Protein AF-A0A356AXM1-F1 (afdb_monomer)

Foldseek 3Di:
DQVCCCVPQVDGDDDDDDPDPDLVVLLVQLVDPNHDQKDKFDALLSQLVCVVVQFFDFCVVVVVLQVLLVVVPPDPVLVVLVQLQADDPPDNTGFWFFAWEDKAFQWEKKFWPVCVVVVHDDDQALVVVLVVLLVLCVVPVDQQEEWEDPDDAPLPTLQLQHLLLQLQAGSHQWWAWPVGAIDGSLLDVSSVVSLVSVLSCVVSVNYDYQDPDLCCVLVPPPRHGMYIDGLLSDDCQSDPIHMDDDLAGHHHPVDQAGATEIEGGQRTIIMGGTSPDDPVSVSSVSNLLSCCSDPVNQCQAQQFDDPQAWHQDPVRATGGPDPQSTDPSLRDPPDDPPPSPPSSVVGHHYSSSRNYHDPCVRHPPSVSSVSRVVSCVVCVVRGIYIYDDDHDCSPPLLVQLVVVLVVLVSVLSVCCSPPVDDPVSSVVSSVVNVVSPSVVNSCVVRVPD

Structure (mmCIF, N/CA/C/O backbone):
data_AF-A0A356AXM1-F1
#
_entry.id   AF-A0A356AXM1-F1
#
loop_
_atom_site.group_PDB
_atom_site.id
_atom_site.type_symbol
_atom_site.label_atom_id
_atom_site.label_alt_id
_atom_site.label_comp_id
_atom_site.label_asym_id
_atom_site.label_entity_id
_atom_site.label_seq_id
_atom_site.pdbx_PDB_ins_code
_atom_site.Cartn_x
_atom_site.Cartn_y
_atom_site.Cartn_z
_atom_site.occupancy
_atom_site.B_iso_or_equiv
_atom_site.auth_seq_id
_atom_site.auth_comp_id
_atom_site.auth_asym_id
_atom_site.auth_atom_id
_atom_site.pdbx_PDB_model_num
ATOM 1 N N . MET A 1 1 ? 5.240 -20.802 -19.541 1.00 74.38 1 MET A N 1
ATOM 2 C CA . MET A 1 1 ? 6.133 -19.625 -19.666 1.00 74.38 1 MET A CA 1
ATOM 3 C C . MET A 1 1 ? 7.084 -19.652 -20.877 1.00 74.38 1 MET A C 1
ATOM 5 O O . MET A 1 1 ? 6.752 -18.995 -21.846 1.00 74.38 1 MET A O 1
ATOM 9 N N . LYS A 1 2 ? 8.207 -20.401 -20.911 1.00 80.88 2 LYS A N 1
ATOM 10 C CA . LYS A 1 2 ? 9.192 -20.334 -22.033 1.00 80.88 2 LYS A CA 1
ATOM 11 C C . LYS A 1 2 ? 8.593 -20.490 -23.442 1.00 80.88 2 LYS A C 1
ATOM 13 O O . LYS A 1 2 ? 8.937 -19.739 -24.342 1.00 80.88 2 LYS A O 1
ATOM 18 N N . GLN A 1 3 ? 7.655 -21.425 -23.606 1.00 82.88 3 GLN A N 1
ATOM 19 C CA . GLN A 1 3 ? 6.958 -21.644 -24.879 1.00 82.88 3 GLN A CA 1
ATOM 20 C C . GLN A 1 3 ? 6.181 -20.405 -25.355 1.00 82.88 3 GLN A C 1
ATOM 22 O O . GLN A 1 3 ? 6.191 -20.110 -26.538 1.00 82.88 3 GLN A O 1
ATOM 27 N N . PHE A 1 4 ? 5.568 -19.650 -24.438 1.00 85.88 4 PHE A N 1
ATOM 28 C CA . PHE A 1 4 ? 4.863 -18.413 -24.783 1.00 85.88 4 PHE A CA 1
ATOM 29 C C . PHE A 1 4 ? 5.823 -17.371 -25.359 1.00 85.88 4 PHE A C 1
ATOM 31 O O . PHE A 1 4 ? 5.546 -16.813 -26.410 1.00 85.88 4 PHE A O 1
ATOM 38 N N . PHE A 1 5 ? 6.977 -17.165 -24.721 1.00 88.25 5 PHE A N 1
ATOM 39 C CA . PHE A 1 5 ? 7.978 -16.226 -25.223 1.00 88.25 5 PHE A CA 1
ATOM 40 C C . PHE A 1 5 ? 8.531 -16.635 -26.593 1.00 88.25 5 PHE A C 1
ATOM 42 O O . PHE A 1 5 ? 8.745 -15.787 -27.458 1.00 88.25 5 PHE A O 1
ATOM 49 N N . LYS A 1 6 ? 8.687 -17.941 -26.821 1.00 91.00 6 LYS A N 1
ATOM 50 C CA . LYS A 1 6 ? 9.092 -18.472 -28.121 1.00 91.00 6 LYS A CA 1
ATOM 51 C C . LYS A 1 6 ? 8.036 -18.223 -29.193 1.00 91.00 6 LYS A C 1
ATOM 53 O O . LYS A 1 6 ? 8.376 -17.759 -30.273 1.00 91.00 6 LYS A O 1
ATOM 58 N N . ASP A 1 7 ? 6.775 -18.514 -28.900 1.00 90.44 7 ASP A N 1
ATOM 59 C CA . ASP A 1 7 ? 5.696 -18.396 -29.881 1.00 90.44 7 ASP A CA 1
ATOM 60 C C . ASP A 1 7 ? 5.345 -16.931 -30.180 1.00 90.44 7 ASP A C 1
ATOM 62 O O . ASP A 1 7 ? 5.139 -16.583 -31.340 1.00 90.44 7 ASP A O 1
ATOM 66 N N . GLN A 1 8 ? 5.323 -16.075 -29.154 1.00 91.75 8 GLN A N 1
ATOM 67 C CA . GLN A 1 8 ? 4.912 -14.672 -29.269 1.00 91.75 8 GLN A CA 1
ATOM 68 C C . GLN A 1 8 ? 6.042 -13.758 -29.753 1.00 91.75 8 GLN A C 1
ATOM 70 O O . GLN A 1 8 ? 5.814 -12.861 -30.558 1.00 91.75 8 GLN A O 1
ATOM 75 N N . PHE A 1 9 ? 7.269 -13.981 -29.273 1.00 93.62 9 PHE A N 1
ATOM 76 C CA . PHE A 1 9 ? 8.383 -13.047 -29.470 1.00 93.62 9 PHE A CA 1
ATOM 77 C C . PHE A 1 9 ? 9.598 -13.674 -30.157 1.00 93.62 9 PHE A C 1
ATOM 79 O O . PHE A 1 9 ? 10.570 -12.966 -30.429 1.00 93.62 9 PHE A O 1
ATOM 86 N N . ASN A 1 10 ? 9.555 -14.980 -30.451 1.00 94.88 10 ASN A N 1
ATOM 87 C CA . ASN A 1 10 ? 10.681 -15.754 -30.974 1.00 94.88 10 ASN A CA 1
ATOM 88 C C . ASN A 1 10 ? 11.933 -15.670 -30.079 1.00 94.88 10 ASN A C 1
ATOM 90 O O . ASN A 1 10 ? 13.054 -15.569 -30.576 1.00 94.88 10 ASN A O 1
ATOM 94 N N . VAL A 1 11 ? 11.737 -15.720 -28.755 1.00 92.62 11 VAL A N 1
ATOM 95 C CA . VAL A 1 11 ? 12.826 -15.751 -27.763 1.00 92.62 11 VAL A CA 1
ATOM 96 C C . VAL A 1 11 ? 12.700 -16.916 -26.790 1.00 92.62 11 VAL A C 1
ATOM 98 O O . VAL A 1 11 ? 11.602 -17.348 -26.442 1.00 92.62 11 VAL A O 1
ATOM 101 N N . GLU A 1 12 ? 13.835 -17.411 -26.305 1.00 91.25 12 GLU A N 1
ATOM 102 C CA . GLU A 1 12 ? 13.898 -18.481 -25.308 1.00 91.25 12 GLU A CA 1
ATOM 103 C C . GLU A 1 12 ? 14.572 -17.961 -24.030 1.00 91.25 12 GLU A C 1
ATOM 105 O O . GLU A 1 12 ? 15.791 -18.057 -23.907 1.00 91.25 12 GLU A O 1
ATOM 110 N N . PRO A 1 13 ? 13.813 -17.401 -23.068 1.00 85.38 13 PRO A N 1
ATOM 111 C CA . PRO A 1 13 ? 14.408 -16.820 -21.872 1.00 85.38 13 PRO A CA 1
ATOM 112 C C . PRO A 1 13 ? 15.008 -17.891 -20.954 1.00 85.38 13 PRO A C 1
ATOM 114 O O . PRO A 1 13 ? 14.460 -18.993 -20.772 1.00 85.38 13 PRO A O 1
ATOM 117 N N . GLU A 1 14 ? 16.117 -17.530 -20.317 1.00 86.69 14 GLU A N 1
ATOM 118 C CA . GLU A 1 14 ? 16.693 -18.249 -19.190 1.00 86.69 14 GLU A CA 1
ATOM 119 C C . GLU A 1 14 ? 16.282 -17.566 -17.883 1.00 86.69 14 GLU A C 1
ATOM 121 O O . GLU A 1 14 ? 16.422 -16.359 -17.729 1.00 86.69 14 GLU A O 1
ATOM 126 N N . PHE A 1 15 ? 15.730 -18.344 -16.951 1.00 82.19 15 PHE A N 1
ATOM 127 C CA . PHE A 1 15 ? 15.300 -17.836 -15.651 1.00 82.19 15 PHE A CA 1
ATOM 128 C C . PHE A 1 15 ? 16.304 -18.262 -14.596 1.00 82.19 15 PHE A C 1
ATOM 130 O O . PHE A 1 15 ? 16.495 -19.461 -14.374 1.00 82.19 15 PHE A O 1
ATOM 137 N N . VAL A 1 16 ? 16.900 -17.277 -13.933 1.00 75.88 16 VAL A N 1
ATOM 138 C CA . VAL A 1 16 ? 17.807 -17.478 -12.807 1.00 75.88 16 VAL A CA 1
ATOM 139 C C . VAL A 1 16 ? 17.108 -16.992 -11.545 1.00 75.88 16 VAL A C 1
ATOM 141 O O . VAL A 1 16 ? 16.610 -15.872 -11.491 1.00 75.88 16 VAL A O 1
ATOM 144 N N . TYR A 1 17 ? 17.043 -17.857 -10.535 1.00 74.38 17 TYR A N 1
ATOM 145 C CA . TYR A 1 17 ? 16.428 -17.540 -9.249 1.00 74.38 17 TYR A CA 1
ATOM 146 C C . TYR A 1 17 ? 17.513 -17.333 -8.201 1.00 74.38 17 TYR A C 1
ATOM 148 O O . TYR A 1 17 ? 18.243 -18.270 -7.862 1.00 74.38 17 TYR A O 1
ATOM 156 N N . TYR A 1 18 ? 17.578 -16.127 -7.648 1.00 66.94 18 TYR A N 1
ATOM 157 C CA . TYR A 1 18 ? 18.468 -15.803 -6.543 1.00 66.94 18 TYR A CA 1
ATOM 158 C C . TYR A 1 18 ? 17.713 -15.982 -5.225 1.00 66.94 18 TYR A C 1
ATOM 160 O O . TYR A 1 18 ? 16.597 -15.508 -5.055 1.00 66.94 18 TYR A O 1
ATOM 168 N N . LYS A 1 19 ? 18.296 -16.756 -4.305 1.00 55.72 19 LYS A N 1
ATOM 169 C CA . LYS A 1 19 ? 17.638 -17.181 -3.057 1.00 55.72 19 LYS A CA 1
ATOM 170 C C . LYS A 1 19 ? 17.714 -16.161 -1.919 1.00 55.72 19 LYS A C 1
ATOM 172 O O . LYS A 1 19 ? 17.152 -16.430 -0.862 1.00 55.72 19 LYS A O 1
ATOM 177 N N . GLU A 1 20 ? 18.436 -15.059 -2.096 1.00 54.59 20 GLU A N 1
ATOM 178 C CA . GLU A 1 20 ? 18.718 -14.104 -1.026 1.00 54.59 20 GLU A CA 1
ATOM 179 C C . GLU A 1 20 ? 18.181 -12.718 -1.379 1.00 54.59 20 GLU A C 1
ATOM 181 O O . GLU A 1 20 ? 18.694 -12.057 -2.276 1.00 54.59 20 GLU A O 1
ATOM 186 N N . GLU A 1 21 ? 17.181 -12.275 -0.616 1.00 56.72 21 GLU A N 1
ATOM 187 C CA . GLU A 1 21 ? 16.571 -10.935 -0.639 1.00 56.72 21 GLU A CA 1
ATOM 188 C C . GLU A 1 21 ? 17.482 -9.883 0.033 1.00 56.72 21 GLU A C 1
ATOM 190 O O . GLU A 1 21 ? 17.023 -9.008 0.760 1.00 56.72 21 GLU A O 1
ATOM 195 N N . ASN A 1 22 ? 18.804 -10.000 -0.130 1.00 68.19 22 ASN A N 1
ATOM 196 C CA . ASN A 1 22 ? 19.745 -9.007 0.379 1.00 68.19 22 ASN A CA 1
ATOM 197 C C . ASN A 1 22 ? 20.106 -8.036 -0.750 1.00 68.19 22 ASN A C 1
ATOM 199 O O . ASN A 1 22 ? 20.710 -8.448 -1.743 1.00 68.19 22 ASN A O 1
ATOM 203 N N . GLU A 1 23 ? 19.776 -6.754 -0.570 1.00 71.69 23 GLU A N 1
ATOM 204 C CA . GLU A 1 23 ? 20.072 -5.675 -1.520 1.00 71.69 23 GLU A CA 1
ATOM 205 C C . GLU A 1 23 ? 21.541 -5.670 -1.970 1.00 71.69 23 GLU A C 1
ATOM 207 O O . GLU A 1 23 ? 21.819 -5.530 -3.160 1.00 71.69 23 GLU A O 1
ATOM 212 N N . ASP A 1 24 ? 22.490 -5.923 -1.062 1.00 79.50 24 ASP A N 1
ATOM 213 C CA . ASP A 1 24 ? 23.922 -5.956 -1.390 1.00 79.50 24 ASP A CA 1
ATOM 214 C C . ASP A 1 24 ? 24.279 -7.075 -2.374 1.00 79.50 24 ASP A C 1
ATOM 216 O O . ASP A 1 24 ? 25.213 -6.949 -3.168 1.00 79.50 24 ASP A O 1
ATOM 220 N N . ASN A 1 25 ? 23.567 -8.201 -2.314 1.00 78.94 25 ASN A N 1
ATOM 221 C CA . ASN A 1 25 ? 23.799 -9.316 -3.225 1.00 78.94 25 ASN A CA 1
ATOM 222 C C . ASN A 1 25 ? 23.131 -9.072 -4.578 1.00 78.94 25 ASN A C 1
ATOM 224 O O . ASN A 1 25 ? 23.750 -9.378 -5.596 1.00 78.94 25 ASN A O 1
ATOM 228 N N . ILE A 1 26 ? 21.940 -8.459 -4.601 1.00 80.25 26 ILE A N 1
ATOM 229 C CA . ILE A 1 26 ? 21.290 -8.011 -5.844 1.00 80.25 26 ILE A CA 1
ATOM 230 C C . ILE A 1 26 ? 22.223 -7.058 -6.597 1.00 80.25 26 ILE A C 1
ATOM 232 O O . ILE A 1 26 ? 22.486 -7.273 -7.779 1.00 80.25 26 ILE A O 1
ATOM 236 N N . LYS A 1 27 ? 22.798 -6.068 -5.903 1.00 84.62 27 LYS A N 1
ATOM 237 C CA . LYS A 1 27 ? 23.741 -5.116 -6.505 1.00 84.62 27 LYS A CA 1
ATOM 238 C C . LYS A 1 27 ? 24.954 -5.814 -7.116 1.00 84.62 27 LYS A C 1
ATOM 240 O O . LYS A 1 27 ? 25.228 -5.642 -8.299 1.00 84.62 27 LYS A O 1
ATOM 245 N N . LYS A 1 28 ? 25.611 -6.696 -6.351 1.00 84.88 28 LYS A N 1
ATOM 246 C CA . LYS A 1 28 ? 26.763 -7.478 -6.838 1.00 84.88 28 LYS A CA 1
ATOM 247 C C . LYS A 1 28 ? 26.440 -8.305 -8.077 1.00 84.88 28 LYS A C 1
ATOM 249 O O . LYS A 1 28 ? 27.284 -8.408 -8.958 1.00 84.88 28 LYS A O 1
ATOM 254 N N . ILE A 1 29 ? 25.256 -8.921 -8.136 1.00 86.06 29 ILE A N 1
ATOM 255 C CA . ILE A 1 29 ? 24.824 -9.705 -9.300 1.00 86.06 29 ILE A CA 1
ATOM 256 C C . ILE A 1 29 ? 24.675 -8.793 -10.516 1.00 86.06 29 ILE A C 1
ATOM 258 O O . ILE A 1 29 ? 25.247 -9.096 -11.560 1.00 86.06 29 ILE A O 1
ATOM 262 N N . MET A 1 30 ? 23.961 -7.674 -10.377 1.00 86.69 30 MET A N 1
ATOM 263 C CA . MET A 1 30 ? 23.713 -6.735 -11.478 1.00 86.69 30 MET A CA 1
ATOM 264 C C . MET A 1 30 ? 24.992 -6.064 -12.000 1.00 86.69 30 MET A C 1
ATOM 266 O O . MET A 1 30 ? 25.062 -5.711 -13.175 1.00 86.69 30 MET A O 1
ATOM 270 N N . GLU A 1 31 ? 26.016 -5.940 -11.155 1.00 86.25 31 GLU A N 1
ATOM 271 C CA . GLU A 1 31 ? 27.341 -5.410 -11.507 1.00 86.25 31 GLU A CA 1
ATOM 272 C C . GLU A 1 31 ? 28.325 -6.491 -12.009 1.00 86.25 31 GLU A C 1
ATOM 274 O O . GLU A 1 31 ? 29.424 -6.168 -12.465 1.00 86.25 31 GLU A O 1
ATOM 279 N N . SER A 1 32 ? 27.966 -7.779 -11.936 1.00 86.31 32 SER A N 1
ATOM 280 C CA . SER A 1 32 ? 28.844 -8.898 -12.318 1.00 86.31 32 SER A CA 1
ATOM 281 C C . SER A 1 32 ? 28.846 -9.190 -13.823 1.00 86.31 32 SER A C 1
ATOM 283 O O . SER A 1 32 ? 28.003 -8.694 -14.570 1.00 86.31 32 SER A O 1
ATOM 285 N N . GLU A 1 33 ? 29.779 -10.030 -14.288 1.00 85.06 33 GLU A N 1
ATOM 286 C CA . GLU A 1 33 ? 29.766 -10.560 -15.665 1.00 85.06 33 GLU A CA 1
ATOM 287 C C . GLU A 1 33 ? 28.563 -11.482 -15.936 1.00 85.06 33 GLU A C 1
ATOM 289 O O . GLU A 1 33 ? 28.091 -11.522 -17.067 1.00 85.06 33 GLU A O 1
ATOM 294 N N . ASP A 1 34 ? 28.025 -12.136 -14.899 1.00 81.81 34 ASP A N 1
ATOM 295 C CA . ASP A 1 34 ? 26.879 -13.061 -14.964 1.00 81.81 34 ASP A CA 1
ATOM 296 C C . ASP A 1 34 ? 25.528 -12.363 -14.691 1.00 81.81 34 ASP A C 1
ATOM 298 O O . ASP A 1 34 ? 24.541 -12.998 -14.306 1.00 81.81 34 ASP A O 1
ATOM 302 N N . ARG A 1 35 ? 25.485 -11.033 -14.818 1.00 88.19 35 ARG A N 1
ATOM 30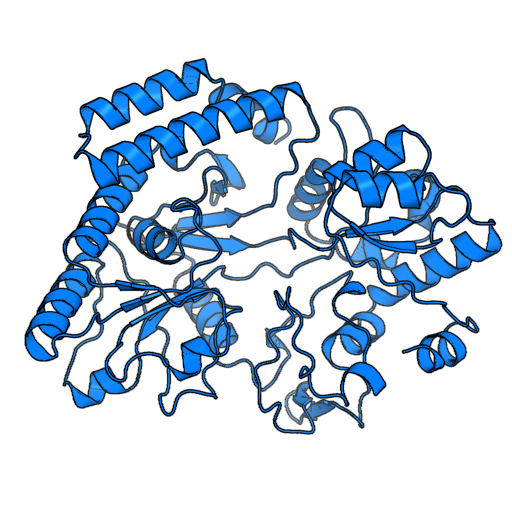3 C CA . ARG A 1 35 ? 24.274 -10.230 -14.595 1.00 88.19 35 ARG A CA 1
ATOM 304 C C . ARG A 1 35 ? 23.133 -10.638 -15.545 1.00 88.19 35 ARG A C 1
ATOM 306 O O . ARG A 1 35 ? 23.393 -10.929 -16.713 1.00 88.19 35 ARG A O 1
ATOM 313 N N . PRO A 1 36 ? 21.869 -10.615 -15.089 1.00 90.12 36 PRO A N 1
ATOM 314 C CA . PRO A 1 36 ? 20.721 -10.849 -15.958 1.00 90.12 36 PRO A CA 1
ATOM 315 C C . PRO A 1 36 ? 20.440 -9.640 -16.863 1.00 90.12 36 PRO A C 1
ATOM 317 O O . PRO A 1 36 ? 20.631 -8.492 -16.460 1.00 90.12 36 PRO A O 1
ATOM 320 N N . ASP A 1 37 ? 19.895 -9.896 -18.054 1.00 94.44 37 ASP A N 1
ATOM 321 C CA . ASP A 1 37 ? 19.454 -8.842 -18.981 1.00 94.44 37 ASP A CA 1
ATOM 322 C C . ASP A 1 37 ? 18.228 -8.071 -18.449 1.00 94.44 37 ASP A C 1
ATOM 324 O O . ASP A 1 37 ? 18.076 -6.865 -18.658 1.00 94.44 37 ASP A O 1
ATOM 328 N N . LEU A 1 38 ? 17.351 -8.781 -17.734 1.00 91.62 38 LEU A N 1
ATOM 329 C CA . LEU A 1 38 ? 16.113 -8.280 -17.144 1.00 91.62 38 LEU A CA 1
ATOM 330 C C . LEU A 1 38 ? 16.033 -8.732 -15.686 1.00 91.62 38 LEU A C 1
ATOM 332 O O . LEU A 1 38 ? 16.027 -9.932 -15.403 1.00 91.62 38 LEU A O 1
ATOM 336 N N . ALA A 1 39 ? 15.922 -7.777 -14.771 1.00 88.56 39 ALA A N 1
ATOM 337 C CA . ALA A 1 39 ? 15.673 -8.039 -13.366 1.00 88.56 39 ALA A CA 1
ATOM 338 C C . ALA A 1 39 ? 14.198 -7.786 -13.049 1.00 88.56 39 ALA A C 1
ATOM 340 O O . ALA A 1 39 ? 13.652 -6.720 -13.339 1.00 88.56 39 ALA A O 1
ATOM 341 N N . LEU A 1 40 ? 13.563 -8.791 -12.457 1.00 84.44 40 LEU A N 1
ATOM 342 C CA . LEU A 1 40 ? 12.204 -8.713 -11.937 1.00 84.44 40 LEU A CA 1
ATOM 343 C C . LEU A 1 40 ? 12.281 -8.558 -10.419 1.00 84.44 40 LEU A C 1
ATOM 345 O O . LEU A 1 40 ? 13.216 -9.071 -9.807 1.00 84.44 40 LEU A O 1
ATOM 349 N N . ASP A 1 41 ? 11.278 -7.913 -9.830 1.00 77.94 41 ASP A N 1
ATOM 350 C CA . ASP A 1 41 ? 11.142 -7.783 -8.375 1.00 77.94 41 ASP A CA 1
ATOM 351 C C . ASP A 1 41 ? 12.251 -6.950 -7.697 1.00 77.94 41 ASP A C 1
ATOM 353 O O . ASP A 1 41 ? 12.778 -7.290 -6.640 1.00 77.94 41 ASP A O 1
ATOM 357 N N . MET A 1 42 ? 12.647 -5.845 -8.333 1.00 79.62 42 MET A N 1
ATOM 358 C CA . MET A 1 42 ? 13.668 -4.933 -7.814 1.00 79.62 42 MET A CA 1
ATOM 359 C C . MET A 1 42 ? 13.051 -3.832 -6.941 1.00 79.62 42 MET A C 1
ATOM 361 O O . MET A 1 42 ? 12.044 -3.229 -7.305 1.00 79.62 42 MET A O 1
ATOM 365 N N . LEU A 1 43 ? 13.682 -3.493 -5.814 1.00 77.06 43 LEU A N 1
ATOM 366 C CA . LEU A 1 43 ? 13.315 -2.310 -5.022 1.00 77.06 43 LEU A CA 1
ATOM 367 C C . LEU A 1 43 ? 13.704 -1.019 -5.762 1.00 77.06 43 LEU A C 1
ATOM 369 O O . LEU A 1 43 ? 14.775 -0.967 -6.365 1.00 77.06 43 LEU A O 1
ATOM 373 N N . VAL A 1 44 ? 12.881 0.043 -5.694 1.00 78.88 44 VAL A N 1
ATOM 374 C CA . VAL A 1 44 ? 13.187 1.313 -6.400 1.00 78.88 44 VAL A CA 1
ATOM 375 C C . VAL A 1 44 ? 14.523 1.889 -5.950 1.00 78.88 44 VAL A C 1
ATOM 377 O O . VAL A 1 44 ? 15.300 2.315 -6.794 1.00 78.88 44 VAL A O 1
ATOM 380 N N . SER A 1 45 ? 14.809 1.893 -4.644 1.00 79.06 45 SER A N 1
ATOM 381 C CA . SER A 1 45 ? 16.065 2.423 -4.094 1.00 79.06 45 SER A CA 1
ATOM 382 C C . SER A 1 45 ? 17.283 1.713 -4.687 1.00 79.06 45 SER A C 1
ATOM 384 O O . SER A 1 45 ? 18.203 2.363 -5.179 1.00 79.06 45 SER A O 1
ATOM 386 N N . THR A 1 46 ? 17.256 0.378 -4.705 1.00 83.19 46 THR A N 1
ATOM 387 C CA . THR A 1 46 ? 18.304 -0.447 -5.314 1.00 83.19 46 THR A CA 1
ATOM 388 C C . THR A 1 46 ? 18.422 -0.182 -6.814 1.00 83.19 46 THR A C 1
ATOM 3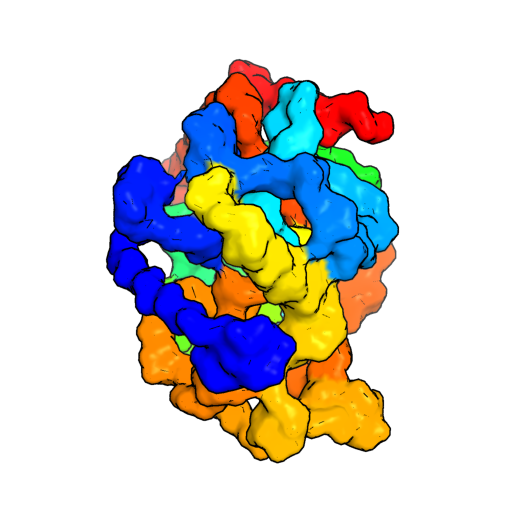90 O O . THR A 1 46 ? 19.533 -0.039 -7.321 1.00 83.19 46 THR A O 1
ATOM 393 N N . GLY A 1 47 ? 17.294 -0.081 -7.523 1.00 87.25 47 GLY A N 1
ATOM 394 C CA . GLY A 1 47 ? 17.280 0.236 -8.948 1.00 87.25 47 GLY A CA 1
ATOM 395 C C . GLY A 1 47 ? 17.842 1.623 -9.249 1.00 87.25 47 GLY A C 1
ATOM 396 O O . GLY A 1 47 ? 18.635 1.783 -10.168 1.00 87.25 47 GLY A O 1
ATOM 397 N N . TYR A 1 48 ? 17.512 2.629 -8.447 1.00 86.81 48 TYR A N 1
ATOM 398 C CA . TYR A 1 48 ? 18.054 3.969 -8.627 1.00 86.81 48 TYR A CA 1
ATOM 399 C C . TYR A 1 48 ? 19.578 3.991 -8.441 1.00 86.81 48 TYR A C 1
ATOM 401 O O . TYR A 1 48 ? 20.293 4.488 -9.306 1.00 86.81 48 TYR A O 1
ATOM 409 N N . GLU A 1 49 ? 20.094 3.392 -7.364 1.00 87.69 49 GLU A N 1
ATOM 410 C CA . GLU A 1 49 ? 21.539 3.335 -7.097 1.00 87.69 49 GLU A CA 1
ATOM 411 C C . GLU A 1 49 ? 22.316 2.610 -8.207 1.00 87.69 49 GLU A C 1
ATOM 413 O O . GLU A 1 49 ? 23.351 3.094 -8.667 1.00 87.69 49 GLU A O 1
ATOM 418 N N . LEU A 1 50 ? 21.796 1.475 -8.685 1.00 90.75 50 LEU A N 1
ATOM 419 C CA . LEU A 1 50 ? 22.397 0.737 -9.799 1.00 90.75 50 LEU A CA 1
ATOM 420 C C . LEU A 1 50 ? 22.332 1.518 -11.116 1.00 90.75 50 LEU A C 1
ATOM 422 O O . LEU A 1 50 ? 23.267 1.461 -11.916 1.00 90.75 50 LEU A O 1
ATOM 426 N N . GLY A 1 51 ? 21.245 2.252 -11.341 1.00 92.00 51 GLY A N 1
ATOM 427 C CA . GLY A 1 51 ? 21.077 3.136 -12.487 1.00 92.00 51 GLY A CA 1
ATOM 428 C C . GLY A 1 51 ? 22.099 4.265 -12.531 1.00 92.00 51 GLY A C 1
ATOM 429 O O . GLY A 1 51 ? 22.782 4.429 -13.539 1.00 92.00 51 GLY A O 1
ATOM 430 N N . GLU A 1 52 ? 22.288 4.974 -11.417 1.00 90.19 52 GLU A N 1
ATOM 431 C CA . GLU A 1 52 ? 23.280 6.055 -11.306 1.00 90.19 52 GLU A CA 1
ATOM 432 C C . GLU A 1 52 ? 24.720 5.558 -11.510 1.00 90.19 52 GLU A C 1
ATOM 434 O O . GLU A 1 52 ? 25.562 6.277 -12.051 1.00 90.19 52 GLU A O 1
ATOM 439 N N . ASN A 1 53 ? 25.002 4.308 -11.129 1.00 91.12 53 ASN A N 1
ATOM 440 C CA . ASN A 1 53 ? 26.291 3.656 -11.379 1.00 91.12 53 ASN A CA 1
ATOM 441 C C . ASN A 1 53 ? 26.437 3.124 -12.821 1.00 91.12 53 ASN A C 1
ATOM 443 O O . ASN A 1 53 ? 27.487 2.588 -13.181 1.00 91.12 53 ASN A O 1
ATOM 447 N N . GLY A 1 54 ? 25.407 3.276 -13.659 1.00 92.75 54 GLY A N 1
ATOM 448 C CA . GLY A 1 54 ? 25.398 2.882 -15.066 1.00 92.75 54 GLY A CA 1
ATOM 449 C C . GLY A 1 54 ? 25.112 1.401 -15.321 1.00 92.75 54 GLY A C 1
ATOM 450 O O . GLY A 1 54 ? 25.281 0.952 -16.458 1.00 92.75 54 GLY A O 1
ATOM 451 N N . ALA A 1 55 ? 24.688 0.644 -14.302 1.00 94.12 55 ALA A N 1
ATOM 452 C CA . ALA A 1 55 ? 24.390 -0.782 -14.430 1.00 94.12 55 ALA A CA 1
ATOM 453 C C . ALA A 1 55 ? 23.011 -1.057 -15.054 1.00 94.12 55 ALA A C 1
ATOM 455 O O . ALA A 1 55 ? 22.803 -2.107 -15.674 1.00 94.12 55 ALA A O 1
ATOM 456 N N . LEU A 1 56 ? 22.077 -0.111 -14.924 1.00 95.38 56 LEU A N 1
ATOM 457 C CA . LEU A 1 56 ? 20.723 -0.199 -15.474 1.00 95.38 56 LEU A CA 1
ATOM 458 C C . LEU A 1 56 ? 20.495 0.822 -16.583 1.00 95.38 56 LEU A C 1
ATOM 460 O O . LEU A 1 56 ? 21.067 1.910 -16.579 1.00 95.38 56 LEU A O 1
ATOM 464 N N . LEU A 1 57 ? 19.667 0.434 -17.548 1.00 95.94 57 LEU A N 1
ATOM 465 C CA . LEU A 1 57 ? 19.263 1.277 -18.660 1.00 95.94 57 LEU A CA 1
ATOM 466 C C . LEU A 1 57 ? 18.426 2.449 -18.134 1.00 95.94 57 LEU A C 1
ATOM 468 O O . LEU A 1 57 ? 17.425 2.234 -17.451 1.00 95.94 57 LEU A O 1
ATOM 472 N N . ASP A 1 58 ? 18.797 3.679 -18.497 1.00 95.62 58 ASP A N 1
ATOM 473 C CA . ASP A 1 58 ? 17.927 4.837 -18.282 1.00 95.62 58 ASP A CA 1
ATOM 474 C C . ASP A 1 58 ? 16.730 4.750 -19.236 1.00 95.62 58 ASP A C 1
ATOM 476 O O . ASP A 1 58 ? 16.839 4.991 -20.446 1.00 95.62 58 ASP A O 1
ATOM 480 N N . LEU A 1 59 ? 15.572 4.403 -18.680 1.00 94.38 59 LEU A N 1
ATOM 481 C CA . LEU A 1 59 ? 14.342 4.178 -19.427 1.00 94.38 59 LEU A CA 1
ATOM 482 C C . LEU A 1 59 ? 13.825 5.463 -20.074 1.00 94.38 59 LEU A C 1
ATOM 484 O O . LEU A 1 59 ? 13.132 5.393 -21.091 1.00 94.38 59 LEU A O 1
ATOM 488 N N . LYS A 1 60 ? 14.228 6.639 -19.573 1.00 93.25 60 LYS A N 1
ATOM 489 C CA . LYS A 1 60 ? 13.907 7.921 -20.204 1.00 93.25 60 LYS A CA 1
ATOM 490 C C . LYS A 1 60 ? 14.438 7.999 -21.635 1.00 93.25 60 LYS A C 1
ATOM 492 O O . LYS A 1 60 ? 13.769 8.539 -22.513 1.00 93.25 60 LYS A O 1
ATOM 497 N N . THR A 1 61 ? 15.610 7.419 -21.895 1.00 94.94 61 THR A N 1
ATOM 498 C CA . THR A 1 61 ? 16.264 7.453 -23.216 1.00 94.94 61 THR A CA 1
ATOM 499 C C . THR A 1 61 ? 15.585 6.564 -24.261 1.00 94.94 61 THR A C 1
ATOM 501 O O . THR A 1 61 ? 15.792 6.750 -25.461 1.00 94.94 61 THR A O 1
ATOM 504 N N . VAL A 1 62 ? 14.747 5.625 -23.814 1.00 95.00 62 VAL A N 1
ATOM 505 C CA . VAL A 1 62 ? 14.047 4.639 -24.649 1.00 95.00 62 VAL A CA 1
ATOM 506 C C . VAL A 1 62 ? 12.527 4.677 -24.466 1.00 95.00 62 VAL A C 1
ATOM 508 O O . VAL A 1 62 ? 11.829 3.772 -24.918 1.00 95.00 62 VAL A O 1
ATOM 511 N N . GLU A 1 63 ? 11.986 5.720 -23.833 1.00 91.56 63 GLU A N 1
ATOM 512 C CA . GLU A 1 63 ? 10.566 5.805 -23.461 1.00 91.56 63 GLU A CA 1
ATOM 513 C C . GLU A 1 63 ? 9.624 5.723 -24.676 1.00 91.56 63 GLU A C 1
ATOM 515 O O . GLU A 1 63 ? 8.523 5.184 -24.599 1.00 91.56 63 GLU A O 1
ATOM 520 N N . ASN A 1 64 ? 10.090 6.177 -25.844 1.00 94.38 64 ASN A N 1
ATOM 521 C CA . ASN A 1 64 ? 9.369 6.082 -27.115 1.00 94.38 64 ASN A CA 1
ATOM 522 C C . ASN A 1 64 ? 9.118 4.635 -27.575 1.00 94.38 64 ASN A C 1
ATOM 524 O O . ASN A 1 64 ? 8.343 4.414 -28.505 1.00 94.38 64 ASN A O 1
ATOM 528 N N . ARG A 1 65 ? 9.787 3.661 -26.953 1.00 95.81 65 ARG A N 1
ATOM 529 C CA . ARG A 1 65 ? 9.630 2.223 -27.194 1.00 95.81 65 ARG A CA 1
ATOM 530 C C . ARG A 1 65 ? 8.655 1.553 -26.231 1.00 95.81 65 ARG A C 1
ATOM 532 O O . ARG A 1 65 ? 8.413 0.362 -26.382 1.00 95.81 65 ARG A O 1
ATOM 539 N N . LEU A 1 66 ? 8.119 2.312 -25.277 1.00 94.31 66 LEU A N 1
ATOM 540 C CA . LEU A 1 66 ? 7.164 1.865 -24.267 1.00 94.31 66 LEU A CA 1
ATOM 541 C C . LEU A 1 66 ? 5.816 2.623 -24.375 1.00 94.31 66 LEU A C 1
ATOM 543 O O . LEU A 1 66 ? 5.322 3.149 -23.372 1.00 94.31 66 LEU A O 1
ATOM 547 N N . PRO A 1 67 ? 5.220 2.777 -25.578 1.00 93.69 67 PRO A N 1
ATOM 548 C CA . PRO A 1 67 ? 4.024 3.597 -25.758 1.00 93.69 67 PRO A CA 1
ATOM 549 C C . PRO A 1 67 ? 2.798 3.078 -24.997 1.00 93.69 67 PRO A C 1
ATOM 551 O O . PRO A 1 67 ? 2.011 3.895 -24.517 1.00 93.69 67 PRO A O 1
ATOM 554 N N . ASN A 1 68 ? 2.624 1.761 -24.867 1.00 93.62 68 ASN A N 1
ATOM 555 C CA . ASN A 1 68 ? 1.500 1.189 -24.130 1.00 93.62 68 ASN A CA 1
ATOM 556 C C . ASN A 1 68 ? 1.696 1.387 -22.623 1.00 93.62 68 ASN A C 1
ATOM 558 O O . ASN A 1 68 ? 0.766 1.832 -21.950 1.00 93.62 68 ASN A O 1
ATOM 562 N N . TYR A 1 69 ? 2.919 1.198 -22.110 1.00 90.31 69 TYR A N 1
ATOM 563 C CA . TYR A 1 69 ? 3.224 1.476 -20.701 1.00 90.31 69 TYR A CA 1
ATOM 564 C C . TYR A 1 69 ? 2.973 2.942 -20.346 1.00 90.31 69 TYR A C 1
ATOM 566 O O . TYR A 1 69 ? 2.325 3.241 -19.347 1.00 90.31 69 TYR A O 1
ATOM 574 N N . LEU A 1 70 ? 3.447 3.876 -21.173 1.00 87.88 70 LEU A N 1
ATOM 575 C CA . LEU A 1 70 ? 3.196 5.302 -20.958 1.00 87.88 70 LEU A CA 1
ATOM 576 C C . LEU A 1 70 ? 1.705 5.652 -21.071 1.00 87.88 70 LEU A C 1
ATOM 578 O O . LEU A 1 70 ? 1.251 6.581 -20.401 1.00 87.88 70 LEU A O 1
ATOM 582 N N . GLY A 1 71 ? 0.961 4.908 -21.894 1.00 87.50 71 GLY A N 1
ATOM 583 C CA . GLY A 1 71 ? -0.486 5.023 -22.057 1.00 87.50 71 GLY A CA 1
ATOM 584 C C . GLY A 1 71 ? -1.305 4.508 -20.870 1.00 87.50 71 GLY A C 1
ATOM 585 O O . GLY A 1 71 ? -2.466 4.887 -20.752 1.00 87.50 71 GLY A O 1
ATOM 586 N N . LEU A 1 72 ? -0.721 3.711 -19.966 1.00 82.06 72 LEU A N 1
ATOM 587 C CA . LEU A 1 72 ? -1.400 3.254 -18.746 1.00 82.06 72 LEU A CA 1
ATOM 588 C C . LEU A 1 72 ? -1.755 4.410 -17.797 1.00 82.06 72 LEU A C 1
ATOM 590 O O . LEU A 1 72 ? -2.700 4.301 -17.020 1.00 82.06 72 LEU A O 1
ATOM 594 N N . TRP A 1 73 ? -0.987 5.497 -17.832 1.00 79.38 73 TRP A N 1
ATOM 595 C CA . TRP A 1 73 ? -1.057 6.594 -16.866 1.00 79.38 73 TRP A CA 1
ATOM 596 C C . TRP A 1 73 ? -1.872 7.766 -17.421 1.00 79.38 73 TRP A C 1
ATOM 598 O O . TRP A 1 73 ? -1.340 8.837 -17.719 1.00 79.38 73 TRP A O 1
ATOM 608 N N . ASP A 1 74 ? -3.170 7.537 -17.595 1.00 70.94 74 ASP A N 1
ATOM 609 C CA . ASP A 1 74 ? -4.145 8.511 -18.095 1.00 70.94 74 ASP A CA 1
ATOM 610 C C . ASP A 1 74 ? -4.491 9.606 -17.071 1.00 70.94 74 ASP A C 1
ATOM 612 O O . ASP A 1 74 ? -4.795 10.743 -17.442 1.00 70.94 74 ASP A O 1
ATOM 616 N N . ASN A 1 75 ? -4.388 9.298 -15.777 1.00 73.69 75 ASN A N 1
ATOM 617 C CA . ASN A 1 75 ? -4.495 10.274 -14.702 1.00 73.69 75 ASN A CA 1
ATOM 618 C C . ASN A 1 75 ? -3.158 11.003 -14.483 1.00 73.69 75 ASN A C 1
ATOM 620 O O . ASN A 1 75 ? -2.197 10.438 -13.958 1.00 73.69 75 ASN A O 1
ATOM 624 N N . GLN A 1 76 ? -3.123 12.291 -14.834 1.00 73.75 76 GLN A N 1
ATOM 625 C CA . GLN A 1 76 ? -1.930 13.133 -14.720 1.00 73.75 76 GLN A CA 1
ATOM 626 C C . GLN A 1 76 ? -1.361 13.185 -13.294 1.00 73.75 76 GLN A C 1
ATOM 628 O O . GLN A 1 76 ? -0.146 13.134 -13.127 1.00 73.75 76 GLN A O 1
ATOM 633 N N . LEU A 1 77 ? -2.215 13.223 -12.266 1.00 70.75 77 LEU A N 1
ATOM 634 C CA . LEU A 1 77 ? -1.763 13.272 -10.877 1.00 70.75 77 LEU A CA 1
ATOM 635 C C . LEU A 1 77 ? -1.111 11.949 -10.450 1.00 70.75 77 LEU A C 1
ATOM 637 O O . LEU A 1 77 ? -0.067 11.952 -9.805 1.00 70.75 77 LEU A O 1
ATOM 641 N N . GLU A 1 78 ? -1.706 10.813 -10.822 1.00 71.38 78 GLU A N 1
ATOM 642 C CA . GLU A 1 78 ? -1.121 9.495 -10.539 1.00 71.38 78 GLU A CA 1
ATOM 643 C C . GLU A 1 78 ? 0.213 9.326 -11.265 1.00 71.38 78 GLU A C 1
ATOM 645 O O . GLU A 1 78 ? 1.177 8.852 -10.669 1.00 71.38 78 GLU A O 1
ATOM 650 N N . LYS A 1 79 ? 0.293 9.788 -12.517 1.00 76.06 79 LYS A N 1
ATOM 651 C CA . LYS A 1 79 ? 1.531 9.798 -13.294 1.00 76.06 79 LYS A CA 1
ATOM 652 C C . LYS A 1 79 ? 2.616 10.639 -12.627 1.00 76.06 79 LYS A C 1
ATOM 654 O O . LYS A 1 79 ? 3.738 10.174 -12.477 1.00 76.06 79 LYS A O 1
ATOM 659 N N . GLU A 1 80 ? 2.304 11.866 -12.223 1.00 73.69 80 GLU A N 1
ATOM 660 C CA . GLU A 1 80 ? 3.268 12.761 -11.573 1.00 73.69 80 GLU A CA 1
ATOM 661 C C . GLU A 1 80 ? 3.776 12.186 -10.250 1.00 73.69 80 GLU A C 1
ATOM 663 O O . GLU A 1 80 ? 4.979 12.195 -9.990 1.00 73.69 80 GLU A O 1
ATOM 668 N N . LEU A 1 81 ? 2.876 11.638 -9.433 1.00 69.06 81 LEU A N 1
ATOM 669 C CA . LEU A 1 81 ? 3.228 11.043 -8.146 1.00 69.06 81 LEU A CA 1
ATOM 670 C C . LEU A 1 81 ? 4.044 9.756 -8.320 1.00 69.06 81 LEU A C 1
ATOM 672 O O . LEU A 1 81 ? 5.004 9.542 -7.581 1.00 69.06 81 LEU A O 1
ATOM 676 N N . LEU A 1 82 ? 3.726 8.947 -9.334 1.00 73.12 82 LEU A N 1
ATOM 677 C CA . LEU A 1 82 ? 4.536 7.799 -9.728 1.00 73.12 82 LEU A CA 1
ATOM 678 C C . LEU A 1 82 ? 5.942 8.228 -10.140 1.00 73.12 82 LEU A C 1
ATOM 680 O O . LEU A 1 82 ? 6.911 7.703 -9.601 1.00 73.12 82 LEU A O 1
ATOM 684 N N . MET A 1 83 ? 6.063 9.180 -11.068 1.00 76.19 83 MET A N 1
ATOM 685 C CA . MET A 1 83 ? 7.366 9.612 -11.570 1.00 76.19 83 MET A CA 1
ATOM 686 C C . MET A 1 83 ? 8.230 10.145 -10.426 1.00 76.19 83 MET A C 1
ATOM 688 O O . MET A 1 83 ? 9.346 9.671 -10.256 1.00 76.19 83 MET A O 1
ATOM 692 N N . ARG A 1 84 ? 7.677 10.989 -9.542 1.00 71.69 84 ARG A N 1
ATOM 693 C CA . ARG A 1 84 ? 8.376 11.463 -8.331 1.00 71.69 84 ARG A CA 1
ATOM 694 C C . ARG A 1 84 ? 8.840 10.340 -7.403 1.00 71.69 84 ARG A C 1
ATOM 696 O O . ARG A 1 84 ? 9.793 10.535 -6.659 1.00 71.69 84 ARG A O 1
ATOM 703 N N . SER A 1 85 ? 8.173 9.185 -7.415 1.00 71.44 85 SER A N 1
ATOM 704 C CA . SER A 1 85 ? 8.584 8.030 -6.612 1.00 71.44 85 SER A CA 1
ATOM 705 C C . SER A 1 85 ? 9.756 7.248 -7.217 1.00 71.44 85 SER A C 1
ATOM 707 O O . SER A 1 85 ? 10.347 6.450 -6.502 1.00 71.44 85 SER A O 1
ATOM 709 N N . ILE A 1 86 ? 10.116 7.471 -8.489 1.00 77.81 86 ILE A N 1
ATOM 710 C CA . ILE A 1 86 ? 11.210 6.760 -9.190 1.00 77.81 86 ILE A CA 1
ATOM 711 C C . ILE A 1 86 ? 12.292 7.662 -9.780 1.00 77.81 86 ILE A C 1
ATOM 713 O O . ILE A 1 86 ? 13.309 7.156 -10.253 1.00 77.81 86 ILE A O 1
ATOM 717 N N . THR A 1 87 ? 12.090 8.976 -9.748 1.00 79.50 87 THR A N 1
ATOM 718 C CA . THR A 1 87 ? 13.052 9.988 -10.189 1.00 79.50 87 THR A CA 1
ATOM 719 C C . THR A 1 87 ? 13.549 10.795 -8.997 1.00 79.50 87 THR A C 1
ATOM 721 O O . THR A 1 87 ? 12.770 11.155 -8.114 1.00 79.50 87 THR A O 1
ATOM 724 N N . LYS A 1 88 ? 14.830 11.164 -8.997 1.00 78.38 88 LYS A N 1
ATOM 725 C CA . LYS A 1 88 ? 15.382 12.123 -8.032 1.00 78.38 88 LYS A CA 1
ATOM 726 C C . LYS A 1 88 ? 14.986 13.558 -8.388 1.00 78.38 88 LYS A C 1
ATOM 728 O O . LYS A 1 88 ? 14.791 13.878 -9.558 1.00 78.38 88 LYS A O 1
ATOM 733 N N . GLU A 1 89 ? 14.920 14.440 -7.388 1.00 74.75 89 GLU A N 1
ATOM 734 C CA . GLU A 1 89 ? 14.675 15.872 -7.607 1.00 74.75 89 GLU A CA 1
ATOM 735 C C . GLU A 1 89 ? 15.652 16.454 -8.641 1.00 74.75 89 GLU A C 1
ATOM 737 O O . GLU A 1 89 ? 16.871 16.308 -8.525 1.00 74.75 89 GLU A O 1
ATOM 742 N N . GLY A 1 90 ? 15.103 17.121 -9.659 1.00 76.00 90 GLY A N 1
ATOM 743 C CA . GLY A 1 90 ? 15.882 17.744 -10.729 1.00 76.00 90 GLY A CA 1
ATOM 744 C C . GLY A 1 90 ? 16.413 16.784 -11.800 1.00 76.00 90 GLY A C 1
ATOM 745 O O . GLY A 1 90 ? 17.186 17.229 -12.648 1.00 76.00 90 GLY A O 1
ATOM 746 N N . SER A 1 91 ? 16.013 15.508 -11.783 1.00 82.75 91 SER A N 1
ATOM 747 C CA . SER A 1 91 ? 16.329 14.520 -12.819 1.00 82.75 91 SER A CA 1
ATOM 748 C C . SER A 1 91 ? 15.058 13.982 -13.479 1.00 82.75 91 SER A C 1
ATOM 750 O O . SER A 1 91 ? 14.061 13.743 -12.804 1.00 82.75 91 SER A O 1
ATOM 752 N N . ASP A 1 92 ? 15.128 13.736 -14.788 1.00 86.38 92 ASP A N 1
ATOM 753 C CA . ASP A 1 92 ? 14.086 13.024 -15.543 1.00 86.38 92 ASP A CA 1
ATOM 754 C C . ASP A 1 92 ? 14.418 11.531 -15.732 1.00 86.38 92 ASP A C 1
ATOM 756 O O . ASP A 1 92 ? 13.620 10.792 -16.314 1.00 86.38 92 ASP A O 1
ATOM 760 N N . SER A 1 93 ? 15.599 11.085 -15.287 1.00 89.44 93 SER A N 1
ATOM 761 C CA . SER A 1 93 ? 16.053 9.700 -15.434 1.00 89.44 93 SER A CA 1
ATOM 762 C C . SER A 1 93 ? 15.351 8.780 -14.442 1.00 89.44 93 SER A C 1
ATOM 764 O O . SER A 1 93 ? 15.208 9.101 -13.259 1.00 89.44 93 SER A O 1
ATOM 766 N N . TYR A 1 94 ? 14.950 7.609 -14.929 1.00 90.06 94 TYR A N 1
ATOM 767 C CA . TYR A 1 94 ? 14.360 6.544 -14.124 1.00 90.06 94 TYR A CA 1
ATOM 768 C C . TYR A 1 94 ? 14.818 5.183 -14.649 1.00 90.06 94 TYR A C 1
ATOM 770 O O . TYR A 1 94 ? 14.938 4.960 -15.853 1.00 90.06 94 TYR A O 1
ATOM 778 N N . TYR A 1 95 ? 15.070 4.260 -13.723 1.00 92.31 95 TYR A N 1
ATOM 779 C CA . TYR A 1 95 ? 15.770 3.001 -14.013 1.00 92.31 95 TYR A CA 1
ATOM 780 C C . TYR A 1 95 ? 14.919 1.756 -13.745 1.00 92.31 95 TYR A C 1
ATOM 782 O O . TYR A 1 95 ? 15.370 0.627 -13.932 1.00 92.31 95 TYR A O 1
ATOM 790 N N . THR A 1 96 ? 13.678 1.956 -13.295 1.00 90.00 96 THR A N 1
ATOM 791 C CA . THR A 1 96 ? 12.729 0.876 -13.024 1.00 90.00 96 THR A CA 1
ATOM 792 C C . THR A 1 96 ? 11.340 1.227 -13.550 1.00 90.00 96 THR A C 1
ATOM 794 O O . THR A 1 96 ? 10.938 2.392 -13.538 1.00 90.00 96 THR A O 1
ATOM 797 N N . LEU A 1 97 ? 10.607 0.220 -14.024 1.00 88.44 97 LEU A N 1
ATOM 798 C CA . LEU A 1 97 ? 9.181 0.313 -14.329 1.00 88.44 97 LEU A CA 1
ATOM 799 C C . LEU A 1 97 ? 8.374 -0.121 -13.108 1.00 88.44 97 LEU A C 1
ATOM 801 O O . LEU A 1 97 ? 8.664 -1.163 -12.514 1.00 88.44 97 LEU A O 1
ATOM 805 N N . ILE A 1 98 ? 7.337 0.649 -12.778 1.00 82.44 98 ILE A N 1
ATOM 806 C CA . ILE A 1 98 ? 6.418 0.343 -11.683 1.00 82.44 98 ILE A CA 1
ATOM 807 C C . ILE A 1 98 ? 5.101 -0.187 -12.258 1.00 82.44 98 ILE A C 1
ATOM 809 O O . ILE A 1 98 ? 4.564 0.402 -13.197 1.00 82.44 98 ILE A O 1
ATOM 813 N N . PRO A 1 99 ? 4.521 -1.247 -11.679 1.00 80.44 99 PRO A N 1
ATOM 814 C CA . PRO A 1 99 ? 3.209 -1.719 -12.074 1.00 80.44 99 PRO A CA 1
ATOM 815 C C . PRO A 1 99 ? 2.125 -0.681 -11.769 1.00 80.44 99 PRO A C 1
ATOM 817 O O . PRO A 1 99 ? 1.976 -0.239 -10.625 1.00 80.44 99 PRO A O 1
ATOM 820 N N . ARG A 1 100 ? 1.284 -0.358 -12.758 1.00 79.31 100 ARG A N 1
ATOM 821 C CA . ARG A 1 100 ? 0.048 0.392 -12.501 1.00 79.31 100 ARG A CA 1
ATOM 822 C C . ARG A 1 100 ? -0.916 -0.457 -11.689 1.00 79.31 100 ARG A C 1
ATOM 824 O O . ARG A 1 100 ? -1.334 -1.521 -12.141 1.00 79.31 100 ARG A O 1
ATOM 831 N N . VAL A 1 101 ? -1.338 0.046 -10.535 1.00 72.69 101 VAL A N 1
ATOM 832 C CA . VAL A 1 101 ? -2.428 -0.541 -9.752 1.00 72.69 101 VAL A CA 1
ATOM 833 C C . VAL A 1 101 ? -3.658 0.327 -9.941 1.00 72.69 101 VAL A C 1
ATOM 835 O O . VAL A 1 101 ? -3.589 1.535 -9.742 1.00 72.69 101 VAL A O 1
ATOM 838 N N . TYR A 1 102 ? -4.790 -0.275 -10.303 1.00 69.56 102 TYR A N 1
ATOM 839 C CA . TYR A 1 102 ? -6.062 0.437 -10.234 1.00 69.56 102 TYR A CA 1
ATOM 840 C C . TYR A 1 102 ? -6.312 0.877 -8.795 1.00 69.56 102 TYR A C 1
ATOM 842 O O . TYR A 1 102 ? -6.239 0.049 -7.881 1.00 69.56 102 TYR A O 1
ATOM 850 N N . THR A 1 103 ? -6.610 2.167 -8.612 1.00 72.00 103 THR A N 1
ATOM 851 C CA . THR A 1 103 ? -6.972 2.718 -7.305 1.00 72.00 103 THR A CA 1
ATOM 852 C C . THR A 1 103 ? -8.026 1.827 -6.665 1.00 72.00 103 THR A C 1
ATOM 854 O O . THR A 1 103 ? -9.093 1.594 -7.234 1.00 72.00 103 THR A O 1
ATOM 857 N N . ARG A 1 104 ? -7.705 1.296 -5.487 1.00 72.00 104 ARG A N 1
ATOM 858 C CA . ARG A 1 104 ? -8.562 0.335 -4.796 1.00 72.00 104 ARG A CA 1
ATOM 859 C C . ARG A 1 104 ? -8.619 0.603 -3.302 1.00 72.00 104 ARG A C 1
ATOM 861 O O . ARG A 1 104 ? -7.619 1.063 -2.746 1.00 72.00 104 ARG A O 1
ATOM 868 N N . PRO A 1 105 ? -9.723 0.233 -2.634 1.00 75.31 105 PRO A N 1
ATOM 869 C CA . PRO A 1 105 ? -9.790 0.261 -1.180 1.00 75.31 105 PRO A CA 1
ATOM 870 C C . PRO A 1 105 ? -8.670 -0.588 -0.566 1.00 75.31 105 PRO A C 1
ATOM 872 O O . PRO A 1 105 ? -8.443 -1.732 -0.985 1.00 75.31 105 PRO A O 1
ATOM 875 N N . TYR A 1 106 ? -7.970 -0.038 0.426 1.00 76.81 106 TYR A N 1
ATOM 876 C CA . TYR A 1 106 ? -6.940 -0.747 1.180 1.00 76.81 106 TYR A CA 1
ATOM 877 C C . TYR A 1 106 ? -7.573 -1.913 1.933 1.00 76.81 106 TYR A C 1
ATOM 879 O O . TYR A 1 106 ? -7.216 -3.065 1.698 1.00 76.81 106 TYR A O 1
ATOM 887 N N . GLY A 1 107 ? -8.581 -1.638 2.756 1.00 77.75 107 GLY A N 1
ATOM 888 C CA . GLY A 1 107 ? -9.278 -2.648 3.534 1.00 77.75 107 GLY A CA 1
ATOM 889 C C . GLY A 1 107 ? -10.494 -2.091 4.253 1.00 77.75 107 GLY A C 1
ATOM 890 O O . GLY A 1 107 ? -10.892 -0.949 4.029 1.00 77.75 107 GLY A O 1
ATOM 891 N N . GLY A 1 108 ? -11.063 -2.915 5.123 1.00 80.94 108 GLY A N 1
ATOM 892 C CA . GLY A 1 108 ? -12.105 -2.475 6.030 1.00 80.94 108 GLY A CA 1
ATOM 893 C C . GLY A 1 108 ? -12.635 -3.574 6.957 1.00 80.94 108 GLY A C 1
ATOM 894 O O . GLY A 1 108 ? -12.228 -4.740 6.885 1.00 80.94 108 GLY A O 1
ATOM 895 N N . TRP A 1 109 ? -13.551 -3.188 7.847 1.00 85.94 109 TRP A N 1
ATOM 896 C CA . TRP A 1 109 ? -14.165 -4.069 8.845 1.00 85.94 109 TRP A CA 1
ATOM 897 C C . TRP A 1 109 ? -15.113 -5.103 8.249 1.00 85.94 109 TRP A C 1
ATOM 899 O O . TRP A 1 109 ? -15.835 -4.829 7.296 1.00 85.94 109 TRP A O 1
ATOM 909 N N . GLN A 1 110 ? -15.128 -6.300 8.834 1.00 83.19 110 GLN A N 1
ATOM 910 C CA . GLN A 1 110 ? -15.943 -7.425 8.378 1.00 83.19 110 GLN A CA 1
ATOM 911 C C . GLN A 1 110 ? -16.387 -8.291 9.534 1.00 83.19 110 GLN A C 1
ATOM 913 O O . GLN A 1 110 ? -15.624 -8.526 10.472 1.00 83.19 110 GLN A O 1
ATOM 918 N N . TYR A 1 111 ? -17.581 -8.846 9.399 1.00 85.25 111 TYR A N 1
ATOM 919 C CA . TYR A 1 111 ? -18.137 -9.812 10.333 1.00 85.25 111 TYR A CA 1
ATOM 920 C C . TYR A 1 111 ? -18.467 -11.118 9.615 1.00 85.25 111 TYR A C 1
ATOM 922 O O . TYR A 1 111 ? -18.474 -11.169 8.388 1.00 85.25 111 TYR A O 1
ATOM 930 N N . ASN A 1 112 ? -18.720 -12.194 10.356 1.00 82.62 112 ASN A N 1
ATOM 931 C CA . ASN A 1 112 ? -19.092 -13.475 9.756 1.00 82.62 112 ASN A CA 1
ATOM 932 C C . ASN A 1 112 ? -20.424 -14.020 10.275 1.00 82.62 112 ASN A C 1
ATOM 934 O O . ASN A 1 112 ? -21.033 -13.459 11.183 1.00 82.62 112 ASN A O 1
ATOM 938 N N . SER A 1 113 ? -20.853 -15.145 9.702 1.00 80.00 113 SER A N 1
ATOM 939 C CA . SER A 1 113 ? -22.120 -15.821 10.010 1.00 80.00 113 SER A CA 1
ATOM 940 C C . SER A 1 113 ? -22.359 -16.150 11.496 1.00 80.00 113 SER A C 1
ATOM 942 O O . SER A 1 113 ? -23.488 -16.451 11.867 1.00 80.00 113 SER A O 1
ATOM 944 N N . LEU A 1 114 ? -21.348 -16.074 12.374 1.00 83.75 114 LEU A N 1
ATOM 945 C CA . LEU A 1 114 ? -21.556 -16.174 13.824 1.00 83.75 114 LEU A CA 1
ATOM 946 C C . LEU A 1 114 ? -22.379 -15.019 14.409 1.00 83.75 114 LEU A C 1
ATOM 948 O O . LEU A 1 114 ? -22.924 -15.171 15.498 1.00 83.75 114 LEU A O 1
ATOM 952 N N . PHE A 1 115 ? -22.479 -13.881 13.721 1.00 88.00 115 PHE A N 1
ATOM 953 C CA . PHE A 1 115 ? -23.358 -12.785 14.138 1.00 88.00 115 PHE A CA 1
ATOM 954 C C . PHE A 1 115 ? -24.808 -13.242 14.254 1.00 88.00 115 PHE A C 1
ATOM 956 O O . PHE A 1 115 ? -25.462 -12.964 15.255 1.00 88.00 115 PHE A O 1
ATOM 963 N N . GLU A 1 116 ? -25.270 -14.016 13.273 1.00 86.31 116 GLU A N 1
ATOM 964 C CA . GLU A 1 116 ? -26.609 -14.600 13.279 1.00 86.31 116 GLU A CA 1
ATOM 965 C C . GLU A 1 116 ? -26.746 -15.660 14.381 1.00 86.31 116 GLU A C 1
ATOM 967 O O . GLU A 1 116 ? -27.744 -15.676 15.094 1.00 86.31 116 GLU A O 1
ATOM 972 N N . GLU A 1 117 ? -25.729 -16.511 14.572 1.00 86.19 117 GLU A N 1
ATOM 973 C CA . GLU A 1 117 ? -25.735 -17.556 15.610 1.00 86.19 117 GLU A CA 1
ATOM 974 C C . GLU A 1 117 ? -25.803 -16.978 17.033 1.00 86.19 117 GLU A C 1
ATOM 976 O O . GLU A 1 117 ? -26.455 -17.547 17.910 1.00 86.19 117 GLU A O 1
ATOM 981 N N . TYR A 1 118 ? -25.128 -15.853 17.274 1.00 89.00 118 TYR A N 1
ATOM 982 C CA . TYR A 1 118 ? -25.101 -15.195 18.578 1.00 89.00 118 TYR A CA 1
ATOM 983 C C . TYR A 1 118 ? -26.145 -14.091 18.753 1.00 89.00 118 TYR A C 1
ATOM 985 O O . TYR A 1 118 ? -26.174 -13.499 19.834 1.00 89.00 118 TYR A O 1
ATOM 993 N N . GLU A 1 119 ? -26.988 -13.852 17.744 1.00 91.94 119 GLU A N 1
ATOM 994 C CA . GLU A 1 119 ? -28.002 -12.789 17.727 1.00 91.94 119 GLU A CA 1
ATOM 995 C C . GLU A 1 119 ? -27.394 -11.397 17.984 1.00 91.94 119 GLU A C 1
ATOM 997 O O . GLU A 1 119 ? -27.931 -10.586 18.738 1.00 91.94 119 GLU A O 1
ATOM 1002 N N . TYR A 1 120 ? -26.233 -11.128 17.383 1.00 93.44 120 TYR A N 1
ATOM 1003 C CA . TYR A 1 120 ? -25.569 -9.833 17.478 1.00 93.44 120 TYR A CA 1
ATOM 1004 C C . TYR A 1 120 ? -26.058 -8.868 16.403 1.00 93.44 120 TYR A C 1
ATOM 1006 O O . TYR A 1 120 ? -26.234 -9.237 15.241 1.00 93.44 120 TYR A O 1
ATOM 1014 N N . GLU A 1 121 ? -26.197 -7.602 16.784 1.00 92.88 121 GLU A N 1
ATOM 1015 C CA . GLU A 1 121 ? -26.336 -6.502 15.835 1.00 92.88 121 GLU A CA 1
ATOM 1016 C C . GLU A 1 121 ? -24.954 -6.078 15.327 1.00 92.88 121 GLU A C 1
ATOM 1018 O O . GLU A 1 121 ? -23.953 -6.164 16.046 1.00 92.88 121 GLU A O 1
ATOM 1023 N N . VAL A 1 122 ? -24.888 -5.649 14.065 1.00 90.94 122 VAL A N 1
ATOM 1024 C CA . VAL A 1 122 ? -23.643 -5.136 13.489 1.00 90.94 122 VAL A CA 1
ATOM 1025 C C . VAL A 1 122 ? -23.366 -3.759 14.109 1.00 90.94 122 VAL A C 1
ATOM 1027 O O . VAL A 1 122 ? -24.207 -2.875 13.947 1.00 90.94 122 VAL A O 1
ATOM 1030 N N . PRO A 1 123 ? -22.224 -3.556 14.791 1.00 92.94 123 PRO A N 1
ATOM 1031 C CA . PRO A 1 123 ? -21.868 -2.270 15.378 1.00 92.94 123 PRO A CA 1
ATOM 1032 C C . PRO A 1 123 ? -21.760 -1.188 14.302 1.00 92.94 123 PRO A C 1
ATOM 1034 O O . PRO A 1 123 ? -21.132 -1.392 13.258 1.00 92.94 123 PRO A O 1
ATOM 1037 N N . GLY A 1 124 ? -22.361 -0.032 14.573 1.00 91.19 124 GLY A N 1
ATOM 1038 C CA . GLY A 1 124 ? -22.203 1.185 13.783 1.00 91.19 124 GLY A CA 1
ATOM 1039 C C . GLY A 1 124 ? -20.982 1.999 14.209 1.00 91.19 124 GLY A C 1
ATOM 1040 O O . GLY A 1 124 ? -20.469 2.789 13.409 1.00 91.19 124 GLY A O 1
ATOM 1041 N N . THR A 1 125 ? -20.493 1.788 15.438 1.00 95.38 125 THR A N 1
ATOM 1042 C CA . THR A 1 125 ? -19.353 2.530 15.988 1.00 95.38 125 THR A CA 1
ATOM 1043 C C . THR A 1 125 ? -18.205 1.652 16.467 1.00 95.38 125 THR A C 1
ATOM 1045 O O . THR A 1 125 ? -18.362 0.453 16.715 1.00 95.38 125 THR A O 1
ATOM 1048 N N . ILE A 1 126 ? -17.003 2.233 16.554 1.00 96.69 126 ILE A N 1
ATOM 1049 C CA . ILE A 1 126 ? -15.831 1.494 17.048 1.00 96.69 126 ILE A CA 1
ATOM 1050 C C . ILE A 1 126 ? -15.942 1.227 18.555 1.00 96.69 126 ILE A C 1
ATOM 1052 O O . ILE A 1 126 ? -15.456 0.205 19.037 1.00 96.69 126 ILE A O 1
ATOM 1056 N N . GLU A 1 127 ? -16.640 2.100 19.282 1.00 97.69 127 GLU A N 1
ATOM 1057 C CA . GLU A 1 127 ? -17.014 1.918 20.682 1.00 97.69 127 GLU A CA 1
ATOM 1058 C C . GLU A 1 127 ? -17.986 0.737 20.853 1.00 97.69 127 GLU A C 1
ATOM 1060 O O . GLU A 1 127 ? -17.744 -0.142 21.677 1.00 97.69 127 GLU A O 1
ATOM 1065 N N . GLU A 1 128 ? -19.027 0.641 20.019 1.00 97.00 128 GLU A N 1
ATOM 1066 C CA . GLU A 1 128 ? -19.951 -0.504 20.017 1.00 97.00 128 GLU A CA 1
ATOM 1067 C C . GLU A 1 128 ? -19.236 -1.813 19.654 1.00 97.00 128 GLU A C 1
ATOM 1069 O O . GLU A 1 128 ? -19.497 -2.858 20.257 1.00 97.00 128 GLU A O 1
ATOM 1074 N N . LEU A 1 129 ? -18.298 -1.771 18.698 1.00 95.75 129 LEU A N 1
ATOM 1075 C CA . LEU A 1 129 ? -17.466 -2.928 18.362 1.00 95.75 129 LEU A CA 1
ATOM 1076 C C . LEU A 1 129 ? -16.607 -3.365 19.556 1.00 95.75 129 LEU A C 1
ATOM 1078 O O . LEU A 1 129 ? -16.484 -4.565 19.809 1.00 95.75 129 LEU A O 1
ATOM 1082 N N . TYR A 1 130 ? -16.014 -2.416 20.281 1.00 97.44 130 TYR A N 1
ATOM 1083 C CA . TYR A 1 130 ? -15.236 -2.699 21.484 1.00 97.44 130 TYR A CA 1
ATOM 1084 C C . TYR A 1 130 ? -16.093 -3.374 22.562 1.00 97.44 130 TYR A C 1
ATOM 1086 O O . TYR A 1 130 ? -15.716 -4.436 23.064 1.00 97.44 130 TYR A O 1
ATOM 1094 N N . ASP A 1 131 ? -17.267 -2.820 22.867 1.00 97.75 131 ASP A N 1
ATOM 1095 C CA . ASP A 1 131 ? -18.175 -3.369 23.878 1.00 97.75 131 ASP A CA 1
ATOM 1096 C C . ASP A 1 131 ? -18.658 -4.776 23.500 1.00 97.75 131 ASP A C 1
ATOM 1098 O O . ASP A 1 131 ? -18.631 -5.703 24.318 1.00 97.75 131 ASP A O 1
ATOM 1102 N N . LEU A 1 132 ? -19.024 -4.976 22.230 1.00 96.50 132 LEU A N 1
ATOM 1103 C CA . LEU A 1 132 ? -19.391 -6.285 21.697 1.00 96.50 132 LEU A CA 1
ATOM 1104 C C . LEU A 1 132 ? -18.233 -7.284 21.803 1.00 96.50 132 LEU A C 1
ATOM 1106 O O . LEU A 1 132 ? -18.438 -8.446 22.162 1.00 96.50 132 LEU A O 1
ATOM 1110 N N . ALA A 1 133 ? -17.011 -6.844 21.507 1.00 95.38 133 ALA A N 1
ATOM 1111 C CA . ALA A 1 133 ? -15.821 -7.671 21.602 1.00 95.38 133 ALA A CA 1
ATOM 1112 C C . ALA A 1 133 ? -15.538 -8.101 23.054 1.00 95.38 133 ALA A C 1
ATOM 1114 O O . ALA A 1 133 ? -15.284 -9.284 23.311 1.00 95.38 133 ALA A O 1
ATOM 1115 N N . VAL A 1 134 ? -15.643 -7.182 24.016 1.00 97.25 134 VAL A N 1
ATOM 1116 C CA . VAL A 1 134 ? -15.536 -7.499 25.448 1.00 97.25 134 VAL A CA 1
ATOM 1117 C C . VAL A 1 134 ? -16.596 -8.530 25.841 1.00 97.25 134 VAL A C 1
ATOM 1119 O O . VAL A 1 134 ? -16.247 -9.604 26.338 1.00 97.25 134 VAL A O 1
ATOM 1122 N N . ALA A 1 135 ? -17.868 -8.274 25.527 1.00 95.88 135 ALA A N 1
ATOM 1123 C CA . ALA A 1 135 ? -18.975 -9.167 25.868 1.00 95.88 135 ALA A CA 1
ATOM 1124 C C . ALA A 1 135 ? -18.825 -10.562 25.233 1.00 95.88 135 ALA A C 1
ATOM 1126 O O . ALA A 1 135 ? -19.061 -11.590 25.877 1.00 95.88 135 ALA A O 1
ATOM 1127 N N . HIS A 1 136 ? -18.394 -10.630 23.971 1.00 93.50 136 HIS A N 1
ATOM 1128 C CA . HIS A 1 136 ? -18.139 -11.897 23.292 1.00 93.50 136 HIS A CA 1
ATOM 1129 C C . HIS A 1 136 ? -17.005 -12.679 23.959 1.00 93.50 136 HIS A C 1
ATOM 1131 O O . HIS A 1 136 ? -17.110 -13.895 24.149 1.00 93.50 136 HIS A O 1
ATOM 1137 N N . LYS A 1 137 ? -15.923 -11.996 24.340 1.00 93.44 137 LYS A N 1
ATOM 1138 C CA . LYS A 1 137 ? -14.798 -12.624 25.026 1.00 93.44 137 LYS A CA 1
ATOM 1139 C C . LYS A 1 137 ? -15.185 -13.140 26.407 1.00 93.44 137 LYS A C 1
ATOM 1141 O O . LYS A 1 137 ? -14.792 -14.249 26.758 1.00 93.44 137 LYS A O 1
ATOM 1146 N N . GLU A 1 138 ? -15.965 -12.384 27.170 1.00 94.50 138 GLU A N 1
ATOM 1147 C CA . GLU A 1 138 ? -16.497 -12.831 28.462 1.00 94.50 138 GLU A CA 1
ATOM 1148 C C . GLU A 1 138 ? -17.390 -14.069 28.306 1.00 94.50 138 GLU A C 1
ATOM 1150 O O . GLU A 1 138 ? -17.290 -15.014 29.090 1.00 94.50 138 GLU A O 1
ATOM 1155 N N . LYS A 1 139 ? -18.213 -14.106 27.249 1.00 91.81 139 LYS A N 1
ATOM 1156 C CA . LYS A 1 139 ? -19.113 -15.226 26.940 1.00 91.81 139 LYS A CA 1
ATOM 1157 C C . LYS A 1 139 ? -18.376 -16.484 26.470 1.00 91.81 139 LYS A C 1
ATOM 1159 O O . LYS A 1 139 ? -18.783 -17.589 26.823 1.00 91.81 139 LYS A O 1
ATOM 1164 N N . THR A 1 140 ? -17.332 -16.349 25.649 1.00 89.69 140 THR A N 1
ATOM 1165 C CA . THR A 1 140 ? -16.698 -17.491 24.957 1.00 89.69 140 THR A CA 1
ATOM 1166 C C . THR A 1 140 ? -15.296 -17.841 25.450 1.00 89.69 140 THR A C 1
ATOM 1168 O O . THR A 1 140 ? -14.764 -18.888 25.075 1.00 89.69 140 THR A O 1
ATOM 1171 N N . GLY A 1 141 ? -14.659 -16.970 26.232 1.00 89.12 141 GLY A N 1
ATOM 1172 C CA . GLY A 1 141 ? -13.255 -17.077 26.631 1.00 89.12 141 GLY A CA 1
ATOM 1173 C C . GLY A 1 141 ? -12.249 -16.871 25.491 1.00 89.12 141 GLY A C 1
ATOM 1174 O O . GLY A 1 141 ? -11.054 -17.088 25.693 1.00 89.12 141 GLY A O 1
ATOM 1175 N N . ASN A 1 142 ? -12.696 -16.488 24.291 1.00 84.75 142 ASN A N 1
ATOM 1176 C CA . ASN A 1 142 ? -11.848 -16.340 23.108 1.00 84.75 142 ASN A CA 1
ATOM 1177 C C . ASN A 1 142 ? -11.787 -14.887 22.637 1.00 84.75 142 ASN A C 1
ATOM 1179 O O . ASN A 1 142 ? -12.730 -14.124 22.822 1.00 84.75 142 ASN A O 1
ATOM 1183 N N . ALA A 1 143 ? -10.674 -14.516 22.005 1.00 87.75 143 ALA A N 1
ATOM 1184 C CA . ALA A 1 143 ? -10.555 -13.219 21.355 1.00 87.75 143 ALA A CA 1
ATOM 1185 C C . ALA A 1 143 ? -11.531 -13.139 20.155 1.00 87.75 143 ALA A C 1
ATOM 1187 O O . ALA A 1 143 ? -11.479 -14.007 19.278 1.00 87.75 143 ALA A O 1
ATOM 1188 N N . PRO A 1 144 ? -12.424 -12.139 20.112 1.00 89.44 144 PRO A N 1
ATOM 1189 C CA . PRO A 1 144 ? -13.455 -11.997 19.079 1.00 89.44 144 PRO A CA 1
ATOM 1190 C C . PRO A 1 144 ? -12.920 -11.519 17.731 1.00 89.44 144 PRO A C 1
ATOM 1192 O O . PRO A 1 144 ? -13.568 -11.757 16.712 1.00 89.44 144 PRO A O 1
ATOM 1195 N N . ILE A 1 145 ? -11.776 -10.835 17.708 1.00 88.25 145 ILE A N 1
ATOM 1196 C CA . ILE A 1 145 ? -11.259 -10.185 16.505 1.00 88.25 145 ILE A CA 1
ATOM 1197 C C . ILE A 1 145 ? -10.025 -10.933 16.030 1.00 88.25 145 ILE A C 1
ATOM 1199 O O . ILE A 1 145 ? -9.125 -11.214 16.818 1.00 88.25 145 ILE A O 1
ATOM 1203 N N . ALA A 1 146 ? -9.971 -11.235 14.741 1.00 81.19 146 ALA A N 1
ATOM 1204 C CA . ALA A 1 146 ? -8.789 -11.787 14.105 1.00 81.19 146 ALA A CA 1
ATOM 1205 C C . ALA A 1 146 ? -8.107 -10.741 13.237 1.00 81.19 146 ALA A C 1
ATOM 1207 O O . ALA A 1 146 ? -8.774 -10.068 12.453 1.00 81.19 146 ALA A O 1
ATOM 1208 N N . ILE A 1 147 ? -6.787 -10.632 13.355 1.00 79.88 147 ILE A N 1
ATOM 1209 C CA . ILE A 1 147 ? -5.987 -9.673 12.594 1.00 79.88 147 ILE A CA 1
ATOM 1210 C C . ILE A 1 147 ? -4.775 -10.381 12.003 1.00 79.88 147 ILE A C 1
ATOM 1212 O O . ILE A 1 147 ? -4.122 -11.189 12.674 1.00 79.88 147 ILE A O 1
ATOM 1216 N N . ASN A 1 148 ? -4.495 -10.076 10.737 1.00 67.25 148 ASN A N 1
ATOM 1217 C CA . ASN A 1 148 ? -3.287 -10.534 10.076 1.00 67.25 148 ASN A CA 1
ATOM 1218 C C . ASN A 1 148 ? -2.111 -9.649 10.489 1.00 67.25 148 ASN A C 1
ATOM 1220 O O . ASN A 1 148 ? -2.224 -8.428 10.507 1.00 67.25 148 ASN A O 1
ATOM 1224 N N . VAL A 1 149 ? -0.975 -10.262 10.805 1.00 59.09 149 VAL A N 1
ATOM 1225 C CA . VAL A 1 149 ? 0.230 -9.526 11.189 1.00 59.09 149 VAL A CA 1
ATOM 1226 C C . VAL A 1 149 ? 1.240 -9.599 10.058 1.00 59.09 149 VAL A C 1
ATOM 1228 O O . VAL A 1 149 ? 1.802 -10.663 9.798 1.00 59.09 149 VAL A O 1
ATOM 1231 N N . TYR A 1 150 ? 1.525 -8.460 9.426 1.00 52.50 150 TYR A N 1
ATOM 1232 C CA . TYR A 1 150 ? 2.678 -8.307 8.542 1.00 52.50 150 TYR A CA 1
ATOM 1233 C C . TYR A 1 150 ? 3.907 -7.882 9.361 1.00 52.50 150 TYR A C 1
ATOM 1235 O O . TYR A 1 150 ? 4.223 -6.702 9.482 1.00 52.50 150 TYR A O 1
ATOM 1243 N N . GLY A 1 151 ? 4.609 -8.857 9.947 1.00 43.94 151 GLY A N 1
ATOM 1244 C CA . GLY A 1 151 ? 5.819 -8.603 10.742 1.00 43.94 151 GLY A CA 1
ATOM 1245 C C . GLY A 1 151 ? 5.566 -7.911 12.094 1.00 43.94 151 GLY A C 1
ATOM 1246 O O . GLY A 1 151 ? 4.441 -7.633 12.481 1.00 43.94 151 GLY A O 1
ATOM 1247 N N . ASN A 1 152 ? 6.625 -7.644 12.860 1.00 36.56 152 ASN A N 1
ATOM 1248 C CA . ASN A 1 152 ? 6.518 -7.180 14.255 1.00 36.56 152 ASN A CA 1
ATOM 1249 C C . ASN A 1 152 ? 6.348 -5.650 14.423 1.00 36.56 152 ASN A C 1
ATOM 1251 O O . ASN A 1 152 ? 6.704 -5.126 15.479 1.00 36.56 152 ASN A O 1
ATOM 1255 N N . ASN A 1 153 ? 5.859 -4.911 13.418 1.00 43.78 153 ASN A N 1
ATOM 1256 C CA . ASN A 1 153 ? 5.745 -3.447 13.492 1.00 43.78 153 ASN A CA 1
ATOM 1257 C C . ASN A 1 153 ? 4.298 -2.993 13.810 1.00 43.78 153 ASN A C 1
ATOM 1259 O O . ASN A 1 153 ? 3.416 -3.173 12.974 1.00 43.78 153 ASN A O 1
ATOM 1263 N N . PRO A 1 154 ? 4.036 -2.356 14.972 1.00 41.06 154 PRO A N 1
ATOM 1264 C CA . PRO A 1 154 ? 2.715 -1.818 15.318 1.00 41.06 154 PRO A CA 1
ATOM 1265 C C . PRO A 1 154 ? 2.205 -0.734 14.355 1.00 41.06 154 PRO A C 1
ATOM 1267 O O . PRO A 1 154 ? 1.000 -0.540 14.250 1.00 41.06 154 PRO A O 1
ATOM 1270 N N . ALA A 1 155 ? 3.102 -0.036 13.644 1.00 39.50 155 ALA A N 1
ATOM 1271 C CA . ALA A 1 155 ? 2.743 0.988 12.655 1.00 39.50 155 ALA A CA 1
ATOM 1272 C C . ALA A 1 155 ? 2.196 0.405 11.335 1.00 39.50 155 ALA A C 1
ATOM 1274 O O . ALA A 1 155 ? 1.758 1.155 10.470 1.00 39.50 155 ALA A O 1
ATOM 1275 N N . THR A 1 156 ? 2.222 -0.922 11.176 1.00 53.06 156 THR A N 1
ATOM 1276 C CA . THR A 1 156 ? 1.652 -1.657 10.034 1.00 53.06 156 THR A CA 1
ATOM 1277 C C . THR A 1 156 ? 0.671 -2.743 10.495 1.00 53.06 156 THR A C 1
ATOM 1279 O O . THR A 1 156 ? 0.440 -3.716 9.779 1.00 53.06 156 THR A O 1
ATOM 1282 N N . ASP A 1 157 ? 0.135 -2.620 11.716 1.00 74.38 157 ASP A N 1
ATOM 1283 C CA . ASP A 1 157 ? -0.893 -3.517 12.248 1.00 74.38 157 ASP A CA 1
ATOM 1284 C C . ASP A 1 157 ? -2.248 -3.171 11.608 1.00 74.38 157 ASP A C 1
ATOM 1286 O O . ASP A 1 157 ? -2.769 -2.070 11.807 1.00 74.38 157 ASP A O 1
ATOM 1290 N N . ASP A 1 158 ? -2.835 -4.116 10.865 1.00 80.12 158 ASP A N 1
ATOM 1291 C CA . ASP A 1 158 ? -4.153 -3.967 10.228 1.00 80.12 158 ASP A CA 1
ATOM 1292 C C . ASP A 1 158 ? -5.246 -3.600 11.257 1.00 80.12 158 ASP A C 1
ATOM 1294 O O . ASP A 1 158 ? -6.223 -2.932 10.919 1.00 80.12 158 ASP A O 1
ATOM 1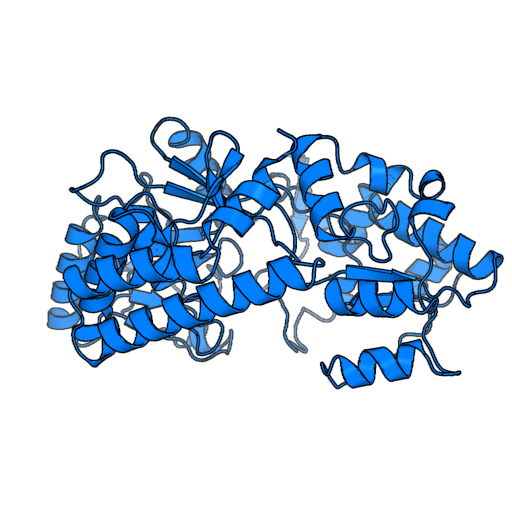298 N N . LEU A 1 159 ? -5.071 -3.964 12.536 1.00 86.81 159 LEU A N 1
ATOM 1299 C CA . LEU A 1 159 ? -5.967 -3.517 13.603 1.00 86.81 159 LEU A CA 1
ATOM 1300 C C . LEU A 1 159 ? -5.917 -2.004 13.800 1.00 86.81 159 LEU A C 1
ATOM 1302 O O . LEU A 1 159 ? -6.961 -1.375 13.978 1.00 86.81 159 LEU A O 1
ATOM 1306 N N . PHE A 1 160 ? -4.712 -1.428 13.835 1.00 90.00 160 PHE A N 1
ATOM 1307 C CA . PHE A 1 160 ? -4.574 0.000 14.077 1.00 90.00 160 PHE A CA 1
ATOM 1308 C C . PHE A 1 160 ? -5.105 0.795 12.887 1.00 90.00 160 PHE A C 1
ATOM 1310 O O . PHE A 1 160 ? -5.801 1.778 13.109 1.00 90.00 160 PHE A O 1
ATOM 1317 N N . GLU A 1 161 ? -4.897 0.325 11.653 1.00 88.88 161 GLU A N 1
ATOM 1318 C CA . GLU A 1 161 ? -5.527 0.930 10.472 1.00 88.88 161 GLU A CA 1
ATOM 1319 C C . GLU A 1 161 ? -7.060 0.891 10.563 1.00 88.88 161 GLU A C 1
ATOM 1321 O O . GLU A 1 161 ? -7.723 1.902 10.328 1.00 88.88 161 GLU A O 1
ATOM 1326 N N . GLY A 1 162 ? -7.650 -0.233 10.980 1.00 90.25 162 GLY A N 1
ATOM 1327 C CA . GLY A 1 162 ? -9.101 -0.323 11.151 1.00 90.25 162 GLY A CA 1
ATOM 1328 C C . GLY A 1 162 ? -9.675 0.599 12.219 1.00 90.25 162 GLY A C 1
ATOM 1329 O O . GLY A 1 162 ? -10.774 1.134 12.067 1.00 90.25 162 GLY A O 1
ATOM 1330 N N . ILE A 1 163 ? -8.930 0.827 13.294 1.00 94.62 163 ILE A N 1
ATOM 1331 C CA . ILE A 1 163 ? -9.330 1.779 14.329 1.00 94.62 163 ILE A CA 1
ATOM 1332 C C . ILE A 1 163 ? -9.117 3.215 13.832 1.00 94.62 163 ILE A C 1
ATOM 1334 O O . ILE A 1 163 ? -10.023 4.035 13.942 1.00 94.62 163 ILE A O 1
ATOM 1338 N N . ALA A 1 164 ? -7.970 3.521 13.225 1.00 93.88 164 ALA A N 1
ATOM 1339 C CA . ALA A 1 164 ? -7.659 4.838 12.672 1.00 93.88 164 ALA A CA 1
ATOM 1340 C C . ALA A 1 164 ? -8.692 5.283 11.627 1.00 93.88 164 ALA A C 1
ATOM 1342 O O . ALA A 1 164 ? -9.152 6.428 11.661 1.00 93.88 164 ALA A O 1
ATOM 1343 N N . THR A 1 165 ? -9.134 4.364 10.764 1.00 92.62 165 THR A N 1
ATOM 1344 C CA . THR A 1 165 ? -10.179 4.653 9.776 1.00 92.62 165 THR A CA 1
ATOM 1345 C C . THR A 1 165 ? -11.522 4.992 10.416 1.00 92.62 165 THR A C 1
ATOM 1347 O O . THR A 1 165 ? -12.195 5.930 9.981 1.00 92.62 165 THR A O 1
ATOM 1350 N N . ALA A 1 166 ? -11.883 4.335 11.522 1.00 95.00 166 ALA A N 1
ATOM 1351 C CA . ALA A 1 166 ? -13.084 4.685 12.277 1.00 95.00 166 ALA A CA 1
ATOM 1352 C C . ALA A 1 166 ? -13.005 6.092 12.899 1.00 95.00 166 ALA A C 1
ATOM 1354 O O . ALA A 1 166 ? -14.009 6.801 12.945 1.00 95.00 166 ALA A O 1
ATOM 1355 N N . PHE A 1 167 ? -11.815 6.546 13.302 1.00 96.25 167 PHE A N 1
ATOM 1356 C CA . PHE A 1 167 ? -11.564 7.926 13.749 1.00 96.25 167 PHE A CA 1
ATOM 1357 C C . PHE A 1 167 ? -11.363 8.919 12.589 1.00 96.25 167 PHE A C 1
ATOM 1359 O O . PHE A 1 167 ? -11.011 10.082 12.796 1.00 96.25 167 PHE A O 1
ATOM 1366 N N . GLY A 1 168 ? -11.597 8.503 11.343 1.00 94.00 168 GLY A N 1
ATOM 1367 C CA . GLY A 1 168 ? -11.499 9.386 10.188 1.00 94.00 168 GLY A CA 1
ATOM 1368 C C . GLY A 1 168 ? -10.076 9.828 9.860 1.00 94.00 168 GLY A C 1
ATOM 1369 O O . GLY A 1 168 ? -9.911 10.894 9.270 1.00 94.00 168 GLY A O 1
ATOM 1370 N N . THR A 1 169 ? -9.072 9.047 10.252 1.00 93.75 169 THR A N 1
ATOM 1371 C CA . THR A 1 169 ? -7.650 9.259 9.955 1.00 93.75 169 THR A CA 1
ATOM 1372 C C . THR A 1 169 ? -7.065 7.991 9.310 1.00 93.75 169 THR A C 1
ATOM 1374 O O . THR A 1 169 ? -7.812 7.193 8.752 1.00 93.75 169 THR A O 1
ATOM 1377 N N . THR A 1 170 ? -5.755 7.778 9.330 1.00 90.81 170 THR A N 1
ATOM 1378 C CA . THR A 1 170 ? -5.122 6.528 8.879 1.00 90.81 170 THR A CA 1
ATOM 1379 C C . THR A 1 170 ? -3.896 6.236 9.746 1.00 90.81 170 THR A C 1
ATOM 1381 O O . THR A 1 170 ? -3.322 7.155 10.335 1.00 90.81 170 THR A O 1
ATOM 1384 N N . ALA A 1 171 ? -3.520 4.965 9.890 1.00 88.56 171 ALA A N 1
ATOM 1385 C CA . ALA A 1 171 ? -2.360 4.545 10.675 1.00 88.56 171 ALA A CA 1
ATOM 1386 C C . ALA A 1 171 ? -1.034 4.860 9.965 1.00 88.56 171 ALA A C 1
ATOM 1388 O O . ALA A 1 171 ? 0.013 4.912 10.615 1.00 88.56 171 ALA A O 1
ATOM 1389 N N . PHE A 1 172 ? -1.075 5.100 8.651 1.00 87.00 172 PHE A N 1
ATOM 1390 C CA . PHE A 1 172 ? 0.098 5.460 7.864 1.00 87.00 172 PHE A CA 1
ATOM 1391 C C . PHE A 1 172 ? 0.692 6.802 8.306 1.00 87.00 172 PHE A C 1
ATOM 1393 O O . PHE A 1 172 ? -0.014 7.776 8.561 1.00 87.00 172 PHE A O 1
ATOM 1400 N N . LEU A 1 173 ? 2.026 6.862 8.351 1.00 88.88 173 LEU A N 1
ATOM 1401 C CA . LEU A 1 173 ? 2.763 8.058 8.769 1.00 88.88 173 LEU A CA 1
ATOM 1402 C C . LEU A 1 173 ? 2.562 9.239 7.810 1.00 88.88 173 LEU A C 1
ATOM 1404 O O . LEU A 1 173 ? 2.561 10.390 8.241 1.00 88.88 173 LEU A O 1
ATOM 1408 N N . PHE A 1 174 ? 2.387 8.953 6.523 1.00 88.56 174 PHE A N 1
ATOM 1409 C CA . PHE A 1 174 ? 2.145 9.939 5.479 1.00 88.56 174 PHE A CA 1
ATOM 1410 C C . PHE A 1 174 ? 1.062 9.436 4.532 1.00 88.56 174 PHE A C 1
ATOM 1412 O O . PHE A 1 174 ? 0.992 8.242 4.236 1.00 88.56 174 PHE A O 1
ATOM 1419 N N . ALA A 1 175 ? 0.240 10.353 4.036 1.00 88.06 175 ALA A N 1
ATOM 1420 C CA . ALA A 1 175 ? -0.819 10.073 3.074 1.00 88.06 175 ALA A CA 1
ATOM 1421 C C . ALA A 1 175 ? -1.120 11.332 2.254 1.00 88.06 175 ALA A C 1
ATOM 1423 O O . ALA A 1 175 ? -0.697 12.428 2.620 1.00 88.06 175 ALA A O 1
ATOM 1424 N N . HIS A 1 176 ? -1.877 11.183 1.170 1.00 87.38 176 HIS A N 1
ATOM 1425 C CA . HIS A 1 176 ? -2.567 12.317 0.562 1.00 87.38 176 HIS A CA 1
ATOM 1426 C C . HIS A 1 176 ? -4.004 12.399 1.077 1.00 87.38 176 HIS A C 1
ATOM 1428 O O . HIS A 1 176 ? -4.667 11.365 1.167 1.00 87.38 176 HIS A O 1
ATOM 1434 N N . ASP A 1 177 ? -4.485 13.600 1.389 1.00 89.25 177 ASP A N 1
ATOM 1435 C CA . ASP A 1 177 ? -5.894 13.840 1.720 1.00 89.25 177 ASP A CA 1
ATOM 1436 C C . ASP A 1 177 ? -6.806 13.852 0.470 1.00 89.25 177 ASP A C 1
ATOM 1438 O O . ASP A 1 177 ? -6.384 13.539 -0.648 1.00 89.25 177 ASP A O 1
ATOM 1442 N N . SER A 1 178 ? -8.081 14.212 0.656 1.00 82.06 178 SER A N 1
ATOM 1443 C CA . SER A 1 178 ? -9.089 14.277 -0.410 1.00 82.06 178 SER A CA 1
ATOM 1444 C C . SER A 1 178 ? -8.831 15.369 -1.449 1.00 82.06 178 SER A C 1
ATOM 1446 O O . SER A 1 178 ? -9.201 15.195 -2.609 1.00 82.06 178 SER A O 1
ATOM 1448 N N . ASP A 1 179 ? -8.171 16.457 -1.054 1.00 83.94 179 ASP A N 1
ATOM 1449 C CA . ASP A 1 179 ? -7.716 17.525 -1.957 1.00 83.94 179 ASP A CA 1
ATOM 1450 C C . ASP A 1 179 ? -6.369 17.151 -2.607 1.00 83.94 179 ASP A C 1
ATOM 1452 O O . ASP A 1 179 ? -5.800 17.848 -3.451 1.00 83.94 179 ASP A O 1
ATOM 1456 N N . GLY A 1 180 ? -5.862 15.984 -2.219 1.00 80.75 180 GLY A N 1
ATOM 1457 C CA . GLY A 1 180 ? -4.619 15.392 -2.618 1.00 80.75 180 GLY A CA 1
ATOM 1458 C C . GLY A 1 180 ? -3.429 15.925 -1.838 1.00 80.75 180 GLY A C 1
ATOM 1459 O O . GLY A 1 180 ? -2.344 15.498 -2.182 1.00 80.75 180 GLY A O 1
ATOM 1460 N N . ASN A 1 181 ? -3.538 16.832 -0.869 1.00 87.69 181 ASN A N 1
ATOM 1461 C CA . ASN A 1 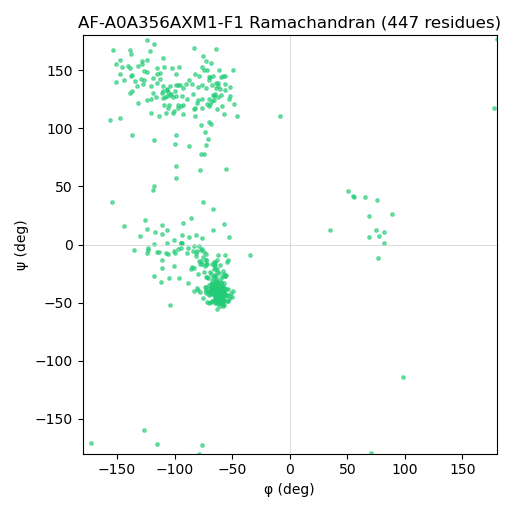181 ? -2.354 17.382 -0.202 1.00 87.69 181 ASN A CA 1
ATOM 1462 C C . ASN A 1 181 ? -1.590 16.281 0.525 1.00 87.69 181 ASN A C 1
ATOM 1464 O O . ASN A 1 181 ? -2.194 15.450 1.203 1.00 87.69 181 ASN A O 1
ATOM 1468 N N . PHE A 1 182 ? -0.264 16.290 0.410 1.00 88.06 182 PHE A N 1
ATOM 1469 C CA . PHE A 1 182 ? 0.583 15.414 1.202 1.00 88.06 182 PHE A CA 1
ATOM 1470 C C . PHE A 1 182 ? 0.545 15.891 2.651 1.00 88.06 182 PHE A C 1
ATOM 1472 O O . PHE A 1 182 ? 0.823 17.056 2.936 1.00 88.06 182 PHE A O 1
ATOM 1479 N N . ILE A 1 183 ? 0.195 14.994 3.562 1.00 92.50 183 ILE A N 1
ATOM 1480 C CA . ILE A 1 183 ? 0.005 15.283 4.982 1.00 92.50 183 ILE A CA 1
ATOM 1481 C C . ILE A 1 183 ? 0.607 14.169 5.831 1.00 92.50 183 ILE A C 1
ATOM 1483 O O . ILE A 1 183 ? 0.847 13.054 5.361 1.00 92.50 183 ILE A O 1
ATOM 1487 N N . SER A 1 184 ? 0.798 14.458 7.117 1.00 93.44 184 SER A N 1
ATOM 1488 C CA . SER A 1 184 ? 1.107 13.439 8.113 1.00 93.44 184 SER A CA 1
ATOM 1489 C C . SER A 1 184 ? -0.050 13.296 9.108 1.00 93.44 184 SER A C 1
ATOM 1491 O O . SER A 1 184 ? -0.275 14.208 9.907 1.00 93.44 184 SER A O 1
ATOM 1493 N N . PRO A 1 185 ? -0.788 12.169 9.086 1.00 92.62 185 PRO A N 1
ATOM 1494 C CA . PRO A 1 185 ? -1.902 11.905 10.001 1.00 92.62 185 PRO A CA 1
ATOM 1495 C C . PRO A 1 185 ? -1.541 11.989 11.488 1.00 92.62 185 PRO A C 1
ATOM 1497 O O . PRO A 1 185 ? -2.396 12.322 12.300 1.00 92.62 185 PRO A O 1
ATOM 1500 N N . VAL A 1 186 ? -0.274 11.743 11.843 1.00 93.44 186 VAL A N 1
ATOM 1501 C CA . VAL A 1 186 ? 0.228 11.795 13.229 1.00 93.44 186 VAL A CA 1
ATOM 1502 C C . VAL A 1 186 ? 0.197 13.199 13.844 1.00 93.44 186 VAL A C 1
ATOM 1504 O O . VAL A 1 186 ? 0.351 13.336 15.052 1.00 93.44 186 VAL A O 1
ATOM 1507 N N . LEU A 1 187 ? 0.036 14.243 13.024 1.00 95.12 187 LEU A N 1
ATOM 1508 C CA . LEU A 1 187 ? -0.103 15.627 13.484 1.00 95.12 187 LEU A CA 1
ATOM 1509 C C . LEU A 1 187 ? -1.538 15.954 13.931 1.00 95.12 187 LEU A C 1
ATOM 1511 O O . LEU A 1 187 ? -1.775 17.021 14.495 1.00 95.12 187 LEU A O 1
ATOM 1515 N N . ASP A 1 188 ? -2.495 15.060 13.678 1.00 92.81 188 ASP A N 1
ATOM 1516 C CA . ASP A 1 188 ? -3.906 15.241 14.000 1.00 92.81 188 ASP A CA 1
ATOM 1517 C C . ASP A 1 188 ? -4.289 14.504 15.292 1.00 92.81 188 ASP A C 1
ATOM 1519 O O . ASP A 1 188 ? -4.013 13.315 15.451 1.00 92.81 188 ASP A O 1
ATOM 1523 N N . GLU A 1 189 ? -4.987 15.182 16.206 1.00 94.25 189 GLU A N 1
ATOM 1524 C CA . GLU A 1 189 ? -5.442 14.601 17.480 1.00 94.25 189 GLU A CA 1
ATOM 1525 C C . GLU A 1 189 ? -6.307 13.337 17.297 1.00 94.25 189 GLU A C 1
ATOM 1527 O O . GLU A 1 189 ? -6.271 12.440 18.143 1.00 94.25 189 GLU A O 1
ATOM 1532 N N . ARG A 1 190 ? -7.008 13.188 16.161 1.00 95.19 190 ARG A N 1
ATOM 1533 C CA . ARG A 1 190 ? -7.765 11.970 15.814 1.00 95.19 190 ARG A CA 1
ATOM 1534 C C . ARG A 1 190 ? -6.881 10.727 15.746 1.00 95.19 190 ARG A C 1
ATOM 1536 O O . ARG A 1 190 ? -7.339 9.630 16.061 1.00 95.19 190 ARG A O 1
ATOM 1543 N N . TRP A 1 191 ? -5.616 10.877 15.352 1.00 94.56 191 TRP A N 1
ATOM 1544 C CA . TRP A 1 191 ? -4.655 9.774 15.343 1.00 94.56 191 TRP A CA 1
ATOM 1545 C C . TRP A 1 191 ? -4.314 9.320 16.764 1.00 94.56 191 TRP A C 1
ATOM 1547 O O . TRP A 1 191 ? -4.266 8.121 17.041 1.00 94.56 191 TRP A O 1
ATOM 1557 N N . PHE A 1 192 ? -4.158 10.263 17.696 1.00 94.56 192 PHE A N 1
ATOM 1558 C CA . PHE A 1 192 ? -3.957 9.931 19.104 1.00 94.56 192 PHE A CA 1
ATOM 1559 C C . PHE A 1 192 ? -5.201 9.271 19.716 1.00 94.56 192 PHE A C 1
ATOM 1561 O O . PHE A 1 192 ? -5.081 8.288 20.448 1.00 94.56 192 PHE A O 1
ATOM 1568 N N . ASP A 1 193 ? -6.401 9.744 19.378 1.00 95.31 193 ASP A N 1
ATOM 1569 C CA . ASP A 1 193 ? -7.655 9.118 19.808 1.00 95.31 193 ASP A CA 1
ATOM 1570 C C . ASP A 1 193 ? -7.785 7.671 19.320 1.00 95.31 193 ASP A C 1
ATOM 1572 O O . ASP A 1 193 ? -8.105 6.778 20.113 1.00 95.31 193 ASP A O 1
ATOM 1576 N N . ALA A 1 194 ? -7.427 7.418 18.061 1.00 95.31 194 ALA A N 1
ATOM 1577 C CA . ALA A 1 194 ? -7.331 6.070 17.521 1.00 95.31 194 ALA A CA 1
ATOM 1578 C C . ALA A 1 194 ? -6.308 5.217 18.287 1.00 95.31 194 ALA A C 1
ATOM 1580 O O . ALA A 1 194 ? -6.595 4.066 18.622 1.00 95.31 194 ALA A O 1
ATOM 1581 N N . LEU A 1 195 ? -5.133 5.767 18.616 1.00 93.75 195 LEU A N 1
ATOM 1582 C CA . LEU A 1 195 ? -4.100 5.050 19.369 1.00 93.75 195 LEU A CA 1
ATOM 1583 C C . LEU A 1 195 ? -4.579 4.680 20.784 1.00 93.75 195 LEU A C 1
ATOM 1585 O O . LEU A 1 195 ? -4.297 3.577 21.264 1.00 93.75 195 LEU A O 1
ATOM 1589 N N . ARG A 1 196 ? -5.358 5.553 21.439 1.00 94.12 196 ARG A N 1
ATOM 1590 C CA . ARG A 1 196 ? -6.002 5.249 22.728 1.00 94.12 196 ARG A CA 1
ATOM 1591 C C . ARG A 1 196 ? -6.968 4.077 22.603 1.00 94.12 196 ARG A C 1
ATOM 1593 O O . ARG A 1 196 ? -6.899 3.155 23.415 1.00 94.12 196 ARG A O 1
ATOM 1600 N N . MET A 1 197 ? -7.828 4.081 21.585 1.00 95.62 197 MET A N 1
ATOM 1601 C CA . MET A 1 197 ? -8.759 2.976 21.343 1.00 95.62 197 MET A CA 1
ATOM 1602 C C . MET A 1 197 ? -8.008 1.673 21.027 1.00 95.62 197 MET A C 1
ATOM 1604 O O . MET A 1 197 ? -8.283 0.636 21.624 1.00 95.62 197 MET A O 1
ATOM 1608 N N . TYR A 1 198 ? -6.975 1.726 20.187 1.00 93.69 198 TYR A N 1
ATOM 1609 C CA . TYR A 1 198 ? -6.104 0.584 19.897 1.00 93.69 198 TYR A CA 1
ATOM 1610 C C . TYR A 1 198 ? -5.452 0.001 21.158 1.00 93.69 198 TYR A C 1
ATOM 1612 O O . TYR A 1 198 ? -5.430 -1.221 21.344 1.00 93.69 198 TYR A O 1
ATOM 1620 N N . HIS A 1 199 ? -4.994 0.853 22.078 1.00 92.19 199 HIS A N 1
ATOM 1621 C CA . HIS A 1 199 ? -4.486 0.400 23.369 1.00 92.19 199 HIS A CA 1
ATOM 1622 C C . HIS A 1 199 ? -5.544 -0.355 24.184 1.00 92.19 199 HIS A C 1
ATOM 1624 O O . HIS A 1 199 ? -5.202 -1.373 24.783 1.00 92.19 199 HIS A O 1
ATOM 1630 N N . LEU A 1 200 ? -6.816 0.066 24.175 1.00 94.06 200 LEU A N 1
ATOM 1631 C CA . LEU A 1 200 ? -7.894 -0.662 24.860 1.00 94.06 200 LEU A CA 1
ATOM 1632 C C . LEU A 1 200 ? -8.078 -2.074 24.287 1.00 94.06 200 LEU A C 1
ATOM 1634 O O . LEU A 1 200 ? -8.065 -3.047 25.044 1.00 94.06 200 LEU A O 1
ATOM 1638 N N . PHE A 1 201 ? -8.158 -2.206 22.957 1.00 93.75 201 PHE A N 1
ATOM 1639 C CA . PHE A 1 201 ? -8.294 -3.510 22.292 1.00 93.75 201 PHE A CA 1
ATOM 1640 C C . PHE A 1 201 ? -7.135 -4.455 22.645 1.00 93.75 201 PHE A C 1
ATOM 1642 O O . PHE A 1 201 ? -7.352 -5.648 22.895 1.00 93.75 201 PHE A O 1
ATOM 1649 N N . ARG A 1 202 ? -5.903 -3.929 22.704 1.00 89.12 202 ARG A N 1
ATOM 1650 C CA . ARG A 1 202 ? -4.710 -4.707 23.075 1.00 89.12 202 ARG A CA 1
ATOM 1651 C C . ARG A 1 202 ? -4.667 -5.060 24.554 1.00 89.12 202 ARG A C 1
ATOM 1653 O O . ARG A 1 202 ? -4.461 -6.227 24.882 1.00 89.12 202 ARG A O 1
ATOM 1660 N N . ARG A 1 203 ? -4.876 -4.082 25.440 1.00 91.50 203 ARG A N 1
ATOM 1661 C CA . ARG A 1 203 ? -4.875 -4.260 26.900 1.00 91.50 203 ARG A CA 1
ATOM 1662 C C . ARG A 1 203 ? -5.859 -5.351 27.311 1.00 91.50 203 ARG A C 1
ATOM 1664 O O . ARG A 1 203 ? -5.508 -6.247 28.080 1.00 91.50 203 ARG A O 1
ATOM 1671 N N . ASP A 1 204 ? -7.049 -5.334 26.718 1.00 94.31 204 ASP A N 1
ATOM 1672 C CA . ASP A 1 204 ? -8.115 -6.275 27.059 1.00 94.31 204 ASP A CA 1
ATOM 1673 C C . ASP A 1 204 ? -8.029 -7.576 26.251 1.00 94.31 204 ASP A C 1
ATOM 1675 O O . ASP A 1 204 ? -8.860 -8.474 26.402 1.00 94.31 204 ASP A O 1
ATOM 1679 N N . ASN A 1 205 ? -6.953 -7.746 25.470 1.00 91.12 205 ASN A N 1
ATOM 1680 C CA . ASN A 1 205 ? -6.627 -8.933 24.683 1.00 91.12 205 ASN A CA 1
ATOM 1681 C C . ASN A 1 205 ? -7.814 -9.378 23.805 1.00 91.12 205 ASN A C 1
ATOM 1683 O O . ASN A 1 205 ? -8.197 -10.554 23.816 1.00 91.12 205 ASN A O 1
ATOM 1687 N N . LEU A 1 206 ? -8.448 -8.428 23.113 1.00 92.50 206 LEU A N 1
ATOM 1688 C CA . LEU A 1 206 ? -9.621 -8.668 22.259 1.00 92.50 206 LEU A CA 1
ATOM 1689 C C . LEU A 1 206 ? -9.247 -9.215 20.875 1.00 92.50 206 LEU A C 1
ATOM 1691 O O . LEU A 1 206 ? -10.116 -9.575 20.083 1.00 92.50 206 LEU A O 1
ATOM 1695 N N . VAL A 1 207 ? -7.949 -9.292 20.591 1.00 87.19 207 VAL A N 1
ATOM 1696 C CA . VAL A 1 207 ? -7.417 -9.579 19.263 1.00 87.19 207 VAL A CA 1
ATOM 1697 C C . VAL A 1 207 ? -6.598 -10.858 19.303 1.00 87.19 207 VAL A C 1
ATOM 1699 O O . VAL A 1 207 ? -5.726 -11.044 20.154 1.00 87.19 207 VAL A O 1
ATOM 1702 N N . TRP A 1 208 ? -6.889 -11.749 18.365 1.00 81.00 208 TRP A N 1
ATOM 1703 C CA . TRP A 1 208 ? -6.044 -12.869 18.010 1.00 81.00 208 TRP A CA 1
ATOM 1704 C C . TRP A 1 208 ? -5.213 -12.493 16.785 1.00 81.00 208 TRP A C 1
ATOM 1706 O O . TRP A 1 208 ? -5.749 -12.203 15.716 1.00 81.00 208 TRP A O 1
ATOM 1716 N N . TYR A 1 209 ? -3.899 -12.522 16.961 1.00 76.38 209 TYR A N 1
ATOM 1717 C CA . TYR A 1 209 ? -2.934 -12.277 15.903 1.00 76.38 209 TYR A CA 1
ATOM 1718 C C . TYR A 1 209 ? -2.541 -13.605 15.256 1.00 76.38 209 TYR A C 1
ATOM 1720 O O . TYR A 1 209 ? -2.033 -14.501 15.938 1.00 76.38 209 TYR A O 1
ATOM 1728 N N . SER A 1 210 ? -2.785 -13.755 13.953 1.00 63.56 210 SER A N 1
ATOM 1729 C CA . SER A 1 210 ? -2.314 -14.934 13.225 1.00 63.56 210 SER A CA 1
ATOM 1730 C C . SER A 1 210 ? -0.815 -14.816 12.957 1.00 63.56 210 SER A C 1
ATOM 1732 O O . SER A 1 210 ? -0.382 -13.847 12.335 1.00 63.56 210 SER A O 1
ATOM 1734 N N . GLU A 1 211 ? -0.020 -15.807 13.371 1.00 54.56 211 GLU A N 1
ATOM 1735 C CA . GLU A 1 211 ? 1.368 -15.928 12.902 1.00 54.56 211 GLU A CA 1
ATOM 1736 C C . GLU A 1 211 ? 1.389 -16.035 11.369 1.00 54.56 211 GLU A C 1
ATOM 1738 O O . GLU A 1 211 ? 0.477 -16.636 10.799 1.00 54.56 211 GLU A O 1
ATOM 1743 N N . TYR A 1 212 ? 2.425 -15.455 10.740 1.00 48.34 212 TYR A N 1
ATOM 1744 C CA . TYR A 1 212 ? 2.665 -15.260 9.296 1.00 48.34 212 TYR A CA 1
ATOM 1745 C C . TYR A 1 212 ? 2.614 -16.558 8.475 1.00 48.34 212 TYR A C 1
ATOM 1747 O O . TYR A 1 212 ? 3.595 -17.060 7.928 1.00 48.34 212 TYR A O 1
ATOM 1755 N N . ASN A 1 213 ? 1.450 -17.177 8.427 1.00 46.12 213 ASN A N 1
ATOM 1756 C CA . ASN A 1 213 ? 1.217 -18.386 7.692 1.00 46.12 213 ASN A CA 1
ATOM 1757 C C . ASN A 1 213 ? -0.223 -18.305 7.218 1.00 46.12 213 ASN A C 1
ATOM 1759 O O . ASN A 1 213 ? -1.158 -18.445 7.994 1.00 46.12 213 ASN A O 1
ATOM 1763 N N . TRP A 1 214 ? -0.424 -18.108 5.918 1.00 46.78 214 TRP A N 1
ATOM 1764 C CA . TRP A 1 214 ? -1.746 -18.121 5.282 1.00 46.78 214 TRP A CA 1
ATOM 1765 C C . TRP A 1 214 ? -2.542 -19.424 5.526 1.00 46.78 214 TRP A C 1
ATOM 1767 O O . TRP A 1 214 ? -3.717 -19.509 5.170 1.00 46.78 214 TRP A O 1
ATOM 1777 N N . SER A 1 215 ? -1.912 -20.452 6.109 1.00 41.69 215 SER A N 1
ATOM 1778 C CA . SER A 1 215 ? -2.551 -21.662 6.640 1.00 41.69 215 SER A CA 1
ATOM 1779 C C . SER A 1 215 ? -3.088 -21.519 8.076 1.00 41.69 215 SER A C 1
ATOM 1781 O O . SER A 1 215 ? -3.972 -22.279 8.456 1.00 41.69 215 SER A O 1
ATOM 1783 N N . ALA A 1 216 ? -2.630 -20.536 8.855 1.00 40.84 216 ALA A N 1
ATOM 1784 C CA . ALA A 1 216 ? -3.131 -20.194 10.185 1.00 40.84 216 ALA A CA 1
ATOM 1785 C C . ALA A 1 216 ? -4.539 -19.586 10.145 1.00 40.84 216 ALA A C 1
ATOM 1787 O O . ALA A 1 216 ? -5.276 -19.751 11.110 1.00 40.84 216 ALA A O 1
ATOM 1788 N N . TYR A 1 217 ? -4.968 -18.999 9.018 1.00 47.94 217 TYR A N 1
ATOM 1789 C CA . TYR A 1 217 ? -6.382 -18.664 8.808 1.00 47.94 217 TYR A CA 1
ATOM 1790 C C . TYR A 1 217 ? -7.272 -19.912 8.910 1.00 47.94 217 TYR A C 1
ATOM 1792 O O . TYR A 1 217 ? -8.322 -19.843 9.534 1.00 47.94 217 TYR A O 1
ATOM 1800 N N . ASN A 1 218 ? -6.816 -21.087 8.448 1.00 46.97 218 ASN A N 1
ATOM 1801 C CA . ASN A 1 218 ? -7.551 -22.351 8.639 1.00 46.97 218 ASN A CA 1
ATOM 1802 C C . ASN A 1 218 ? -7.667 -22.758 10.123 1.00 46.97 218 ASN A C 1
ATOM 1804 O O . ASN A 1 218 ? -8.459 -23.634 10.456 1.00 46.97 218 ASN A O 1
ATOM 1808 N N . ASN A 1 219 ? -6.868 -22.133 10.995 1.00 45.19 219 ASN A N 1
ATOM 1809 C CA . ASN A 1 219 ? -6.867 -22.294 12.444 1.00 45.19 219 ASN A CA 1
ATOM 1810 C C . ASN A 1 219 ? -7.383 -21.046 13.171 1.00 45.19 219 ASN A C 1
ATOM 1812 O O . ASN A 1 219 ? -7.145 -20.942 14.378 1.00 45.19 219 ASN A O 1
ATOM 1816 N N . LEU A 1 220 ? -8.077 -20.117 12.487 1.00 53.91 220 LEU A N 1
ATOM 1817 C CA . LEU A 1 220 ? -8.895 -19.116 13.171 1.00 53.91 220 LEU A CA 1
ATOM 1818 C C . LEU A 1 220 ? -9.682 -19.866 14.234 1.00 53.91 220 LEU A C 1
ATOM 1820 O O . LEU A 1 220 ? -10.508 -20.723 13.908 1.00 53.91 220 LEU A O 1
ATOM 1824 N N . LYS A 1 221 ? -9.350 -19.623 15.509 1.00 53.16 221 LYS A N 1
ATOM 1825 C CA . LYS A 1 221 ? -10.045 -20.288 16.606 1.00 53.16 221 LYS A CA 1
ATOM 1826 C C . LYS A 1 221 ? -11.527 -20.069 16.360 1.00 53.16 221 LYS A C 1
ATOM 1828 O O . LYS A 1 221 ? -11.925 -18.957 16.018 1.00 53.16 221 LYS A O 1
ATOM 1833 N N . ASN A 1 222 ? -12.307 -21.133 16.525 1.00 58.53 222 ASN A N 1
ATOM 1834 C CA . ASN A 1 222 ? -13.705 -21.251 16.111 1.00 58.53 222 ASN A CA 1
ATOM 1835 C C . ASN A 1 222 ? -14.656 -20.135 16.599 1.00 58.53 222 ASN A C 1
ATOM 1837 O O . ASN A 1 222 ? -15.839 -20.239 16.339 1.00 58.53 222 ASN A O 1
ATOM 1841 N N . ASN A 1 223 ? -14.224 -19.054 17.243 1.00 71.50 223 ASN A N 1
ATOM 1842 C CA . ASN A 1 223 ? -15.090 -18.011 17.784 1.00 71.50 223 ASN A CA 1
ATOM 1843 C C . ASN A 1 223 ? -14.678 -16.579 17.395 1.00 71.50 223 ASN A C 1
ATOM 1845 O O . ASN A 1 223 ? -15.289 -15.649 17.894 1.00 71.50 223 ASN A O 1
ATOM 1849 N N . CYS A 1 224 ? -13.696 -16.346 16.512 1.00 82.44 224 CYS A N 1
ATOM 1850 C CA . CYS A 1 224 ? -13.523 -14.984 15.987 1.00 82.44 224 CYS A CA 1
ATOM 1851 C C . CYS A 1 224 ? -14.738 -14.612 15.120 1.00 82.44 224 CYS A C 1
ATOM 1853 O O . CYS A 1 224 ? -15.128 -15.367 14.221 1.00 82.44 224 CYS A O 1
ATOM 1855 N N . ILE A 1 225 ? -15.331 -13.460 15.408 1.00 84.69 225 ILE A N 1
ATOM 1856 C CA . ILE A 1 225 ? -16.559 -12.948 14.793 1.00 84.69 225 ILE A CA 1
ATOM 1857 C C . ILE A 1 225 ? -16.294 -11.723 13.909 1.00 84.69 225 ILE A C 1
ATOM 1859 O O . ILE A 1 225 ? -17.099 -11.440 13.029 1.00 84.69 225 ILE A O 1
ATOM 1863 N N . PHE A 1 226 ? -15.159 -11.045 14.112 1.00 87.00 226 PHE A N 1
ATOM 1864 C CA . PHE A 1 226 ? -14.772 -9.819 13.417 1.00 87.00 226 PHE A CA 1
ATOM 1865 C C . PHE A 1 226 ? -13.338 -9.883 12.878 1.00 87.00 226 PHE A C 1
ATOM 1867 O O . PHE A 1 226 ? -12.481 -10.585 13.420 1.00 87.00 226 PHE A O 1
ATOM 1874 N N . THR A 1 227 ? -13.064 -9.126 11.821 1.00 82.62 227 THR A N 1
ATOM 1875 C CA . THR A 1 227 ? -11.712 -8.866 11.312 1.00 82.62 227 THR A CA 1
ATOM 1876 C C . THR A 1 227 ? -11.664 -7.503 10.630 1.00 82.62 227 THR A C 1
ATOM 1878 O O . THR A 1 227 ? -12.690 -7.007 10.160 1.00 82.62 227 THR A O 1
ATOM 1881 N N . TYR A 1 228 ? -10.478 -6.906 10.575 1.00 81.31 228 TYR A N 1
ATOM 1882 C CA . TYR A 1 228 ? -10.172 -5.865 9.603 1.00 81.31 228 TYR A CA 1
ATOM 1883 C C . TYR A 1 228 ? -9.351 -6.518 8.495 1.00 81.31 228 TYR A C 1
ATOM 1885 O O . TYR A 1 228 ? -8.252 -7.016 8.740 1.00 81.31 228 TYR A O 1
ATOM 1893 N N . GLY A 1 229 ? -9.929 -6.603 7.300 1.00 70.00 229 GLY A N 1
ATOM 1894 C CA . GLY A 1 229 ? -9.311 -7.279 6.167 1.00 70.00 229 GLY A CA 1
ATOM 1895 C C . GLY A 1 229 ? -8.808 -6.275 5.145 1.00 70.00 229 GLY A C 1
ATOM 1896 O O . GLY A 1 229 ? -9.584 -5.452 4.661 1.00 70.00 229 GLY A O 1
ATOM 1897 N N . VAL A 1 230 ? -7.538 -6.385 4.752 1.00 64.75 230 VAL A N 1
ATOM 1898 C CA . VAL A 1 230 ? -7.057 -5.793 3.496 1.00 64.75 230 VAL A CA 1
ATOM 1899 C C . VAL A 1 230 ? -7.823 -6.466 2.354 1.00 64.75 230 VAL A C 1
ATOM 1901 O O . VAL A 1 230 ? -8.019 -7.684 2.372 1.00 64.75 230 VAL A O 1
ATOM 1904 N N . SER A 1 231 ? -8.244 -5.707 1.340 1.00 54.59 231 SER A N 1
ATOM 1905 C CA . SER A 1 231 ? -9.049 -6.205 0.206 1.00 54.59 231 SER A CA 1
ATOM 1906 C C . SER A 1 231 ? -8.422 -7.408 -0.522 1.00 54.59 231 SER A C 1
ATOM 1908 O O . SER A 1 231 ? -9.093 -8.127 -1.258 1.00 54.59 231 SER A O 1
ATOM 1910 N N . THR A 1 232 ? -7.137 -7.663 -0.271 1.00 46.91 232 THR A N 1
ATOM 1911 C CA . THR A 1 232 ? -6.307 -8.709 -0.864 1.00 46.91 232 THR A CA 1
ATOM 1912 C C . THR A 1 232 ? -6.095 -9.951 -0.001 1.00 46.91 232 THR A C 1
ATOM 1914 O O . THR A 1 232 ? -5.694 -10.994 -0.510 1.00 46.91 232 THR A O 1
ATOM 1917 N N . SER A 1 233 ? -6.321 -9.886 1.310 1.00 49.38 233 SER A N 1
ATOM 1918 C CA . SER A 1 233 ? -6.065 -11.013 2.224 1.00 49.38 233 SER A CA 1
ATOM 1919 C C . SER A 1 233 ? -7.299 -11.891 2.460 1.00 49.38 233 SER A C 1
ATOM 1921 O O . SER A 1 233 ? -7.239 -12.888 3.183 1.00 49.38 233 SER A O 1
ATOM 1923 N N . MET A 1 234 ? -8.415 -11.566 1.811 1.00 50.84 234 MET A N 1
ATOM 1924 C CA . MET A 1 234 ? -9.704 -12.194 2.057 1.00 50.84 234 MET A CA 1
ATOM 1925 C C . MET A 1 234 ? -9.822 -13.585 1.431 1.00 50.84 234 MET A C 1
ATOM 1927 O O . MET A 1 234 ? -10.061 -13.750 0.237 1.00 50.84 234 MET A O 1
ATOM 1931 N N . ARG A 1 235 ? -9.700 -14.617 2.268 1.00 50.16 235 ARG A N 1
ATOM 1932 C CA . ARG A 1 235 ? -10.062 -15.998 1.930 1.00 50.16 235 ARG A CA 1
ATOM 1933 C C . ARG A 1 235 ? -11.433 -16.321 2.509 1.00 50.16 235 ARG A C 1
ATOM 1935 O O . ARG A 1 235 ? -11.526 -16.884 3.595 1.00 50.16 235 ARG A O 1
ATOM 1942 N N . THR A 1 236 ? -12.486 -15.998 1.769 1.00 43.28 236 THR A N 1
ATOM 1943 C CA . THR A 1 236 ? -13.867 -16.384 2.107 1.00 43.28 236 THR A CA 1
ATOM 1944 C C . THR A 1 236 ? -14.108 -17.892 1.996 1.00 43.28 236 THR A C 1
ATOM 1946 O O . THR A 1 236 ? -15.052 -18.401 2.585 1.00 43.28 236 THR A O 1
ATOM 1949 N N . ASP A 1 237 ? -13.228 -18.625 1.305 1.00 41.47 237 ASP A N 1
ATOM 1950 C CA . ASP A 1 237 ? -13.583 -19.956 0.791 1.00 41.47 237 ASP A CA 1
ATOM 1951 C C . ASP A 1 237 ? -12.954 -21.126 1.571 1.00 41.47 237 ASP A C 1
ATOM 1953 O O . ASP A 1 237 ? -13.291 -22.281 1.326 1.00 41.47 237 ASP A O 1
ATOM 1957 N N . ASN A 1 238 ? -12.035 -20.857 2.511 1.00 40.78 238 ASN A N 1
ATOM 1958 C CA . ASN A 1 238 ? -11.384 -21.901 3.330 1.00 40.78 238 ASN A CA 1
ATOM 1959 C C . ASN A 1 238 ? -11.873 -21.954 4.783 1.00 40.78 238 ASN A C 1
ATOM 1961 O O . ASN A 1 238 ? -11.408 -22.777 5.571 1.00 40.78 238 ASN A O 1
ATOM 1965 N N . LEU A 1 239 ? -12.819 -21.093 5.140 1.00 50.56 239 LEU A N 1
ATOM 1966 C CA . LEU A 1 239 ? -13.485 -21.091 6.432 1.00 50.56 239 LEU A CA 1
ATOM 1967 C C . LEU A 1 239 ? -14.910 -21.554 6.153 1.00 50.56 239 LEU A C 1
ATOM 1969 O O . LEU A 1 239 ? -15.518 -21.079 5.204 1.00 50.56 239 LEU A O 1
ATOM 1973 N N . ASN A 1 240 ? -15.485 -22.444 6.958 1.00 55.16 240 ASN A N 1
ATOM 1974 C CA . ASN A 1 240 ? -16.905 -22.822 6.840 1.00 55.16 240 ASN A CA 1
ATOM 1975 C C . ASN A 1 240 ? -17.861 -21.651 7.198 1.00 55.16 240 ASN A C 1
ATOM 1977 O O . ASN A 1 240 ? -18.916 -21.872 7.787 1.00 55.16 240 ASN A O 1
ATOM 1981 N N . ARG A 1 241 ? -17.461 -20.398 6.951 1.00 64.50 241 ARG A N 1
ATOM 1982 C CA . ARG A 1 241 ? -18.106 -19.164 7.388 1.00 64.50 241 ARG A CA 1
ATOM 1983 C C . ARG A 1 241 ? -18.098 -18.149 6.267 1.00 64.50 241 ARG A C 1
ATOM 1985 O O . ARG A 1 241 ? -17.050 -17.848 5.703 1.00 64.50 241 ARG A O 1
ATOM 1992 N N . VAL A 1 242 ? -19.270 -17.585 6.020 1.00 69.88 242 VAL A N 1
ATOM 1993 C CA . VAL A 1 242 ? -19.442 -16.456 5.112 1.00 69.88 242 VAL A CA 1
ATOM 1994 C C . VAL A 1 242 ? -19.030 -15.192 5.860 1.00 69.88 242 VAL A C 1
ATOM 1996 O O . VAL A 1 242 ? -19.542 -14.941 6.952 1.00 69.88 242 VAL A O 1
ATOM 1999 N N . TRP A 1 243 ? -18.086 -14.439 5.294 1.00 75.50 243 TRP A N 1
ATOM 2000 C CA . TRP A 1 243 ? -17.700 -13.111 5.771 1.00 75.50 243 TRP A CA 1
ATOM 2001 C C . TRP A 1 243 ? -18.427 -12.040 4.963 1.00 75.50 243 TRP A C 1
ATOM 2003 O O . TRP A 1 243 ? -18.505 -12.128 3.736 1.00 75.50 243 TRP A O 1
ATOM 2013 N N . THR A 1 244 ? -18.913 -11.023 5.660 1.00 78.06 244 THR A N 1
ATOM 2014 C CA . THR A 1 244 ? -19.753 -9.957 5.127 1.00 78.06 244 THR A CA 1
ATOM 2015 C C . THR A 1 244 ? -19.151 -8.603 5.481 1.00 78.06 244 THR A C 1
ATOM 2017 O O . THR A 1 244 ? -18.673 -8.378 6.596 1.00 78.06 244 THR A O 1
ATOM 2020 N N . VAL A 1 245 ? -19.183 -7.693 4.510 1.00 78.06 245 VAL A N 1
ATOM 2021 C CA . VAL A 1 245 ? -18.811 -6.287 4.685 1.00 78.06 245 VAL A CA 1
ATOM 2022 C C . VAL A 1 245 ? -20.036 -5.526 5.225 1.00 78.06 245 VAL A C 1
ATOM 2024 O O . VAL A 1 245 ? -21.125 -5.685 4.667 1.00 78.06 245 VAL A O 1
ATOM 2027 N N . PRO A 1 246 ? -19.919 -4.736 6.311 1.00 79.75 246 PRO A N 1
ATOM 2028 C CA . PRO A 1 246 ? -20.987 -3.853 6.773 1.00 79.75 246 PRO A CA 1
ATOM 2029 C C . PRO A 1 246 ? -21.422 -2.879 5.675 1.00 79.75 246 PRO A C 1
ATOM 2031 O O . PRO A 1 246 ? -20.594 -2.398 4.915 1.00 79.75 246 PRO A O 1
ATOM 2034 N N . VAL A 1 247 ? -22.712 -2.545 5.619 1.00 76.31 247 VAL A N 1
ATOM 2035 C CA . VAL A 1 247 ? -23.271 -1.610 4.616 1.00 76.31 247 VAL A CA 1
ATOM 2036 C C . VAL A 1 247 ? -22.948 -0.135 4.898 1.00 76.31 247 VAL A C 1
ATOM 2038 O O . VAL A 1 247 ? -23.177 0.726 4.053 1.00 76.31 247 VAL A O 1
ATOM 2041 N N . VAL A 1 248 ? -22.411 0.161 6.082 1.00 79.81 248 VAL A N 1
ATOM 2042 C CA . VAL A 1 248 ? -21.940 1.484 6.507 1.00 79.81 248 VAL A CA 1
ATOM 2043 C C . VAL A 1 248 ? -20.575 1.302 7.165 1.00 79.81 248 VAL A C 1
ATOM 2045 O O . VAL A 1 248 ? -20.374 0.331 7.896 1.00 79.81 248 VAL A O 1
ATOM 2048 N N . ASN A 1 249 ? -19.640 2.227 6.928 1.00 82.56 249 ASN A N 1
ATOM 2049 C CA . ASN A 1 249 ? -18.357 2.199 7.629 1.00 82.56 249 ASN A CA 1
ATOM 2050 C C . ASN A 1 249 ? -18.552 2.411 9.132 1.00 82.56 249 ASN A C 1
ATOM 2052 O O . ASN A 1 249 ? -19.234 3.346 9.552 1.00 82.56 249 ASN A O 1
ATOM 2056 N N . ILE A 1 250 ? -17.868 1.587 9.923 1.00 90.56 250 ILE A N 1
ATOM 2057 C CA . ILE A 1 250 ? -17.731 1.797 11.362 1.00 90.56 250 ILE A CA 1
ATOM 2058 C C . ILE A 1 250 ? -16.991 3.121 11.584 1.00 90.56 250 ILE A C 1
ATOM 2060 O O . ILE A 1 250 ? -15.912 3.324 11.024 1.00 90.56 250 ILE A O 1
ATOM 2064 N N . LYS A 1 251 ? -17.563 4.016 12.394 1.00 94.12 251 LYS A N 1
ATOM 2065 C CA . LYS A 1 251 ? -16.963 5.312 12.753 1.00 94.12 251 LYS A CA 1
ATOM 2066 C C . LYS A 1 251 ? -16.946 5.512 14.265 1.00 94.12 251 LYS A C 1
ATOM 2068 O O . LYS A 1 251 ? -17.786 4.955 14.953 1.00 94.12 251 LYS A O 1
ATOM 2073 N N . SER A 1 252 ? -16.052 6.331 14.801 1.00 96.31 252 SER A N 1
ATOM 2074 C CA . SER A 1 252 ? -16.175 6.749 16.201 1.00 96.31 252 SER A CA 1
ATOM 2075 C C . SER A 1 252 ? -17.332 7.737 16.379 1.00 96.31 252 SER A C 1
ATOM 2077 O O . SER A 1 252 ? -17.664 8.520 15.478 1.00 96.31 252 SER A O 1
ATOM 2079 N N . ASP A 1 253 ? -17.939 7.731 17.562 1.00 95.44 253 ASP A N 1
ATOM 2080 C CA . ASP A 1 253 ? -18.907 8.752 17.974 1.00 95.44 253 ASP A CA 1
ATOM 2081 C C . ASP A 1 253 ? -18.294 10.149 18.120 1.00 95.44 253 ASP A C 1
ATOM 2083 O O . ASP A 1 253 ? -19.014 11.150 18.092 1.00 95.44 253 ASP A O 1
ATOM 2087 N N . THR A 1 254 ? -16.967 10.246 18.227 1.00 94.62 254 THR A N 1
ATOM 2088 C CA . THR A 1 254 ? -16.266 11.533 18.326 1.00 94.62 254 THR A CA 1
ATOM 2089 C C . THR A 1 254 ? -16.043 12.206 16.974 1.00 94.62 254 THR A C 1
ATOM 2091 O O . THR A 1 254 ? -15.618 13.361 16.934 1.00 94.62 254 THR A O 1
ATOM 2094 N N . VAL A 1 255 ? -16.349 11.522 15.864 1.00 94.12 255 VAL A N 1
ATOM 2095 C CA . VAL A 1 255 ? -16.135 12.040 14.510 1.00 94.12 255 VAL A CA 1
ATOM 2096 C C . VAL A 1 255 ? -17.410 12.044 13.671 1.00 94.12 255 VAL A C 1
ATOM 2098 O O . VAL A 1 255 ? -18.304 11.200 13.785 1.00 94.12 255 VAL A O 1
ATOM 2101 N N . ASP A 1 256 ? -17.483 13.021 12.776 1.00 90.94 256 ASP A N 1
ATOM 2102 C CA . ASP A 1 256 ? -18.545 13.177 11.785 1.00 90.94 256 ASP A CA 1
ATOM 2103 C C . ASP A 1 256 ? -18.442 12.139 10.660 1.00 90.94 256 ASP A C 1
ATOM 2105 O O . ASP A 1 256 ? -19.461 11.632 10.194 1.00 90.94 256 ASP A O 1
ATOM 2109 N N . LYS A 1 257 ? -17.212 11.804 10.254 1.00 91.75 257 LYS A N 1
ATOM 2110 C CA . LYS A 1 257 ? -16.919 10.885 9.153 1.00 91.75 257 LYS A CA 1
ATOM 2111 C C . LYS A 1 257 ? -15.781 9.930 9.506 1.00 91.75 257 LYS A C 1
ATOM 2113 O O . LYS A 1 257 ? -14.709 10.374 9.930 1.00 91.75 257 LYS A O 1
ATOM 2118 N N . ALA A 1 258 ? -16.001 8.641 9.240 1.00 92.31 258 ALA A N 1
ATOM 2119 C CA . ALA A 1 258 ? -14.914 7.684 9.059 1.00 92.31 258 ALA A CA 1
ATOM 2120 C C . ALA A 1 258 ? -14.093 8.060 7.819 1.00 92.31 258 ALA A C 1
ATOM 2122 O O . ALA A 1 258 ? -14.499 8.896 7.003 1.00 92.31 258 ALA A O 1
ATOM 2123 N N . SER A 1 259 ? -12.939 7.433 7.667 1.00 91.31 259 SER A N 1
ATOM 2124 C CA . SER A 1 259 ? -12.134 7.548 6.467 1.00 91.31 259 SER A CA 1
ATOM 2125 C C . SER A 1 259 ? -12.129 6.246 5.687 1.00 91.31 259 SER A C 1
ATOM 2127 O O . SER A 1 259 ? -12.443 5.172 6.203 1.00 91.31 259 SER A O 1
ATOM 2129 N N . SER A 1 260 ? -11.773 6.375 4.419 1.00 87.56 260 SER A N 1
ATOM 2130 C CA . SER A 1 260 ? -11.379 5.280 3.559 1.00 87.56 260 SER A CA 1
ATOM 2131 C C . SER A 1 260 ? -9.968 5.535 3.068 1.00 87.56 260 SER A C 1
ATOM 2133 O O . SER A 1 260 ? -9.618 6.658 2.691 1.00 87.56 260 SER A O 1
ATOM 2135 N N . LEU A 1 261 ? -9.160 4.483 3.097 1.00 83.81 261 LEU A N 1
ATOM 2136 C CA . LEU A 1 261 ? -7.821 4.489 2.545 1.00 83.81 261 LEU A CA 1
ATOM 2137 C C . LEU A 1 261 ? -7.852 3.759 1.212 1.00 83.81 261 LEU A C 1
ATOM 2139 O O . LEU A 1 261 ? -8.309 2.618 1.132 1.00 83.81 261 LEU A O 1
ATOM 2143 N N . ALA A 1 262 ? -7.305 4.387 0.182 1.00 80.12 262 ALA A N 1
ATOM 2144 C CA . ALA A 1 262 ? -7.083 3.755 -1.101 1.00 80.12 262 ALA A CA 1
ATOM 2145 C C . ALA A 1 262 ? -5.601 3.655 -1.432 1.00 80.12 262 ALA A C 1
ATOM 2147 O O . ALA A 1 262 ? -4.816 4.536 -1.096 1.00 80.12 262 ALA A O 1
ATOM 2148 N N . VAL A 1 263 ? -5.232 2.587 -2.128 1.00 75.94 263 VAL A N 1
ATOM 2149 C CA . VAL A 1 263 ? -3.871 2.362 -2.621 1.00 75.94 263 VAL A CA 1
ATOM 2150 C C . VAL A 1 263 ? -3.848 2.601 -4.117 1.00 75.94 263 VAL A C 1
ATOM 2152 O O . VAL A 1 263 ? -4.694 2.056 -4.828 1.00 75.94 263 VAL A O 1
ATOM 2155 N N . THR A 1 264 ? -2.876 3.384 -4.585 1.00 67.62 264 THR A N 1
ATOM 2156 C CA . THR A 1 264 ? -2.777 3.781 -5.999 1.00 67.62 264 THR A CA 1
ATOM 2157 C C . THR A 1 264 ? -1.549 3.209 -6.721 1.00 67.62 264 THR A C 1
ATOM 2159 O O . THR A 1 264 ? -1.434 3.373 -7.930 1.00 67.62 264 THR A O 1
ATOM 2162 N N . ASN A 1 265 ? -0.616 2.537 -6.033 1.00 65.12 265 ASN A N 1
ATOM 2163 C CA . ASN A 1 265 ? 0.546 1.886 -6.657 1.00 65.12 265 ASN A CA 1
ATOM 2164 C C . ASN A 1 265 ? 0.999 0.609 -5.920 1.00 65.12 265 ASN A C 1
ATOM 2166 O O . ASN A 1 265 ? 0.654 0.375 -4.762 1.00 65.12 265 ASN A O 1
ATOM 2170 N N . ALA A 1 266 ? 1.731 -0.263 -6.625 1.00 57.66 266 ALA A N 1
ATOM 2171 C CA . ALA A 1 266 ? 2.307 -1.481 -6.058 1.00 57.66 266 ALA A CA 1
ATOM 2172 C C . ALA A 1 266 ? 3.698 -1.168 -5.502 1.00 57.66 266 ALA A C 1
ATOM 2174 O O . ALA A 1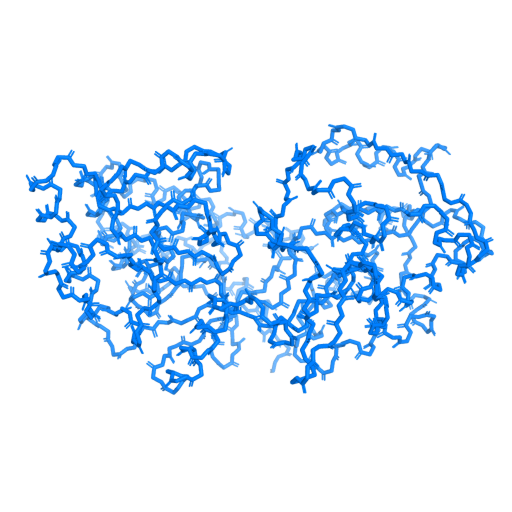 266 ? 4.550 -0.661 -6.220 1.00 57.66 266 ALA A O 1
ATOM 2175 N N . VAL A 1 267 ? 3.909 -1.494 -4.228 1.00 53.34 267 VAL A N 1
ATOM 2176 C CA . VAL A 1 267 ? 5.080 -1.078 -3.431 1.00 53.34 267 VAL A CA 1
ATOM 2177 C C . VAL A 1 267 ? 6.265 -2.047 -3.546 1.00 53.34 267 VAL A C 1
ATOM 2179 O O . VAL A 1 267 ? 7.286 -1.852 -2.897 1.00 53.34 267 VAL A O 1
ATOM 2182 N N . TYR A 1 268 ? 6.128 -3.163 -4.263 1.00 54.81 268 TYR A N 1
ATOM 2183 C CA . TYR A 1 268 ? 7.036 -4.292 -4.028 1.00 54.81 268 TYR A CA 1
ATOM 2184 C C . TYR A 1 268 ? 7.605 -4.964 -5.267 1.00 54.81 268 TYR A C 1
ATOM 2186 O O . TYR A 1 268 ? 8.474 -5.795 -5.085 1.00 54.81 268 TYR A O 1
ATOM 2194 N N . HIS A 1 269 ? 7.210 -4.601 -6.490 1.00 69.06 269 HIS A N 1
ATOM 2195 C CA . HIS A 1 269 ? 7.648 -5.328 -7.685 1.00 69.06 269 HIS A CA 1
ATOM 2196 C C . HIS A 1 269 ? 8.024 -4.364 -8.805 1.00 69.06 269 HIS A C 1
ATOM 2198 O O . HIS A 1 269 ? 7.143 -3.949 -9.550 1.00 69.06 269 HIS A O 1
ATOM 2204 N N . HIS A 1 270 ? 9.300 -4.005 -8.949 1.00 80.75 270 HIS A N 1
ATOM 2205 C CA . HIS A 1 270 ? 9.737 -3.203 -10.097 1.00 80.75 270 HIS A CA 1
ATOM 2206 C C . HIS A 1 270 ? 10.580 -4.013 -11.061 1.00 80.75 270 HIS A C 1
ATOM 2208 O O . HIS A 1 270 ? 11.236 -4.989 -10.692 1.00 80.75 270 HIS A O 1
ATOM 2214 N N . ILE A 1 271 ? 10.538 -3.594 -12.319 1.00 88.75 271 ILE A N 1
ATOM 2215 C CA . ILE A 1 271 ? 11.253 -4.252 -13.403 1.00 88.75 271 ILE A CA 1
ATOM 2216 C C . ILE A 1 271 ? 12.370 -3.333 -13.877 1.00 88.75 271 ILE A C 1
ATOM 2218 O O . ILE A 1 271 ? 12.126 -2.160 -14.157 1.00 88.75 271 ILE A O 1
ATOM 2222 N N . ALA A 1 272 ? 13.583 -3.866 -13.982 1.00 91.50 272 ALA A N 1
ATOM 2223 C CA . ALA A 1 272 ? 14.762 -3.131 -14.419 1.00 91.50 272 ALA A CA 1
ATOM 2224 C C . ALA A 1 272 ? 15.455 -3.842 -15.584 1.00 91.50 272 ALA A C 1
ATOM 2226 O O . ALA A 1 272 ? 15.557 -5.069 -15.602 1.00 91.50 272 ALA A O 1
ATOM 2227 N N . VAL A 1 273 ? 15.960 -3.067 -16.541 1.00 94.75 273 VAL A N 1
ATOM 2228 C CA . VAL A 1 273 ? 16.688 -3.577 -17.712 1.00 94.75 273 VAL A CA 1
ATOM 2229 C C . VAL A 1 273 ? 18.170 -3.275 -17.536 1.00 94.75 273 VAL A C 1
ATOM 2231 O O . VAL A 1 273 ? 18.531 -2.153 -17.182 1.00 94.75 273 VAL A O 1
ATOM 2234 N N . SER A 1 274 ? 19.039 -4.255 -17.776 1.00 94.19 274 SER A N 1
ATOM 2235 C CA . SER A 1 274 ? 20.484 -4.036 -17.708 1.00 94.19 274 SER A CA 1
ATOM 2236 C C . SER A 1 274 ? 20.955 -3.114 -18.836 1.00 94.19 274 SER A C 1
ATOM 2238 O O . SER A 1 274 ? 20.580 -3.296 -19.993 1.00 94.19 274 SER A O 1
ATOM 2240 N N . ASN A 1 275 ? 21.839 -2.164 -18.520 1.00 95.44 275 ASN A N 1
ATOM 2241 C CA . ASN A 1 275 ? 22.437 -1.260 -19.510 1.00 95.44 275 ASN A CA 1
ATOM 2242 C C . ASN A 1 275 ? 23.470 -1.945 -20.425 1.00 95.44 275 ASN A C 1
ATOM 2244 O O . ASN A 1 275 ? 23.991 -1.341 -21.357 1.00 95.44 275 ASN A O 1
ATOM 2248 N N . TYR A 1 276 ? 23.828 -3.194 -20.125 1.00 93.12 276 TYR A N 1
ATOM 2249 C CA . TYR A 1 276 ? 24.889 -3.917 -20.823 1.00 93.12 276 TYR A CA 1
ATOM 2250 C C . TYR A 1 276 ? 24.374 -4.903 -21.875 1.00 93.12 276 TYR A C 1
ATOM 2252 O O . TYR A 1 276 ? 25.172 -5.648 -22.448 1.00 93.12 276 TYR A O 1
ATOM 2260 N N . CYS A 1 277 ? 23.061 -4.940 -22.095 1.00 92.19 277 CYS A N 1
ATOM 2261 C CA . CYS A 1 277 ? 22.447 -5.760 -23.128 1.00 92.19 277 CYS A CA 1
ATOM 2262 C C . CYS A 1 277 ? 22.859 -5.258 -24.520 1.00 92.19 277 CYS A C 1
ATOM 2264 O O . CYS A 1 277 ? 22.963 -4.052 -24.749 1.00 92.19 277 CYS A O 1
ATOM 2266 N N . GLU A 1 278 ? 23.026 -6.168 -25.480 1.00 93.69 278 GLU A N 1
ATOM 2267 C CA . GLU A 1 278 ? 23.137 -5.776 -26.890 1.00 93.69 278 GLU A CA 1
ATOM 2268 C C . GLU A 1 278 ? 21.852 -5.064 -27.354 1.00 93.69 278 GLU A C 1
ATOM 2270 O O . GLU A 1 278 ? 20.757 -5.377 -26.882 1.00 93.69 278 GLU A O 1
ATOM 2275 N N . ASP A 1 279 ? 21.956 -4.139 -28.314 1.00 94.12 279 ASP A N 1
ATOM 2276 C CA . ASP A 1 279 ? 20.818 -3.335 -28.794 1.00 94.12 279 ASP A CA 1
ATOM 2277 C C . ASP A 1 279 ? 19.618 -4.189 -29.237 1.00 94.12 279 ASP A C 1
ATOM 2279 O O . ASP A 1 279 ? 18.467 -3.827 -28.983 1.00 94.12 279 ASP A O 1
ATOM 2283 N N . GLU A 1 280 ? 19.873 -5.334 -29.878 1.00 94.62 280 GLU A N 1
ATOM 2284 C CA . GLU A 1 280 ? 18.834 -6.277 -30.314 1.00 94.62 280 GLU A CA 1
ATOM 2285 C C . GLU A 1 280 ? 18.132 -6.955 -29.126 1.00 94.62 280 GLU A C 1
ATOM 2287 O O . GLU A 1 280 ? 16.909 -7.128 -29.142 1.00 94.62 280 GLU A O 1
ATOM 2292 N N . VAL A 1 281 ? 18.880 -7.283 -28.068 1.00 95.25 281 VAL A N 1
ATOM 2293 C CA . VAL A 1 281 ? 18.348 -7.871 -26.829 1.00 95.25 281 VAL A CA 1
ATOM 2294 C C . VAL A 1 281 ? 17.530 -6.832 -26.070 1.00 95.25 281 VAL A C 1
ATOM 2296 O O . VAL A 1 281 ? 16.357 -7.073 -25.780 1.00 95.25 281 VAL A O 1
ATOM 2299 N N . THR A 1 282 ? 18.090 -5.638 -25.853 1.00 96.00 282 THR A N 1
ATOM 2300 C CA . THR A 1 282 ? 17.379 -4.483 -25.284 1.00 96.00 282 THR A CA 1
ATOM 2301 C C . THR A 1 282 ? 16.089 -4.224 -26.046 1.00 96.00 282 THR A C 1
ATOM 2303 O O . THR A 1 282 ? 15.025 -4.018 -25.462 1.00 96.00 282 THR A O 1
ATOM 2306 N N . ALA A 1 283 ? 16.157 -4.281 -27.378 1.00 96.00 283 ALA A N 1
ATOM 2307 C CA . ALA A 1 283 ? 15.008 -4.038 -28.216 1.00 96.00 283 ALA A CA 1
ATOM 2308 C C . ALA A 1 283 ? 13.865 -5.015 -27.989 1.00 96.00 283 ALA A C 1
ATOM 2310 O O . ALA A 1 283 ? 12.704 -4.604 -27.932 1.00 96.00 283 ALA A O 1
ATOM 2311 N N . LYS A 1 284 ? 14.214 -6.287 -27.855 1.00 96.38 284 LYS A N 1
ATOM 2312 C CA . LYS A 1 284 ? 13.262 -7.359 -27.638 1.00 96.38 284 LYS A CA 1
ATOM 2313 C C . LYS A 1 284 ? 12.694 -7.342 -26.220 1.00 96.38 284 LYS A C 1
ATOM 2315 O O . LYS A 1 284 ? 11.505 -7.589 -26.051 1.00 96.38 284 LYS A O 1
ATOM 2320 N N . ILE A 1 285 ? 13.503 -6.990 -25.221 1.00 96.50 285 ILE A N 1
ATOM 2321 C CA . ILE A 1 285 ? 13.041 -6.795 -23.842 1.00 96.50 285 ILE A CA 1
ATOM 2322 C C . ILE A 1 285 ? 12.003 -5.675 -23.783 1.00 96.50 285 ILE A C 1
ATOM 2324 O O . ILE A 1 285 ? 10.921 -5.890 -23.251 1.00 96.50 285 ILE A O 1
ATOM 2328 N N . LEU A 1 286 ? 12.283 -4.510 -24.372 1.00 97.19 286 LEU A N 1
ATOM 2329 C CA . LEU A 1 286 ? 11.344 -3.383 -24.355 1.00 97.19 286 LEU A CA 1
ATOM 2330 C C . LEU A 1 286 ? 10.031 -3.706 -25.084 1.00 97.19 286 LEU A C 1
ATOM 2332 O O . LEU A 1 286 ? 8.969 -3.335 -24.601 1.00 97.19 286 LEU A O 1
ATOM 2336 N N . GLU A 1 287 ? 10.084 -4.452 -26.192 1.00 96.88 287 GLU A N 1
ATOM 2337 C CA . GLU A 1 287 ? 8.888 -4.957 -26.886 1.00 96.88 287 GLU A CA 1
ATOM 2338 C C . GLU A 1 287 ? 8.042 -5.874 -25.987 1.00 96.88 287 GLU A C 1
ATOM 2340 O O . GLU A 1 287 ? 6.819 -5.749 -25.948 1.00 96.88 287 GLU A O 1
ATOM 2345 N N . ILE A 1 288 ? 8.688 -6.770 -25.233 1.00 95.31 288 ILE A N 1
ATOM 2346 C CA . ILE A 1 288 ? 8.013 -7.648 -24.271 1.00 95.31 288 ILE A CA 1
ATOM 2347 C C . ILE A 1 288 ? 7.384 -6.828 -23.141 1.00 95.31 288 ILE A C 1
ATOM 2349 O O . ILE A 1 288 ? 6.221 -7.048 -22.813 1.00 95.31 288 ILE A O 1
ATOM 2353 N N . LEU A 1 289 ? 8.129 -5.890 -22.549 1.00 95.25 289 LEU A N 1
ATOM 2354 C CA . LEU A 1 289 ? 7.640 -5.051 -21.452 1.00 95.25 289 LEU A CA 1
ATOM 2355 C C . LEU A 1 289 ? 6.451 -4.196 -21.891 1.00 95.25 289 LEU A C 1
ATOM 2357 O O . LEU A 1 289 ? 5.453 -4.133 -21.180 1.00 95.25 289 LEU A O 1
ATOM 2361 N N . ASP A 1 290 ? 6.506 -3.610 -23.084 1.00 96.06 290 ASP A N 1
ATOM 2362 C CA . ASP A 1 290 ? 5.385 -2.845 -23.622 1.00 96.06 290 ASP A CA 1
ATOM 2363 C C . ASP A 1 290 ? 4.166 -3.740 -23.901 1.00 96.06 290 ASP A C 1
ATOM 2365 O O . ASP A 1 290 ? 3.045 -3.389 -23.537 1.00 96.06 290 ASP A O 1
ATOM 2369 N N . PHE A 1 291 ? 4.361 -4.951 -24.439 1.00 95.25 291 PHE A N 1
ATOM 2370 C CA . PHE A 1 291 ? 3.269 -5.916 -24.614 1.00 95.25 291 PHE A CA 1
ATOM 2371 C C . PHE A 1 291 ? 2.589 -6.287 -23.288 1.00 95.25 291 PHE A C 1
ATOM 2373 O O . PHE A 1 291 ? 1.363 -6.395 -23.248 1.00 95.25 291 PHE A O 1
ATOM 2380 N N . LEU A 1 292 ? 3.346 -6.448 -22.195 1.00 91.38 292 LEU A N 1
ATOM 2381 C CA . LEU A 1 292 ? 2.807 -6.794 -20.867 1.00 91.38 292 LEU A CA 1
ATOM 2382 C C . LEU A 1 292 ? 1.852 -5.734 -20.290 1.00 91.38 292 LEU A C 1
ATOM 2384 O O . LEU A 1 292 ? 1.196 -5.990 -19.282 1.00 91.38 292 LEU A O 1
ATOM 2388 N N . THR A 1 293 ? 1.753 -4.567 -20.929 1.00 91.38 293 THR A N 1
ATOM 2389 C CA . THR A 1 293 ? 0.826 -3.486 -20.564 1.00 91.38 293 THR A CA 1
ATOM 2390 C C . THR A 1 293 ? -0.430 -3.419 -21.429 1.00 91.38 293 THR A C 1
ATOM 2392 O O . THR A 1 293 ? -1.331 -2.635 -21.146 1.00 91.38 293 THR A O 1
ATOM 2395 N N . THR A 1 294 ? -0.517 -4.249 -22.469 1.00 92.12 294 THR A N 1
ATOM 2396 C CA . THR A 1 294 ? -1.733 -4.404 -23.277 1.00 92.12 294 THR A CA 1
ATOM 2397 C C . THR A 1 294 ? -2.781 -5.231 -22.531 1.00 92.12 294 THR A C 1
ATOM 2399 O O . THR A 1 294 ? -2.439 -5.977 -21.613 1.00 92.12 294 THR A O 1
ATOM 2402 N N . GLU A 1 295 ? -4.051 -5.163 -22.947 1.00 87.44 295 GLU A N 1
ATOM 2403 C CA . GLU A 1 295 ? -5.114 -6.026 -22.402 1.00 87.44 295 GLU A CA 1
ATOM 2404 C C . GLU A 1 295 ? -4.723 -7.511 -22.474 1.00 87.44 295 GLU A C 1
ATOM 2406 O O . GLU A 1 295 ? -4.778 -8.210 -21.467 1.00 87.44 295 GLU A O 1
ATOM 2411 N N . GLU A 1 296 ? -4.208 -7.966 -23.622 1.00 88.50 296 GLU A N 1
ATOM 2412 C CA . GLU A 1 296 ? -3.733 -9.343 -23.812 1.00 88.50 296 GLU A CA 1
ATOM 2413 C C . GLU A 1 296 ? -2.578 -9.694 -22.857 1.00 88.50 296 GLU A C 1
ATOM 2415 O O . GLU A 1 296 ? -2.554 -10.774 -22.263 1.00 88.50 296 GLU A O 1
ATOM 2420 N N . GLY A 1 297 ? -1.622 -8.780 -22.672 1.00 89.00 297 GLY A N 1
ATOM 2421 C CA . GLY A 1 297 ? -0.501 -8.960 -21.750 1.00 89.00 297 GLY A CA 1
ATOM 2422 C C . GLY A 1 297 ? -0.948 -9.076 -20.294 1.00 89.00 297 GLY A C 1
ATOM 2423 O O . GLY A 1 297 ? -0.539 -10.005 -19.592 1.00 89.00 297 GLY A O 1
ATOM 2424 N N . ILE A 1 298 ? -1.838 -8.182 -19.857 1.00 84.69 298 ILE A N 1
ATOM 2425 C CA . ILE A 1 298 ? -2.428 -8.191 -18.515 1.00 84.69 298 ILE A CA 1
ATOM 2426 C C . ILE A 1 298 ? -3.212 -9.489 -18.304 1.00 84.69 298 ILE A C 1
ATOM 2428 O O . ILE A 1 298 ? -3.021 -10.176 -17.297 1.00 84.69 298 ILE A O 1
ATOM 2432 N N . GLU A 1 299 ? -4.045 -9.886 -19.267 1.00 83.69 299 GLU A N 1
ATOM 2433 C CA . GLU A 1 299 ? -4.793 -11.136 -19.181 1.00 83.69 299 GLU A CA 1
ATOM 2434 C C . GLU A 1 299 ? -3.875 -12.350 -19.095 1.00 83.69 299 GLU A C 1
ATOM 2436 O O . GLU A 1 299 ? -4.108 -13.270 -18.305 1.00 83.69 299 GLU A O 1
ATOM 2441 N N . ARG A 1 300 ? -2.782 -12.344 -19.858 1.00 84.94 300 ARG A N 1
ATOM 2442 C CA . ARG A 1 300 ? -1.807 -13.426 -19.844 1.00 84.94 300 ARG A CA 1
ATOM 2443 C C . ARG A 1 300 ? -1.100 -13.560 -18.495 1.00 84.94 300 ARG A C 1
ATOM 2445 O O . ARG A 1 300 ? -0.850 -14.687 -18.060 1.00 84.94 300 ARG A O 1
ATOM 2452 N N . VAL A 1 301 ? -0.784 -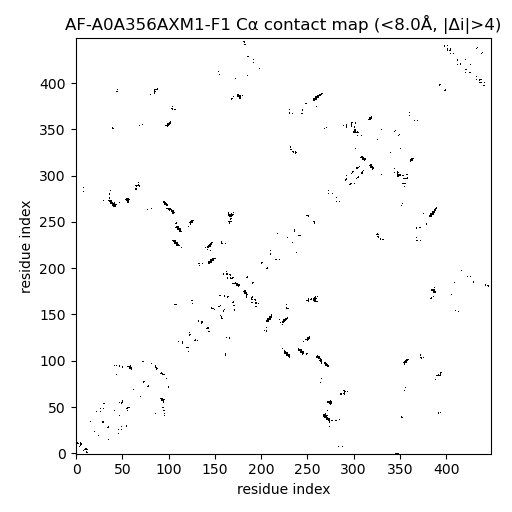12.446 -17.835 1.00 80.31 301 VAL A N 1
ATOM 2453 C CA . VAL A 1 301 ? -0.191 -12.431 -16.487 1.00 80.31 301 VAL A CA 1
ATOM 2454 C C . VAL A 1 301 ? -1.194 -12.923 -15.444 1.00 80.31 301 VAL A C 1
ATOM 2456 O O . VAL A 1 301 ? -0.885 -13.818 -14.663 1.00 80.31 301 VAL A O 1
ATOM 2459 N N . TYR A 1 302 ? -2.418 -12.399 -15.443 1.00 75.19 302 TYR A N 1
ATOM 2460 C CA . TYR A 1 302 ? -3.340 -12.607 -14.321 1.00 75.19 302 TYR A CA 1
ATOM 2461 C C . TYR A 1 302 ? -4.333 -13.751 -14.499 1.00 75.19 302 TYR A C 1
ATOM 2463 O O . TYR A 1 302 ? -4.753 -14.352 -13.510 1.00 75.19 302 TYR A O 1
ATOM 2471 N N . PHE A 1 303 ? -4.710 -14.071 -15.735 1.00 76.50 303 PHE A N 1
ATOM 2472 C CA . PHE A 1 303 ? -5.774 -15.027 -16.051 1.00 76.50 303 PHE A CA 1
ATOM 2473 C C . PHE A 1 303 ? -5.272 -16.240 -16.837 1.00 76.50 303 PHE A C 1
ATOM 2475 O O . PHE A 1 303 ? -5.834 -17.330 -16.700 1.00 76.50 303 PHE A O 1
ATOM 2482 N N . GLY A 1 304 ? -4.192 -16.095 -17.604 1.00 80.50 304 GLY A N 1
ATOM 2483 C CA . GLY A 1 304 ? -3.537 -17.170 -18.343 1.00 80.50 304 GLY A CA 1
ATOM 2484 C C . GLY A 1 304 ? -3.930 -17.228 -19.820 1.00 80.50 304 GLY A C 1
ATOM 2485 O O . GLY A 1 304 ? -3.568 -16.356 -20.596 1.00 80.50 304 GLY A O 1
ATOM 2486 N N . GLU A 1 305 ? -4.607 -18.291 -20.251 1.00 83.44 305 GLU A N 1
ATOM 2487 C CA . GLU A 1 305 ? -5.017 -18.481 -21.648 1.00 83.44 305 GLU A CA 1
ATOM 2488 C C . GLU A 1 305 ? -6.527 -18.697 -21.729 1.00 83.44 305 GLU A C 1
ATOM 2490 O O . GLU A 1 305 ? -7.062 -19.628 -21.104 1.00 83.44 305 GLU A O 1
ATOM 2495 N N . GLU A 1 306 ? -7.207 -17.870 -22.524 1.00 87.00 306 GLU A N 1
ATOM 2496 C CA . GLU A 1 306 ? -8.639 -18.019 -22.769 1.00 87.00 306 GLU A CA 1
ATOM 2497 C C . GLU A 1 306 ? -8.943 -19.423 -23.325 1.00 87.00 306 GLU A C 1
ATOM 2499 O O . GLU A 1 306 ? -8.196 -20.014 -24.109 1.00 87.00 306 GLU A O 1
ATOM 2504 N N . GLY A 1 307 ? -10.020 -20.037 -22.843 1.00 84.56 307 GLY A N 1
ATOM 2505 C CA . GLY A 1 307 ? -10.401 -21.402 -23.184 1.00 84.56 307 GLY A CA 1
ATOM 2506 C C . GLY A 1 307 ? -9.574 -22.486 -22.478 1.00 84.56 307 GLY A C 1
ATOM 2507 O O . GLY A 1 307 ? -10.000 -23.649 -22.475 1.00 84.56 307 GLY A O 1
ATOM 2508 N N . LYS A 1 308 ? -8.452 -22.156 -21.817 1.00 82.81 308 LYS A N 1
ATOM 2509 C CA . LYS A 1 308 ? -7.690 -23.089 -20.958 1.00 82.81 308 LYS A CA 1
ATOM 2510 C C . LYS A 1 308 ? -7.914 -22.824 -19.477 1.00 82.81 308 LYS A C 1
ATOM 2512 O O . LYS A 1 308 ? -8.236 -23.763 -18.746 1.00 82.81 308 LYS A O 1
ATOM 2517 N N . THR A 1 309 ? -7.731 -21.580 -19.042 1.00 75.12 309 THR A N 1
ATOM 2518 C CA . THR A 1 309 ? -7.761 -21.182 -17.625 1.00 75.12 309 THR A CA 1
ATOM 2519 C C . THR A 1 309 ? -8.957 -20.299 -17.291 1.00 75.12 309 THR A C 1
ATOM 2521 O O . THR A 1 309 ? -9.514 -20.446 -16.201 1.00 75.12 309 THR A O 1
ATOM 2524 N N . PHE A 1 310 ? -9.421 -19.477 -18.231 1.00 82.00 310 PHE A N 1
ATOM 2525 C CA . PHE A 1 310 ? -10.617 -18.643 -18.090 1.00 82.00 310 PHE A CA 1
ATOM 2526 C C . PHE A 1 310 ? -11.459 -18.624 -19.374 1.00 82.00 310 PHE A C 1
ATOM 2528 O O . PHE A 1 310 ? -11.017 -19.108 -20.415 1.00 82.00 310 PHE A O 1
ATOM 2535 N N . GLU A 1 311 ? -12.684 -18.114 -19.277 1.00 88.56 311 GLU A N 1
ATOM 2536 C CA . GLU A 1 311 ? -13.580 -17.777 -20.390 1.00 88.56 311 GLU A CA 1
ATOM 2537 C C . GLU A 1 311 ? -14.301 -16.467 -20.068 1.00 88.56 311 GLU A C 1
ATOM 2539 O O . GLU A 1 311 ? -14.523 -16.150 -18.896 1.00 88.56 311 GLU A O 1
ATOM 2544 N N . ILE A 1 312 ? -14.717 -15.735 -21.098 1.00 87.44 312 ILE A N 1
ATOM 2545 C CA . ILE A 1 312 ? -15.646 -14.618 -20.934 1.00 87.44 312 ILE A CA 1
ATOM 2546 C C . ILE A 1 312 ? -17.069 -15.170 -20.821 1.00 87.44 312 ILE A C 1
ATOM 2548 O O . ILE A 1 312 ? -17.555 -15.900 -21.688 1.00 87.44 312 ILE A O 1
ATOM 2552 N N . ASN A 1 313 ? -17.743 -14.857 -19.717 1.00 84.00 313 ASN A N 1
ATOM 2553 C CA . ASN A 1 313 ? -19.107 -15.304 -19.473 1.00 84.00 313 ASN A CA 1
ATOM 2554 C C . ASN A 1 313 ? -20.136 -14.455 -20.254 1.00 84.00 313 ASN A C 1
ATOM 2556 O O . ASN A 1 313 ? -19.802 -13.515 -20.973 1.00 84.00 313 ASN A O 1
ATOM 2560 N N . LYS A 1 314 ? -21.426 -14.778 -20.103 1.00 85.06 314 LYS A N 1
ATOM 2561 C CA . LYS A 1 314 ? -22.524 -14.084 -20.806 1.00 85.06 314 LYS A CA 1
ATOM 2562 C C . LYS A 1 314 ? -22.662 -12.600 -20.449 1.00 85.06 314 LYS A C 1
ATOM 2564 O O . LYS A 1 314 ? -23.256 -11.864 -21.229 1.00 85.06 314 LYS A O 1
ATOM 2569 N N . ASP A 1 315 ? -22.126 -12.194 -19.304 1.00 80.31 315 ASP A N 1
ATOM 2570 C CA . ASP A 1 315 ? -22.164 -10.823 -18.798 1.00 80.31 315 ASP A CA 1
ATOM 2571 C C . ASP A 1 315 ? -20.903 -10.035 -19.195 1.00 80.31 315 ASP A C 1
ATOM 2573 O O . ASP A 1 315 ? -20.688 -8.929 -18.707 1.00 80.31 315 ASP A O 1
ATOM 2577 N N . GLY A 1 316 ? -20.044 -10.605 -20.052 1.00 82.38 316 GLY A N 1
ATOM 2578 C CA . GLY A 1 316 ? -18.780 -9.991 -20.458 1.00 82.38 316 GLY A CA 1
ATOM 2579 C C . GLY A 1 316 ? -17.689 -10.050 -19.387 1.00 82.38 316 GLY A C 1
ATOM 2580 O O . GLY A 1 316 ? -16.684 -9.364 -19.518 1.00 82.38 316 GLY A O 1
ATOM 2581 N N . LYS A 1 317 ? -17.872 -10.849 -18.327 1.00 81.69 317 LYS A N 1
ATOM 2582 C CA . LYS A 1 317 ? -16.922 -10.959 -17.213 1.00 81.69 317 LYS A CA 1
ATOM 2583 C C . LYS A 1 317 ? -16.014 -12.173 -17.344 1.00 81.69 317 LYS A C 1
ATOM 2585 O O . LYS A 1 317 ? -16.448 -13.243 -17.775 1.00 81.69 317 LYS A O 1
ATOM 2590 N N . ILE A 1 318 ? -14.781 -12.035 -16.870 1.00 78.50 318 ILE A N 1
ATOM 2591 C CA . ILE A 1 318 ? -13.809 -13.127 -16.800 1.00 78.50 318 ILE A CA 1
ATOM 2592 C C . ILE A 1 318 ? -14.263 -14.142 -15.746 1.00 78.50 318 ILE A C 1
ATOM 2594 O O . ILE A 1 318 ? -14.417 -13.820 -14.562 1.00 78.50 318 ILE A O 1
ATOM 2598 N N . ALA A 1 319 ? -14.466 -15.386 -16.178 1.00 75.94 319 ALA A N 1
ATOM 2599 C CA . ALA A 1 319 ? -14.829 -16.520 -15.343 1.00 75.94 319 ALA A CA 1
ATOM 2600 C C . ALA A 1 319 ? -13.769 -17.622 -15.453 1.00 75.94 319 ALA A C 1
ATOM 2602 O O . ALA A 1 319 ? -13.452 -18.117 -16.534 1.00 75.94 319 ALA A O 1
ATOM 2603 N N . TYR A 1 320 ? -13.220 -18.044 -14.317 1.00 74.62 320 TYR A N 1
ATOM 2604 C CA . TYR A 1 320 ? -12.217 -19.102 -14.292 1.00 74.62 320 TYR A CA 1
ATOM 2605 C C . TYR A 1 320 ? -12.841 -20.472 -14.571 1.00 74.62 320 TYR A C 1
ATOM 2607 O O . TYR A 1 320 ? -13.851 -20.849 -13.980 1.00 74.62 320 TYR A O 1
ATOM 2615 N N . LYS A 1 321 ? -12.203 -21.268 -15.439 1.00 71.56 321 LYS A N 1
ATOM 2616 C CA . LYS A 1 321 ? -12.713 -22.590 -15.858 1.00 71.56 321 LYS A CA 1
ATOM 2617 C C . LYS A 1 321 ? -12.601 -23.673 -14.787 1.00 71.56 321 LYS A C 1
ATOM 2619 O O . LYS A 1 321 ? -13.145 -24.764 -14.951 1.00 71.56 321 LYS A O 1
ATOM 2624 N N . GLN A 1 322 ? -11.843 -23.432 -13.723 1.00 61.03 322 GLN A N 1
ATOM 2625 C CA . GLN A 1 322 ? -11.715 -24.348 -12.593 1.00 61.03 322 GLN A CA 1
ATOM 2626 C C . GLN A 1 322 ? -11.970 -23.579 -11.305 1.00 61.03 322 GLN A C 1
ATOM 2628 O O . GLN A 1 322 ? -11.520 -22.436 -11.216 1.00 61.03 322 GLN A O 1
ATOM 2633 N N . PRO A 1 323 ? -12.634 -24.194 -10.304 1.00 50.56 323 PRO A N 1
ATOM 2634 C CA . PRO A 1 323 ? -12.700 -23.611 -8.979 1.00 50.56 323 PRO A CA 1
ATOM 2635 C C . PRO A 1 323 ? -11.265 -23.424 -8.513 1.00 50.56 323 PRO A C 1
ATOM 2637 O O . PRO A 1 323 ? -10.501 -24.383 -8.343 1.00 50.56 323 PRO A O 1
ATOM 2640 N N . ILE A 1 324 ? -10.874 -22.167 -8.386 1.00 51.44 324 ILE A N 1
ATOM 2641 C CA . ILE A 1 324 ? -9.587 -21.811 -7.837 1.00 51.44 324 ILE A CA 1
ATOM 2642 C C . ILE A 1 324 ? -9.701 -22.130 -6.352 1.00 51.44 324 ILE A C 1
ATOM 2644 O O . ILE A 1 324 ? -10.140 -21.309 -5.561 1.00 51.44 324 ILE A O 1
ATOM 2648 N N . ASN A 1 325 ? -9.336 -23.350 -5.962 1.00 38.66 325 ASN A N 1
ATOM 2649 C CA . ASN A 1 325 ? -9.526 -23.850 -4.597 1.00 38.66 325 ASN A CA 1
ATOM 2650 C C . ASN A 1 325 ? -8.663 -23.130 -3.532 1.00 38.66 325 ASN A C 1
ATOM 2652 O O . ASN A 1 325 ? -8.515 -23.616 -2.415 1.00 38.66 325 ASN A O 1
ATOM 2656 N N . LYS A 1 326 ? -8.047 -21.998 -3.886 1.00 42.41 326 LYS A N 1
ATOM 2657 C CA . LYS A 1 326 ? -7.321 -21.057 -3.034 1.00 42.41 326 LYS A CA 1
ATOM 2658 C C . LYS A 1 326 ? -7.335 -19.708 -3.754 1.00 42.41 326 LYS A C 1
ATOM 2660 O O . LYS A 1 326 ? -6.647 -19.589 -4.759 1.00 42.41 326 LYS A O 1
ATOM 2665 N N . SER A 1 327 ? -8.118 -18.752 -3.255 1.00 40.50 327 SER A N 1
ATOM 2666 C CA . SER A 1 327 ? -8.135 -17.324 -3.620 1.00 40.50 327 SER A CA 1
ATOM 2667 C C . SER A 1 327 ? -6.992 -16.892 -4.557 1.00 40.50 327 SER A C 1
ATOM 2669 O O . SER A 1 327 ? -5.838 -16.804 -4.120 1.00 40.50 327 SER A O 1
ATOM 2671 N N . ILE A 1 328 ? -7.293 -16.564 -5.816 1.00 38.59 328 ILE A N 1
ATOM 2672 C CA . ILE A 1 328 ? -6.423 -15.657 -6.571 1.00 38.59 328 ILE A CA 1
ATOM 2673 C C . ILE A 1 328 ? -6.678 -14.286 -5.956 1.00 38.59 328 ILE A C 1
ATOM 2675 O O . ILE A 1 328 ? -7.545 -13.539 -6.388 1.00 38.59 328 ILE A O 1
ATOM 2679 N N . CYS A 1 329 ? -5.956 -13.991 -4.880 1.00 37.28 329 CYS A N 1
ATOM 2680 C CA . CYS A 1 329 ? -5.482 -12.638 -4.725 1.00 37.28 329 CYS A CA 1
ATOM 2681 C C . CYS A 1 329 ? -4.028 -12.651 -5.198 1.00 37.28 329 CYS A C 1
ATOM 2683 O O . CYS A 1 329 ? -3.139 -13.008 -4.426 1.00 37.28 329 CYS A O 1
ATOM 2685 N N . PRO A 1 330 ? -3.771 -12.322 -6.470 1.00 38.38 330 PRO A N 1
ATOM 2686 C CA . PRO A 1 330 ? -2.418 -12.254 -7.001 1.00 38.38 330 PRO A CA 1
ATOM 2687 C C . PRO A 1 330 ? -1.710 -10.980 -6.529 1.00 38.38 330 PRO A C 1
ATOM 2689 O O . PRO A 1 330 ? -0.606 -10.697 -6.966 1.00 38.38 330 PRO A O 1
ATOM 2692 N N . ILE A 1 331 ? -2.345 -10.199 -5.646 1.00 38.66 331 ILE A N 1
ATOM 2693 C CA . ILE A 1 331 ? -1.911 -8.846 -5.326 1.00 38.66 331 ILE A CA 1
ATOM 2694 C C . ILE A 1 331 ? -0.797 -8.830 -4.273 1.00 38.66 331 ILE A C 1
ATOM 2696 O O . ILE A 1 331 ? -0.049 -7.866 -4.239 1.00 38.66 331 ILE A O 1
ATOM 2700 N N . PHE A 1 332 ? -0.619 -9.891 -3.469 1.00 35.50 332 PHE A N 1
ATOM 2701 C CA . PHE A 1 332 ? 0.471 -9.949 -2.477 1.00 35.50 332 PHE A CA 1
ATOM 2702 C C . PHE A 1 332 ? 0.934 -11.362 -2.100 1.00 35.50 332 PHE A C 1
ATOM 2704 O O . PHE A 1 332 ? 1.274 -11.606 -0.941 1.00 35.50 332 PHE A O 1
ATOM 2711 N N . THR A 1 333 ? 0.977 -12.334 -3.016 1.00 36.16 333 THR A N 1
ATOM 2712 C CA . THR A 1 333 ? 1.657 -13.599 -2.676 1.00 36.16 333 THR A CA 1
ATOM 2713 C C . THR A 1 333 ? 3.168 -13.437 -2.763 1.00 36.16 333 THR A C 1
ATOM 2715 O O . THR A 1 333 ? 3.830 -14.126 -3.532 1.00 36.16 333 THR A O 1
ATOM 2718 N N . ASN A 1 334 ? 3.723 -12.582 -1.905 1.00 35.81 334 ASN A N 1
ATOM 2719 C CA . ASN A 1 334 ? 5.115 -12.687 -1.519 1.00 35.81 334 ASN A CA 1
ATOM 2720 C C . ASN A 1 334 ? 5.216 -13.883 -0.564 1.00 35.81 334 ASN A C 1
ATOM 2722 O O . ASN A 1 334 ? 5.082 -13.742 0.643 1.00 35.81 334 ASN A O 1
ATOM 2726 N N . THR A 1 335 ? 5.208 -15.101 -1.103 1.00 34.25 335 THR A N 1
ATOM 2727 C CA . THR A 1 335 ? 5.621 -16.338 -0.420 1.00 34.25 335 THR A CA 1
ATOM 2728 C C . THR A 1 335 ? 5.394 -17.513 -1.357 1.00 34.25 335 THR A C 1
ATOM 2730 O O . THR A 1 335 ? 4.259 -17.816 -1.715 1.00 34.25 335 THR A O 1
ATOM 2733 N N . GLN A 1 336 ? 6.480 -18.200 -1.722 1.00 35.84 336 GLN A N 1
ATOM 2734 C CA . GLN A 1 336 ? 6.808 -19.610 -1.420 1.00 35.84 336 GLN A CA 1
ATOM 2735 C C . GLN A 1 336 ? 5.697 -20.687 -1.335 1.00 35.84 336 GLN A C 1
ATOM 2737 O O . GLN A 1 336 ? 5.944 -21.817 -0.901 1.00 35.84 336 GLN A O 1
ATOM 2742 N N . SER A 1 337 ? 4.476 -20.418 -1.775 1.00 35.00 337 SER A N 1
ATOM 2743 C CA . SER A 1 337 ? 3.446 -21.415 -1.970 1.00 35.00 337 SER A CA 1
ATOM 2744 C C . SER A 1 337 ? 3.837 -22.188 -3.217 1.00 35.00 337 SER A C 1
ATOM 2746 O O . SER A 1 337 ? 3.458 -21.833 -4.328 1.00 35.00 337 SER A O 1
ATOM 2748 N N . LYS A 1 338 ? 4.493 -23.336 -3.022 1.00 35.19 338 LYS A N 1
ATOM 2749 C CA . LYS A 1 338 ? 4.615 -24.425 -4.015 1.00 35.19 338 LYS A CA 1
ATOM 2750 C C . LYS A 1 338 ? 3.245 -24.968 -4.495 1.00 35.19 338 LYS A C 1
ATOM 2752 O O . LYS A 1 338 ? 3.145 -26.107 -4.943 1.00 35.19 338 LYS A O 1
ATOM 2757 N N . SER A 1 339 ? 2.162 -24.219 -4.277 1.00 32.44 339 SER A N 1
ATOM 2758 C CA . SER A 1 339 ? 0.772 -24.616 -4.436 1.00 32.44 339 SER A CA 1
ATOM 2759 C C . SER A 1 339 ? -0.144 -23.508 -4.968 1.00 32.44 339 SER A C 1
ATOM 2761 O O . SER A 1 339 ? -1.362 -23.687 -4.896 1.00 32.44 339 SER A O 1
ATOM 2763 N N . LEU A 1 340 ? 0.381 -22.409 -5.542 1.00 37.34 340 LEU A N 1
ATOM 2764 C CA . LEU A 1 340 ? -0.365 -21.811 -6.661 1.00 37.34 340 LEU A CA 1
ATOM 2765 C C . LEU A 1 340 ? -0.581 -22.977 -7.636 1.00 37.34 340 LEU A C 1
ATOM 2767 O O . LEU A 1 340 ? 0.367 -23.734 -7.865 1.00 37.34 340 LEU A O 1
ATOM 2771 N N . PRO A 1 341 ? -1.820 -23.290 -8.055 1.00 40.62 341 PRO A N 1
ATOM 2772 C CA . PRO A 1 341 ? -2.067 -24.563 -8.704 1.00 40.62 341 PRO A CA 1
ATOM 2773 C C . PRO A 1 341 ? -1.168 -24.624 -9.933 1.00 40.62 341 PRO A C 1
ATOM 2775 O O . PRO A 1 341 ? -1.315 -23.794 -10.820 1.00 40.62 341 PRO A O 1
ATOM 2778 N N . TYR A 1 342 ? -0.272 -25.616 -9.960 1.00 36.78 342 TYR A N 1
ATOM 2779 C CA . TYR A 1 342 ? 0.701 -26.041 -10.989 1.00 36.78 342 TYR A CA 1
ATOM 2780 C C . TYR A 1 342 ? 0.264 -25.878 -12.472 1.00 36.78 342 TYR A C 1
ATOM 2782 O O . TYR A 1 342 ? 1.021 -26.128 -13.404 1.00 36.78 342 TYR A O 1
ATOM 2790 N N . ARG A 1 343 ? -1.007 -25.544 -12.714 1.00 39.97 343 ARG A N 1
ATOM 2791 C CA . ARG A 1 343 ? -1.649 -25.267 -13.999 1.00 39.97 343 ARG A CA 1
ATOM 2792 C C . ARG A 1 343 ? -1.547 -23.797 -14.419 1.00 39.97 343 ARG A C 1
ATOM 2794 O O . ARG A 1 343 ? -1.429 -23.564 -15.616 1.00 39.97 343 ARG A O 1
ATOM 2801 N N . PHE A 1 344 ? -1.561 -22.839 -13.488 1.00 49.44 344 PHE A N 1
ATOM 2802 C CA . PHE A 1 344 ? -1.397 -21.416 -13.810 1.00 49.44 344 PHE A CA 1
ATOM 2803 C C . PHE A 1 344 ? 0.015 -21.140 -14.343 1.00 49.44 344 PHE A C 1
ATOM 2805 O O . PHE A 1 344 ? 0.150 -20.551 -15.402 1.00 49.44 344 PHE A O 1
ATOM 2812 N N . GLU A 1 345 ? 1.054 -21.730 -13.743 1.00 52.47 345 GLU A N 1
ATOM 2813 C CA . GLU A 1 345 ? 2.450 -21.648 -14.227 1.00 52.47 345 GLU A CA 1
ATOM 2814 C C . GLU A 1 345 ? 2.637 -22.149 -15.677 1.00 52.47 345 GLU A C 1
ATOM 2816 O O . GLU A 1 345 ? 3.559 -21.746 -16.398 1.00 52.47 345 GLU A O 1
ATOM 2821 N N . LYS A 1 346 ? 1.752 -23.046 -16.139 1.00 61.19 346 LYS A N 1
ATOM 2822 C CA . LYS A 1 346 ? 1.803 -23.571 -17.507 1.00 61.19 346 LYS A CA 1
ATOM 2823 C C . LYS A 1 346 ? 1.239 -22.582 -18.530 1.00 61.19 346 LYS A C 1
ATOM 2825 O O . LYS A 1 346 ? 1.816 -22.468 -19.613 1.00 61.19 346 LYS A O 1
ATOM 2830 N N . TYR A 1 347 ? 0.140 -21.907 -18.195 1.00 67.50 347 TYR A N 1
ATOM 2831 C CA . TYR A 1 347 ? -0.660 -21.108 -19.133 1.00 67.50 347 TYR A CA 1
ATOM 2832 C C . TYR A 1 347 ? -0.675 -19.605 -18.831 1.00 67.50 347 TYR A C 1
ATOM 2834 O O . TYR A 1 347 ? -1.221 -18.859 -19.624 1.00 67.50 347 TYR A O 1
ATOM 2842 N N . GLY A 1 348 ? -0.098 -19.150 -17.725 1.00 67.44 348 GLY A N 1
ATOM 2843 C CA . GLY A 1 348 ? 0.046 -17.740 -17.380 1.00 67.44 348 GLY A CA 1
ATOM 2844 C C . GLY A 1 348 ? 1.503 -17.315 -17.266 1.00 67.44 348 GLY A C 1
ATOM 2845 O O . GLY A 1 348 ? 2.427 -18.138 -17.356 1.00 67.44 348 GLY A O 1
ATOM 2846 N N . LEU A 1 349 ? 1.689 -16.011 -17.103 1.00 70.75 349 LEU A N 1
ATOM 2847 C CA . LEU A 1 349 ? 2.939 -15.428 -16.629 1.00 70.75 349 LEU A CA 1
ATOM 2848 C C . LEU A 1 349 ? 2.832 -15.199 -15.119 1.00 70.75 349 LEU A C 1
ATOM 2850 O O . LEU A 1 349 ? 1.739 -15.103 -14.577 1.00 70.75 349 LEU A O 1
ATOM 2854 N N . ASP A 1 350 ? 3.963 -15.208 -14.425 1.00 69.00 350 ASP A N 1
ATOM 2855 C CA . ASP A 1 350 ? 3.980 -14.983 -12.978 1.00 69.00 350 ASP A CA 1
ATOM 2856 C C . ASP A 1 350 ? 3.706 -13.500 -12.662 1.00 69.00 350 ASP A C 1
ATOM 2858 O O . ASP A 1 350 ? 3.959 -12.636 -13.504 1.00 69.00 350 ASP A O 1
ATOM 2862 N N . HIS A 1 351 ? 3.239 -13.190 -11.450 1.00 69.38 351 HIS A N 1
ATOM 2863 C CA . HIS A 1 351 ? 2.956 -11.819 -10.996 1.00 69.38 351 HIS A CA 1
ATOM 2864 C C . HIS A 1 351 ? 4.185 -10.896 -11.061 1.00 69.38 351 HIS A C 1
ATOM 2866 O O . HIS A 1 351 ? 4.034 -9.691 -11.225 1.00 69.38 351 HIS A O 1
ATOM 2872 N N . TYR A 1 352 ? 5.395 -11.461 -11.045 1.00 74.06 352 TYR A N 1
ATOM 2873 C CA . TYR A 1 352 ? 6.652 -10.739 -11.271 1.00 74.06 352 TYR A CA 1
ATOM 2874 C C . TYR A 1 352 ? 6.754 -10.053 -12.648 1.00 74.06 352 TYR A C 1
ATOM 2876 O O . TYR A 1 352 ? 7.589 -9.173 -12.826 1.00 74.06 352 TYR A O 1
ATOM 2884 N N . PHE A 1 353 ? 5.919 -10.439 -13.621 1.00 78.50 353 PHE A N 1
ATOM 2885 C CA . PHE A 1 353 ? 5.820 -9.795 -14.940 1.00 78.50 353 PHE A CA 1
ATOM 2886 C C . PHE A 1 353 ? 4.718 -8.731 -15.019 1.00 78.50 353 PHE A C 1
ATOM 2888 O O . PHE A 1 353 ? 4.482 -8.172 -16.089 1.00 78.50 353 PHE A O 1
ATOM 2895 N N . ALA A 1 354 ? 3.998 -8.464 -13.930 1.00 81.19 354 ALA A N 1
ATOM 2896 C CA . ALA A 1 354 ? 2.918 -7.494 -13.953 1.00 81.19 354 ALA A CA 1
ATOM 2897 C C . ALA A 1 354 ? 3.462 -6.069 -14.100 1.00 81.19 354 ALA A C 1
ATOM 2899 O O . ALA A 1 354 ? 4.142 -5.573 -13.212 1.00 81.19 354 ALA A O 1
ATOM 2900 N N . LEU A 1 355 ? 3.084 -5.383 -15.179 1.00 84.50 355 LEU A N 1
ATOM 2901 C CA . LEU A 1 355 ? 3.262 -3.931 -15.334 1.00 84.50 355 LEU A CA 1
ATOM 2902 C C . LEU A 1 355 ? 1.941 -3.156 -15.233 1.00 84.50 355 LEU A C 1
ATOM 2904 O O . LEU A 1 355 ? 1.930 -1.930 -15.141 1.00 84.50 355 LEU A O 1
ATOM 2908 N N . SER A 1 356 ? 0.818 -3.867 -15.177 1.00 82.69 356 SER A N 1
ATOM 2909 C CA . SER A 1 356 ? -0.474 -3.321 -14.788 1.00 82.69 356 SER A CA 1
ATOM 2910 C C . SER A 1 356 ? -1.317 -4.416 -14.149 1.00 82.69 356 SER A C 1
ATOM 2912 O O . SER A 1 356 ? -1.285 -5.566 -14.580 1.00 82.69 356 SER A O 1
ATOM 2914 N N . TYR A 1 357 ? -2.040 -4.074 -13.093 1.00 76.06 357 TYR A N 1
ATOM 2915 C CA . TYR A 1 357 ? -3.061 -4.928 -12.501 1.00 76.06 357 TYR A CA 1
ATOM 2916 C C . TYR A 1 357 ? -4.332 -4.845 -13.341 1.00 76.06 357 TYR A C 1
ATOM 2918 O O . TYR A 1 357 ? -4.631 -3.759 -13.824 1.00 76.06 357 TYR A O 1
ATOM 2926 N N . PRO A 1 358 ? -5.107 -5.931 -13.495 1.00 73.50 358 PRO A N 1
ATOM 2927 C CA . PRO A 1 358 ? -6.379 -5.865 -14.193 1.00 73.50 358 PRO A CA 1
ATOM 2928 C C . PRO A 1 358 ? -7.387 -5.055 -13.378 1.00 73.50 358 PRO A C 1
ATOM 2930 O O . PRO A 1 358 ? -7.306 -4.985 -12.146 1.00 73.50 358 PRO A O 1
ATOM 2933 N N . ASP A 1 359 ? -8.385 -4.502 -14.061 1.00 73.69 359 ASP A N 1
ATOM 2934 C CA . ASP A 1 359 ? -9.581 -4.013 -13.388 1.00 73.69 359 ASP A CA 1
ATOM 2935 C C . ASP A 1 359 ? -10.360 -5.214 -12.836 1.00 73.69 359 ASP A C 1
ATOM 2937 O O . ASP A 1 359 ? -11.023 -5.959 -13.562 1.00 73.69 359 ASP A O 1
ATOM 2941 N N . TRP A 1 360 ? -10.268 -5.420 -11.526 1.00 69.00 360 TRP A N 1
ATOM 2942 C CA . TRP A 1 360 ? -10.872 -6.564 -10.850 1.00 69.00 360 TRP A CA 1
ATOM 2943 C C . TRP A 1 360 ? -12.406 -6.572 -10.893 1.00 69.00 360 TRP A C 1
ATOM 2945 O O . TRP A 1 360 ? -12.990 -7.646 -10.714 1.00 69.00 360 TRP A O 1
ATOM 2955 N N . SER A 1 361 ? -13.062 -5.440 -11.185 1.00 65.25 361 SER A N 1
ATOM 2956 C CA . SER A 1 361 ? -14.525 -5.363 -11.353 1.00 65.25 361 SER A CA 1
ATOM 2957 C C . SER A 1 361 ? -15.035 -6.205 -12.539 1.00 65.25 361 SER A C 1
ATOM 2959 O O . SER A 1 361 ? -16.180 -6.684 -12.556 1.00 65.25 361 SER A O 1
ATOM 2961 N N . THR A 1 362 ? -14.148 -6.473 -13.503 1.00 66.81 362 THR A N 1
ATOM 2962 C CA . THR A 1 362 ? -14.406 -7.286 -14.700 1.00 66.81 362 THR A CA 1
ATOM 2963 C C . THR A 1 362 ? -14.414 -8.795 -14.423 1.00 66.81 362 THR A C 1
ATOM 2965 O O . THR A 1 362 ? -14.747 -9.592 -15.301 1.00 66.81 362 THR A O 1
ATOM 2968 N N . THR A 1 363 ? -14.095 -9.225 -13.196 1.00 66.88 363 THR A N 1
ATOM 2969 C CA . THR A 1 363 ? -14.024 -10.646 -12.822 1.00 66.88 363 THR A CA 1
ATOM 2970 C C . THR A 1 363 ? -15.299 -11.124 -12.118 1.00 66.88 363 THR A C 1
ATOM 2972 O O . THR A 1 363 ? -15.863 -10.445 -11.262 1.00 66.88 363 THR A O 1
ATOM 2975 N N . ALA A 1 364 ? -15.787 -12.321 -12.461 1.00 56.72 364 ALA A N 1
ATOM 2976 C CA . ALA A 1 364 ? -17.082 -12.825 -11.985 1.00 56.72 364 ALA A CA 1
ATOM 2977 C C . ALA A 1 364 ? -17.087 -13.338 -10.526 1.00 56.72 364 ALA A C 1
ATOM 2979 O O . ALA A 1 364 ? -18.158 -13.552 -9.960 1.00 56.72 364 ALA A O 1
ATOM 2980 N N . HIS A 1 365 ? -15.918 -13.563 -9.916 1.00 57.75 365 HIS A N 1
ATOM 2981 C CA . HIS A 1 365 ? -15.785 -14.255 -8.623 1.00 57.75 365 HIS A CA 1
ATOM 2982 C C . HIS A 1 365 ? -15.203 -13.395 -7.492 1.00 57.75 365 HIS A C 1
ATOM 2984 O O . HIS A 1 365 ? -14.885 -13.929 -6.434 1.00 57.75 365 HIS A O 1
ATOM 2990 N N . ASN A 1 366 ? -15.070 -12.080 -7.677 1.00 59.38 366 ASN A N 1
ATOM 2991 C CA . ASN A 1 366 ? -14.473 -11.205 -6.668 1.00 59.38 366 ASN A CA 1
ATOM 2992 C C . ASN A 1 366 ? -15.526 -10.477 -5.812 1.00 59.38 366 ASN A C 1
ATOM 2994 O O . ASN A 1 366 ? -15.579 -9.249 -5.757 1.00 59.38 366 ASN A O 1
ATOM 2998 N N . THR A 1 367 ? -16.406 -11.243 -5.161 1.00 57.84 367 THR A N 1
ATOM 2999 C CA . THR A 1 367 ? -17.567 -10.705 -4.428 1.00 57.84 367 THR A CA 1
ATOM 3000 C C . THR A 1 367 ? -17.180 -9.789 -3.272 1.00 57.84 367 THR A C 1
ATOM 3002 O O . THR A 1 367 ? -17.890 -8.829 -2.998 1.00 57.84 367 THR A O 1
ATOM 3005 N N . SER A 1 368 ? -16.056 -10.047 -2.601 1.00 55.66 368 SER A N 1
ATOM 3006 C CA . SER A 1 368 ? -15.621 -9.227 -1.468 1.00 55.66 368 SER A CA 1
ATOM 3007 C C . SER A 1 368 ? -14.944 -7.925 -1.888 1.00 55.66 368 SER A C 1
ATOM 3009 O O . SER A 1 368 ? -15.195 -6.897 -1.270 1.00 55.66 368 SER A O 1
ATOM 3011 N N . PHE A 1 369 ? -14.128 -7.938 -2.946 1.00 63.16 369 PHE A N 1
ATOM 3012 C CA . PHE A 1 369 ? -13.598 -6.699 -3.522 1.00 63.16 369 PHE A CA 1
ATOM 3013 C C . PHE A 1 369 ? -14.728 -5.830 -4.063 1.00 63.16 369 PHE A C 1
ATOM 3015 O O . PHE A 1 369 ? -14.758 -4.641 -3.773 1.00 63.16 369 PHE A O 1
ATOM 3022 N N . GLN A 1 370 ? -15.681 -6.431 -4.785 1.00 66.00 370 GLN A N 1
ATOM 3023 C CA . GLN A 1 370 ? -16.832 -5.695 -5.295 1.00 66.00 370 GLN A CA 1
ATOM 3024 C C . GLN A 1 370 ? -17.660 -5.108 -4.150 1.00 66.00 370 GLN A C 1
ATOM 3026 O O . GLN A 1 370 ? -17.976 -3.933 -4.199 1.00 66.00 370 GLN A O 1
ATOM 3031 N N . ALA A 1 371 ? -17.913 -5.862 -3.074 1.00 66.31 371 ALA A N 1
ATOM 3032 C CA . ALA A 1 371 ? -18.604 -5.328 -1.900 1.00 66.31 371 ALA A CA 1
ATOM 3033 C C . ALA A 1 371 ? -17.874 -4.124 -1.272 1.00 66.31 371 ALA A C 1
ATOM 3035 O O . ALA A 1 371 ? -18.523 -3.192 -0.808 1.00 66.31 371 ALA A O 1
ATOM 3036 N N . TRP A 1 372 ? -16.536 -4.114 -1.275 1.00 70.69 372 TRP A N 1
ATOM 3037 C CA . TRP A 1 372 ? -15.759 -2.952 -0.832 1.00 70.69 372 TRP A CA 1
ATOM 3038 C C . TRP A 1 372 ? -15.853 -1.773 -1.791 1.00 70.69 372 TRP A C 1
ATOM 3040 O O . TRP A 1 372 ? -15.985 -0.642 -1.330 1.00 70.69 372 TRP A O 1
ATOM 3050 N N . VAL A 1 373 ? -15.762 -2.013 -3.098 1.00 71.88 373 VAL A N 1
ATOM 3051 C CA . VAL A 1 373 ? -15.953 -0.969 -4.113 1.00 71.88 373 VAL A CA 1
ATOM 3052 C C . VAL A 1 373 ? -17.344 -0.357 -3.955 1.00 71.88 373 VAL A C 1
ATOM 3054 O O . VAL A 1 373 ? -17.442 0.846 -3.741 1.00 71.88 373 VAL A O 1
ATOM 3057 N N . ASP A 1 374 ? -18.384 -1.189 -3.905 1.00 73.56 374 ASP A N 1
ATOM 3058 C CA . ASP A 1 374 ? -19.774 -0.773 -3.718 1.00 73.56 374 ASP A CA 1
ATOM 3059 C C . ASP A 1 374 ? -19.954 0.021 -2.414 1.00 73.56 374 ASP A C 1
ATOM 3061 O O . ASP A 1 374 ? -20.654 1.031 -2.392 1.00 73.56 374 ASP A O 1
ATOM 3065 N N . LEU A 1 375 ? -19.304 -0.392 -1.318 1.00 73.81 375 LEU A N 1
ATOM 3066 C CA . LEU A 1 375 ? -19.362 0.336 -0.050 1.00 73.81 375 LEU A CA 1
ATOM 3067 C C . LEU A 1 375 ? -18.704 1.714 -0.141 1.00 73.81 375 LEU A C 1
ATOM 3069 O O . LEU A 1 375 ? -19.242 2.686 0.393 1.00 73.81 375 LEU A O 1
ATOM 3073 N N . ASN A 1 376 ? -17.537 1.794 -0.779 1.00 75.81 376 ASN A N 1
ATOM 3074 C CA . ASN A 1 376 ? -16.830 3.055 -0.969 1.00 75.81 376 ASN A CA 1
ATOM 3075 C C . ASN A 1 376 ? -17.616 3.996 -1.876 1.00 75.81 376 ASN A C 1
ATOM 3077 O O . ASN A 1 376 ? -17.732 5.173 -1.560 1.00 75.81 376 ASN A O 1
ATOM 3081 N N . GLU A 1 377 ? -18.209 3.480 -2.949 1.00 77.75 377 GLU A N 1
ATOM 3082 C CA . GLU A 1 377 ? -19.095 4.249 -3.821 1.00 77.75 377 GLU A CA 1
ATOM 3083 C C . GLU A 1 377 ? -20.335 4.741 -3.069 1.00 77.75 377 GLU A C 1
ATOM 3085 O O . GLU A 1 377 ? -20.656 5.929 -3.115 1.00 77.75 377 GLU A O 1
ATOM 3090 N N . LEU A 1 378 ? -20.998 3.862 -2.308 1.00 77.94 378 LEU A N 1
ATOM 3091 C CA . LEU A 1 378 ? -22.192 4.199 -1.527 1.00 77.94 378 LEU A CA 1
ATOM 3092 C C . LEU A 1 378 ? -21.923 5.303 -0.497 1.00 77.94 378 LEU A C 1
ATOM 3094 O O . LEU A 1 378 ? -22.811 6.098 -0.187 1.00 77.94 378 LEU A O 1
ATOM 3098 N N . ASN A 1 379 ? -20.708 5.342 0.049 1.00 75.88 379 ASN A N 1
ATOM 3099 C CA . ASN A 1 379 ? -20.342 6.245 1.132 1.00 75.88 379 ASN A CA 1
ATOM 3100 C C . ASN A 1 379 ? -19.351 7.345 0.729 1.00 75.88 379 ASN A C 1
ATOM 3102 O O . ASN A 1 379 ? -18.893 8.072 1.612 1.00 75.88 379 ASN A O 1
ATOM 3106 N N . HIS A 1 380 ? -19.050 7.503 -0.561 1.00 78.00 380 HIS A N 1
ATOM 3107 C CA . HIS A 1 380 ? -18.023 8.419 -1.067 1.00 78.00 380 HIS A CA 1
ATOM 3108 C C . HIS A 1 380 ? -18.166 9.841 -0.494 1.00 78.00 380 HIS A C 1
ATOM 3110 O O . HIS A 1 380 ? -17.207 10.422 0.009 1.00 78.00 380 HIS A O 1
ATOM 3116 N N . ASP A 1 381 ? -19.390 10.371 -0.464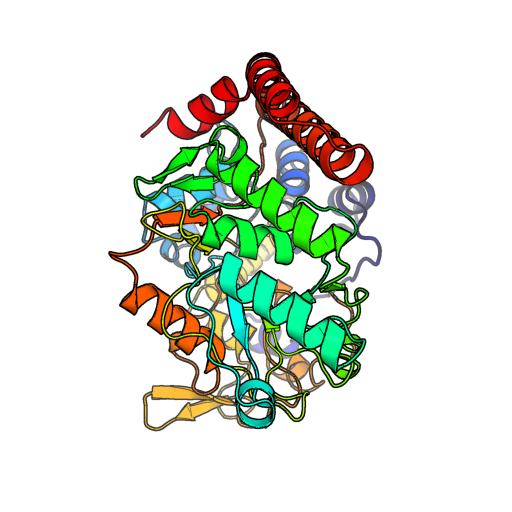 1.00 79.19 381 ASP A N 1
ATOM 3117 C CA . ASP A 1 381 ? -19.662 11.737 0.010 1.00 79.19 381 ASP A CA 1
ATOM 3118 C C . ASP A 1 381 ? -19.669 11.861 1.549 1.00 79.19 381 ASP A C 1
ATOM 3120 O O . ASP A 1 381 ? -19.541 12.954 2.119 1.00 79.19 381 ASP A O 1
ATOM 3124 N N . ASN A 1 382 ? -19.783 10.731 2.250 1.00 81.81 382 ASN A N 1
ATOM 3125 C CA . ASN A 1 382 ? -19.903 10.640 3.705 1.00 81.81 382 ASN A CA 1
ATOM 3126 C C . ASN A 1 382 ? -18.625 10.133 4.386 1.00 81.81 382 ASN A C 1
ATOM 3128 O O . ASN A 1 382 ? -18.645 9.830 5.579 1.00 81.81 382 ASN A O 1
ATOM 3132 N N . GLN A 1 383 ? -17.506 10.083 3.663 1.00 87.06 383 GLN A N 1
ATOM 3133 C CA . GLN A 1 383 ? -16.215 9.649 4.191 1.00 87.06 383 GLN A CA 1
ATOM 3134 C C . GLN A 1 383 ? -15.115 10.663 3.895 1.00 87.06 383 GLN A C 1
ATOM 3136 O O . GLN A 1 383 ? -15.226 11.504 3.006 1.00 87.06 383 GLN A O 1
ATOM 3141 N N . ARG A 1 384 ? -14.049 10.603 4.691 1.00 90.44 384 ARG A N 1
ATOM 3142 C CA . ARG A 1 384 ? -12.772 11.239 4.359 1.00 90.44 384 ARG A CA 1
ATOM 3143 C C . ARG A 1 384 ? -11.979 10.287 3.480 1.00 90.44 384 ARG A C 1
ATOM 3145 O O . ARG A 1 384 ? -11.940 9.097 3.767 1.00 90.44 384 ARG A O 1
ATOM 3152 N N . TYR A 1 385 ? -11.336 10.796 2.444 1.00 88.19 385 TYR A N 1
ATOM 3153 C CA . TYR A 1 385 ? -10.564 9.954 1.543 1.00 88.19 385 TYR A CA 1
ATOM 3154 C C . TYR A 1 385 ? -9.076 10.198 1.746 1.00 88.19 385 TYR A C 1
ATOM 3156 O O . TYR A 1 385 ? -8.630 11.343 1.687 1.00 88.19 385 TYR A O 1
ATOM 3164 N N . TYR A 1 386 ? -8.327 9.123 1.969 1.00 88.25 386 TYR A N 1
ATOM 3165 C CA . TYR A 1 386 ? -6.873 9.140 1.964 1.00 88.25 386 TYR A CA 1
ATOM 3166 C C . TYR A 1 386 ? -6.356 8.284 0.814 1.00 88.25 386 TYR A C 1
ATOM 3168 O O . TYR A 1 386 ? -6.863 7.191 0.556 1.00 88.25 386 TYR A O 1
ATOM 3176 N N . LYS A 1 387 ? -5.313 8.762 0.137 1.00 84.06 387 LYS A N 1
ATOM 3177 C CA . LYS A 1 387 ? -4.567 7.973 -0.847 1.00 84.06 387 LYS A CA 1
ATOM 3178 C C . LYS A 1 387 ? -3.194 7.642 -0.291 1.00 84.06 387 LYS A C 1
ATOM 3180 O O . LYS A 1 387 ? -2.391 8.538 -0.018 1.00 84.06 387 LYS A O 1
ATOM 3185 N N . LEU A 1 388 ? -2.923 6.350 -0.166 1.00 78.19 388 LEU A N 1
ATOM 3186 C CA . LEU A 1 388 ? -1.584 5.836 0.032 1.00 78.19 388 LEU A CA 1
ATOM 3187 C C . LEU A 1 388 ? -0.893 5.748 -1.322 1.00 78.19 388 LEU A C 1
ATOM 3189 O O . LEU A 1 388 ? -1.300 4.985 -2.202 1.00 78.19 388 LEU A O 1
ATOM 3193 N N . ILE A 1 389 ? 0.180 6.516 -1.438 1.00 69.06 389 ILE A N 1
ATOM 3194 C CA . ILE A 1 389 ? 1.135 6.405 -2.528 1.00 69.06 389 ILE A CA 1
ATOM 3195 C C . ILE A 1 389 ? 2.441 5.992 -1.890 1.00 69.06 389 ILE A C 1
ATOM 3197 O O . ILE A 1 389 ? 2.889 6.623 -0.937 1.00 69.06 389 ILE A O 1
ATOM 3201 N N . SER A 1 390 ? 3.040 4.915 -2.374 1.00 64.12 390 SER A N 1
ATOM 3202 C CA . SER A 1 390 ? 4.372 4.538 -1.929 1.00 64.12 390 SER A CA 1
ATOM 3203 C C . SER A 1 390 ? 5.367 5.612 -2.318 1.00 64.12 390 SER A C 1
ATOM 3205 O O . SER A 1 390 ? 5.582 5.865 -3.503 1.00 64.12 390 SER A O 1
ATOM 3207 N N . TYR A 1 391 ? 5.965 6.236 -1.311 1.00 63.12 391 TYR A N 1
ATOM 3208 C CA . TYR A 1 391 ? 7.053 7.179 -1.496 1.00 63.12 391 TYR A CA 1
ATOM 3209 C C . TYR A 1 391 ? 8.364 6.427 -1.336 1.00 63.12 391 TYR A C 1
ATOM 3211 O O . TYR A 1 391 ? 8.651 5.888 -0.265 1.00 63.12 391 TYR A O 1
ATOM 3219 N N . TYR A 1 392 ? 9.175 6.424 -2.387 1.00 64.38 392 TYR A N 1
ATOM 3220 C CA . TYR A 1 392 ? 10.602 6.211 -2.222 1.00 64.38 392 TYR A CA 1
ATOM 3221 C C . TYR A 1 392 ? 11.228 7.586 -2.089 1.00 64.38 392 TYR A C 1
ATOM 3223 O O . TYR A 1 392 ? 11.190 8.409 -3.002 1.00 64.38 392 TYR A O 1
ATOM 3231 N N . PHE A 1 393 ? 11.741 7.857 -0.897 1.00 66.62 393 PHE A N 1
ATOM 3232 C CA . PHE A 1 393 ? 12.445 9.091 -0.596 1.00 66.62 393 PHE A CA 1
ATOM 3233 C C . PHE A 1 393 ? 13.850 8.976 -1.201 1.00 66.62 393 PHE A C 1
ATOM 3235 O O . PHE A 1 393 ? 14.804 8.633 -0.514 1.00 66.62 393 PHE A O 1
ATOM 3242 N N . LEU A 1 394 ? 13.950 9.166 -2.521 1.00 65.25 394 LEU A N 1
ATOM 3243 C CA . LEU A 1 394 ? 15.210 9.068 -3.272 1.00 65.25 394 LEU A CA 1
ATOM 3244 C C . LEU A 1 394 ? 16.151 10.256 -3.017 1.00 65.25 394 LEU A C 1
ATOM 3246 O O . LEU A 1 394 ? 17.327 10.204 -3.373 1.00 65.25 394 LEU A O 1
ATOM 3250 N N . ASP A 1 395 ? 15.651 11.335 -2.408 1.00 74.69 395 ASP A N 1
ATOM 3251 C CA . ASP A 1 395 ? 16.499 12.399 -1.878 1.00 74.69 395 ASP A CA 1
ATOM 3252 C C . ASP A 1 395 ? 17.008 12.026 -0.480 1.00 74.69 395 ASP A C 1
ATOM 3254 O O . ASP A 1 395 ? 16.224 11.911 0.464 1.00 74.69 395 ASP A O 1
ATOM 3258 N N . ASP A 1 396 ? 18.329 11.880 -0.343 1.00 77.38 396 ASP A N 1
ATOM 3259 C CA . ASP A 1 396 ? 18.979 11.458 0.903 1.00 77.38 396 ASP A CA 1
ATOM 3260 C C . ASP A 1 396 ? 18.621 12.354 2.098 1.00 77.38 396 ASP A C 1
ATOM 3262 O O . ASP A 1 396 ? 18.396 11.852 3.199 1.00 77.38 396 ASP A O 1
ATOM 3266 N N . LYS A 1 397 ? 18.507 13.677 1.903 1.00 81.00 397 LYS A N 1
ATOM 3267 C CA . LYS A 1 397 ? 18.202 14.607 3.003 1.00 81.00 397 LYS A CA 1
ATOM 3268 C C . LYS A 1 397 ? 16.753 14.489 3.445 1.00 81.00 397 LYS A C 1
ATOM 3270 O O . LYS A 1 397 ? 16.469 14.602 4.637 1.00 81.00 397 LYS A O 1
ATOM 3275 N N . ILE A 1 398 ? 15.829 14.310 2.504 1.00 84.56 398 ILE A N 1
ATOM 3276 C CA . ILE A 1 398 ? 14.423 14.056 2.834 1.00 84.56 398 ILE A CA 1
ATOM 3277 C C . ILE A 1 398 ? 14.284 12.681 3.491 1.00 84.56 398 ILE A C 1
ATOM 3279 O O . ILE A 1 398 ? 13.585 12.560 4.496 1.00 84.56 398 ILE A O 1
ATOM 3283 N N . ASN A 1 399 ? 14.997 11.668 3.001 1.00 83.12 399 ASN A N 1
ATOM 3284 C CA . ASN A 1 399 ? 14.973 10.324 3.567 1.00 83.12 399 ASN A CA 1
ATOM 3285 C C . ASN A 1 399 ? 15.497 10.292 5.012 1.00 83.12 399 ASN A C 1
ATOM 3287 O O . ASN A 1 399 ? 14.851 9.714 5.882 1.00 83.12 399 ASN A O 1
ATOM 3291 N N . GLU A 1 400 ? 16.612 10.967 5.309 1.00 88.75 400 GLU A N 1
ATOM 3292 C CA . GLU A 1 400 ? 17.130 11.101 6.679 1.00 88.75 400 GLU A CA 1
ATOM 3293 C C . GLU A 1 400 ? 16.074 11.674 7.639 1.00 88.75 400 GLU A C 1
ATOM 3295 O O . GLU A 1 400 ? 15.878 11.150 8.740 1.00 88.75 400 GLU A O 1
ATOM 3300 N N . LYS A 1 401 ? 15.340 12.706 7.203 1.00 92.12 401 LYS A N 1
ATOM 3301 C CA . LYS A 1 401 ? 14.245 13.303 7.984 1.00 92.12 401 LYS A CA 1
ATOM 3302 C C . LYS A 1 401 ? 13.087 12.331 8.174 1.00 92.12 401 LYS A C 1
ATOM 3304 O O . LYS A 1 401 ? 12.582 12.197 9.285 1.00 92.12 401 LYS A O 1
ATOM 3309 N N . VAL A 1 402 ? 12.693 11.606 7.128 1.00 89.25 402 VAL A N 1
ATOM 3310 C CA . VAL A 1 402 ? 11.651 10.571 7.217 1.00 89.25 402 VAL A CA 1
ATOM 3311 C C . VAL A 1 402 ? 12.023 9.506 8.242 1.00 89.25 402 VAL A C 1
ATOM 3313 O O . VAL A 1 402 ? 11.187 9.151 9.070 1.00 89.25 402 VAL A O 1
ATOM 3316 N N . GLN A 1 403 ? 13.270 9.028 8.237 1.00 89.75 403 GLN A N 1
ATOM 3317 C CA . GLN A 1 403 ? 13.742 8.046 9.215 1.00 89.75 403 GLN A CA 1
ATOM 3318 C C . GLN A 1 403 ? 13.728 8.610 10.641 1.00 89.75 403 GLN A C 1
ATOM 3320 O O . GLN A 1 403 ? 13.326 7.908 11.572 1.00 89.75 403 GLN A O 1
ATOM 3325 N N . ALA A 1 404 ? 14.116 9.876 10.830 1.00 93.25 404 ALA A N 1
ATOM 3326 C CA . ALA A 1 404 ? 14.063 10.540 12.133 1.00 93.25 404 ALA A CA 1
ATOM 3327 C C . ALA A 1 404 ? 12.622 10.639 12.669 1.00 93.25 404 ALA A C 1
ATOM 3329 O O . ALA A 1 404 ? 12.345 10.166 13.778 1.00 93.25 404 ALA A O 1
ATOM 3330 N N . VAL A 1 405 ? 11.702 11.147 11.839 1.00 94.31 405 VAL A N 1
ATOM 3331 C CA . VAL A 1 405 ? 10.260 11.244 12.120 1.00 94.31 405 VAL A CA 1
ATOM 3332 C C . VAL A 1 405 ? 9.685 9.862 12.447 1.00 94.31 405 VAL A C 1
ATOM 3334 O O . VAL A 1 405 ? 9.088 9.674 13.509 1.00 94.31 405 VAL A O 1
ATOM 3337 N N . ALA A 1 406 ? 9.915 8.863 11.589 1.00 91.69 406 ALA A N 1
ATOM 3338 C CA . ALA A 1 406 ? 9.421 7.500 11.784 1.00 91.69 406 ALA A CA 1
ATOM 3339 C C . ALA A 1 406 ? 9.948 6.880 13.084 1.00 91.69 406 ALA A C 1
ATOM 3341 O O . ALA A 1 406 ? 9.185 6.287 13.849 1.00 91.69 406 ALA A O 1
ATOM 3342 N N . ALA A 1 407 ? 11.236 7.060 13.387 1.00 92.50 407 ALA A N 1
ATOM 3343 C CA . ALA A 1 407 ? 11.833 6.550 14.612 1.00 92.50 407 ALA A CA 1
ATOM 3344 C C . ALA A 1 407 ? 11.249 7.219 15.867 1.00 92.50 407 ALA A C 1
ATOM 3346 O O . ALA A 1 407 ? 11.081 6.550 16.890 1.00 92.50 407 ALA A O 1
ATOM 3347 N N . ARG A 1 408 ? 10.921 8.518 15.819 1.00 94.62 408 ARG A N 1
ATOM 3348 C CA . ARG A 1 408 ? 10.260 9.212 16.935 1.00 94.62 408 ARG A CA 1
ATOM 3349 C C . ARG A 1 408 ? 8.839 8.698 17.154 1.00 94.62 408 ARG A C 1
ATOM 3351 O O . ARG A 1 408 ? 8.509 8.350 18.288 1.00 94.62 408 ARG A O 1
ATOM 3358 N N . VAL A 1 409 ? 8.038 8.592 16.093 1.00 93.88 409 VAL A N 1
ATOM 3359 C CA . VAL A 1 409 ? 6.663 8.069 16.173 1.00 93.88 409 VAL A CA 1
ATOM 3360 C C . VAL A 1 409 ? 6.656 6.622 16.669 1.00 93.88 409 VAL A C 1
ATOM 3362 O O . VAL A 1 409 ? 5.866 6.279 17.550 1.00 93.88 409 VAL A O 1
ATOM 3365 N N . ALA A 1 410 ? 7.574 5.783 16.183 1.00 90.38 410 ALA A N 1
ATOM 3366 C CA . ALA A 1 410 ? 7.704 4.398 16.626 1.00 90.38 410 ALA A CA 1
ATOM 3367 C C . ALA A 1 410 ? 8.052 4.293 18.120 1.00 90.38 410 ALA A C 1
ATOM 3369 O O . ALA A 1 410 ? 7.433 3.504 18.835 1.00 90.38 410 ALA A O 1
ATOM 3370 N N . ARG A 1 411 ? 8.996 5.113 18.614 1.00 89.88 411 ARG A N 1
ATOM 3371 C CA . ARG A 1 411 ? 9.334 5.172 20.048 1.00 89.88 411 ARG A CA 1
ATOM 3372 C C . ARG A 1 411 ? 8.140 5.605 20.893 1.00 89.88 411 ARG A C 1
ATOM 3374 O O . ARG A 1 411 ? 7.799 4.910 21.841 1.00 89.88 411 ARG A O 1
ATOM 3381 N N . PHE A 1 412 ? 7.469 6.692 20.513 1.00 92.75 412 PHE A N 1
ATOM 3382 C CA . PHE A 1 412 ? 6.280 7.158 21.228 1.00 92.75 412 PHE A CA 1
ATOM 3383 C C . PHE A 1 412 ? 5.182 6.092 21.264 1.00 92.75 412 PHE A C 1
ATOM 3385 O O . PHE A 1 412 ? 4.643 5.804 22.325 1.00 92.75 412 PHE A O 1
ATOM 3392 N N . THR A 1 413 ? 4.892 5.457 20.127 1.00 90.81 413 THR A N 1
ATOM 3393 C CA . THR A 1 413 ? 3.872 4.403 20.027 1.00 90.81 413 THR A CA 1
ATOM 3394 C C . THR A 1 413 ? 4.223 3.212 20.917 1.00 90.81 413 THR A C 1
ATOM 3396 O O . THR A 1 413 ? 3.377 2.714 21.657 1.00 90.81 413 THR A O 1
ATOM 3399 N N . HIS A 1 414 ? 5.483 2.770 20.896 1.00 88.25 414 HIS A N 1
ATOM 3400 C CA . HIS A 1 414 ? 5.975 1.717 21.780 1.00 88.25 414 HIS A CA 1
ATOM 3401 C C . HIS A 1 414 ? 5.795 2.083 23.262 1.00 88.25 414 HIS A C 1
ATOM 3403 O O . HIS A 1 414 ? 5.277 1.279 24.041 1.00 88.25 414 HIS A O 1
ATOM 3409 N N . ASP A 1 415 ? 6.191 3.294 23.650 1.00 88.75 415 ASP A N 1
ATOM 3410 C CA . ASP A 1 415 ? 6.140 3.752 25.037 1.00 88.75 415 ASP A CA 1
ATOM 3411 C C . ASP A 1 415 ? 4.697 3.963 25.506 1.00 88.75 415 ASP A C 1
ATOM 3413 O O . ASP A 1 415 ? 4.340 3.518 26.598 1.00 88.75 415 ASP A O 1
ATOM 3417 N N . PHE A 1 416 ? 3.829 4.531 24.670 1.00 90.44 416 PHE A N 1
ATOM 3418 C CA . PHE A 1 416 ? 2.394 4.648 24.925 1.00 90.44 416 PHE A CA 1
ATOM 3419 C C . PHE A 1 416 ? 1.769 3.283 25.229 1.00 90.44 416 PHE A C 1
ATOM 3421 O O . PHE A 1 416 ? 1.103 3.107 26.249 1.00 90.44 416 PHE A O 1
ATOM 3428 N N . LEU A 1 417 ? 2.058 2.284 24.392 1.00 88.00 417 LEU A N 1
ATOM 3429 C CA . LEU A 1 417 ? 1.456 0.957 24.503 1.00 88.00 417 LEU A CA 1
ATOM 3430 C C . LEU A 1 417 ? 1.966 0.147 25.702 1.00 88.00 417 LEU A C 1
ATOM 3432 O O . LEU A 1 417 ? 1.217 -0.685 26.213 1.00 88.00 417 LEU A O 1
ATOM 3436 N N . ASN A 1 418 ? 3.201 0.387 26.156 1.00 85.50 418 ASN A N 1
ATOM 3437 C CA . ASN A 1 418 ? 3.843 -0.401 27.216 1.00 85.50 418 ASN A CA 1
ATOM 3438 C C . ASN A 1 418 ? 3.914 0.295 28.580 1.00 85.50 418 ASN A C 1
ATOM 3440 O O . ASN A 1 418 ? 3.960 -0.380 29.607 1.00 85.50 418 ASN A O 1
ATOM 3444 N N . SER A 1 419 ? 3.974 1.624 28.605 1.00 79.12 419 SER A N 1
ATOM 3445 C CA . SER A 1 419 ? 4.249 2.407 29.818 1.00 79.12 419 SER A CA 1
ATOM 3446 C C . SER A 1 419 ? 3.164 3.426 30.163 1.00 79.12 419 SER A C 1
ATOM 3448 O O . SER A 1 419 ? 3.221 4.016 31.240 1.00 79.12 419 SER A O 1
ATOM 3450 N N . GLY A 1 420 ? 2.147 3.578 29.305 1.00 72.88 420 GLY A N 1
ATOM 3451 C CA . GLY A 1 420 ? 1.001 4.449 29.557 1.00 72.88 420 GLY A CA 1
ATOM 3452 C C . GLY A 1 420 ? 1.314 5.933 29.383 1.00 72.88 420 GLY A C 1
ATOM 3453 O O . GLY A 1 420 ? 0.823 6.739 30.172 1.00 72.88 420 GLY A O 1
ATOM 3454 N N . ALA A 1 421 ? 2.133 6.279 28.381 1.00 80.06 421 ALA A N 1
ATOM 3455 C CA . ALA A 1 421 ? 2.327 7.669 27.958 1.00 80.06 421 ALA A CA 1
ATOM 3456 C C . ALA A 1 421 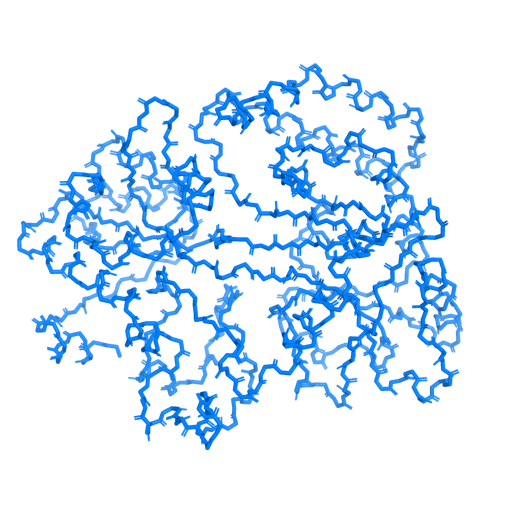? 0.971 8.371 27.753 1.00 80.06 421 ALA A C 1
ATOM 3458 O O . ALA A 1 421 ? -0.030 7.725 27.435 1.00 80.06 421 ALA A O 1
ATOM 3459 N N . ASP A 1 422 ? 0.921 9.684 27.960 1.00 86.25 422 ASP A N 1
ATOM 3460 C CA . ASP A 1 422 ? -0.337 10.435 27.968 1.00 86.25 422 ASP A CA 1
ATOM 3461 C C . ASP A 1 422 ? -0.444 11.458 26.823 1.00 86.25 422 ASP A C 1
ATOM 3463 O O . ASP A 1 422 ? 0.370 11.501 25.898 1.00 86.25 422 ASP A O 1
ATOM 3467 N N . TYR A 1 423 ? -1.488 12.288 26.868 1.00 89.19 423 TYR A N 1
ATOM 3468 C CA . TYR A 1 423 ? -1.697 13.337 25.873 1.00 89.19 423 TYR A CA 1
ATOM 3469 C C . TYR A 1 423 ? -0.571 14.384 25.853 1.00 89.19 423 TYR A C 1
ATOM 3471 O O . TYR A 1 423 ? -0.210 14.881 24.791 1.00 89.19 423 TYR A O 1
ATOM 3479 N N . ASN A 1 424 ? 0.032 14.705 27.000 1.00 92.88 424 ASN A N 1
ATOM 3480 C CA . ASN A 1 424 ? 1.154 15.642 27.040 1.00 92.88 424 ASN A CA 1
ATOM 3481 C C . ASN A 1 424 ? 2.388 15.048 26.357 1.00 92.88 424 ASN A C 1
ATOM 3483 O O . ASN A 1 424 ? 3.163 15.780 25.745 1.00 92.88 424 ASN A O 1
ATOM 3487 N N . ASP A 1 425 ? 2.583 13.734 26.456 1.00 93.62 425 ASP A N 1
ATOM 3488 C CA . ASP A 1 425 ? 3.666 13.051 25.751 1.00 93.62 425 ASP A CA 1
ATOM 3489 C C . ASP A 1 425 ? 3.425 13.011 24.237 1.00 93.62 425 ASP A C 1
ATOM 3491 O O . ASP A 1 425 ? 4.377 13.178 23.475 1.00 93.62 425 ASP A O 1
ATOM 3495 N N . TYR A 1 426 ? 2.166 12.892 23.797 1.00 94.38 426 TYR A N 1
ATOM 3496 C CA . TYR A 1 426 ? 1.795 13.070 22.389 1.00 94.38 426 TYR A CA 1
ATOM 3497 C C . TYR A 1 426 ? 2.140 14.480 21.888 1.00 94.38 426 TYR A C 1
ATOM 3499 O O . TYR A 1 426 ? 2.807 14.613 20.864 1.00 94.38 426 TYR A O 1
ATOM 3507 N N . ILE A 1 427 ? 1.780 15.529 22.636 1.00 95.81 427 ILE A N 1
ATOM 3508 C CA . ILE A 1 427 ? 2.113 16.913 22.263 1.00 95.81 427 ILE A CA 1
ATOM 3509 C C . ILE A 1 427 ? 3.629 17.118 22.155 1.00 95.81 427 ILE A C 1
ATOM 3511 O O . ILE A 1 427 ? 4.101 17.632 21.144 1.00 95.81 427 ILE A O 1
ATOM 3515 N N . LYS A 1 428 ? 4.415 16.645 23.131 1.00 95.50 428 LYS A N 1
ATOM 3516 C CA . LYS A 1 428 ? 5.890 16.714 23.065 1.00 95.50 428 LYS A CA 1
ATOM 3517 C C . LYS A 1 428 ? 6.458 15.941 21.878 1.00 95.50 428 LYS A C 1
ATOM 3519 O O . LYS A 1 428 ? 7.468 16.338 21.300 1.00 95.50 428 LYS A O 1
ATOM 3524 N N . MET A 1 429 ? 5.850 14.803 21.544 1.00 95.75 429 MET A N 1
ATOM 3525 C CA . MET A 1 429 ? 6.235 14.023 20.376 1.00 95.75 429 MET A CA 1
ATOM 3526 C C . MET A 1 429 ? 6.012 14.846 19.105 1.00 95.75 429 MET A C 1
ATOM 3528 O O . MET A 1 429 ? 6.972 15.008 18.356 1.00 95.75 429 MET A O 1
ATOM 3532 N N . VAL A 1 430 ? 4.826 15.441 18.925 1.00 96.06 430 VAL A N 1
ATOM 3533 C CA . VAL A 1 430 ? 4.481 16.302 17.779 1.00 96.06 430 VAL A CA 1
ATOM 3534 C C . VAL A 1 430 ? 5.399 17.523 17.678 1.00 96.06 430 VAL A C 1
ATOM 3536 O O . VAL A 1 430 ? 5.920 17.807 16.600 1.00 96.06 430 VAL A O 1
ATOM 3539 N N . GLU A 1 431 ? 5.664 18.215 18.789 1.00 95.38 431 GLU A N 1
ATOM 3540 C CA . GLU A 1 431 ? 6.629 19.325 18.835 1.00 95.38 431 GLU A CA 1
ATOM 3541 C C . GLU A 1 431 ? 8.012 18.877 18.343 1.00 95.38 431 GLU A C 1
ATOM 3543 O O . GLU A 1 431 ? 8.625 19.539 17.506 1.00 95.38 431 GLU A O 1
ATOM 3548 N N . GLY A 1 432 ? 8.462 17.702 18.788 1.00 96.75 432 GLY A N 1
ATOM 3549 C CA . GLY A 1 432 ? 9.718 17.106 18.353 1.00 96.75 432 GLY A CA 1
ATOM 3550 C C . GLY A 1 4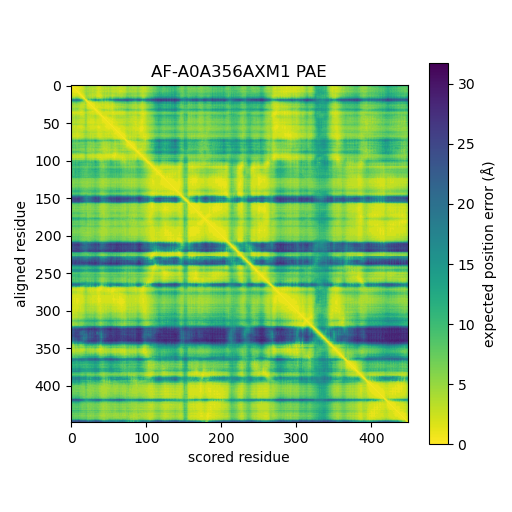32 ? 9.744 16.647 16.890 1.00 96.75 432 GLY A C 1
ATOM 3551 O O . GLY A 1 432 ? 10.819 16.609 16.299 1.00 96.75 432 GLY A O 1
ATOM 3552 N N . LEU A 1 433 ? 8.602 16.324 16.271 1.00 96.88 433 LEU A N 1
ATOM 3553 C CA . LEU A 1 433 ? 8.559 15.995 14.837 1.00 96.88 433 LEU A CA 1
ATOM 3554 C C . LEU A 1 433 ? 8.882 17.213 13.964 1.00 96.88 433 LEU A C 1
ATOM 3556 O O . LEU A 1 433 ? 9.476 17.061 12.897 1.00 96.88 433 LEU A O 1
ATOM 3560 N N . ASN A 1 434 ? 8.536 18.423 14.417 1.00 93.19 434 ASN A N 1
ATOM 3561 C CA . ASN A 1 434 ? 8.934 19.650 13.726 1.00 93.19 434 ASN A CA 1
ATOM 3562 C C . ASN A 1 434 ? 10.454 19.838 13.747 1.00 93.19 434 ASN A C 1
ATOM 3564 O O . ASN A 1 434 ? 11.029 20.232 12.736 1.00 93.19 434 ASN A O 1
ATOM 3568 N N . GLU A 1 435 ? 11.111 19.501 14.860 1.00 94.94 435 GLU A N 1
ATOM 3569 C CA . GLU A 1 435 ? 12.578 19.509 14.962 1.00 94.94 435 GLU A CA 1
ATOM 3570 C C . GLU A 1 435 ? 13.224 18.465 14.039 1.00 94.94 435 GLU A C 1
ATOM 3572 O O . GLU A 1 435 ? 14.270 18.730 13.448 1.00 94.94 435 GLU A O 1
ATOM 3577 N N . ASP A 1 436 ? 12.574 17.310 13.867 1.00 96.19 436 ASP A N 1
ATOM 3578 C CA . ASP A 1 436 ? 13.009 16.247 12.950 1.00 96.19 436 ASP A CA 1
ATOM 3579 C C . ASP A 1 436 ? 12.719 16.573 11.467 1.00 96.19 436 ASP A C 1
ATOM 3581 O O . ASP A 1 436 ? 13.113 15.823 10.573 1.00 96.19 436 ASP A O 1
ATOM 3585 N N . GLY A 1 437 ? 12.058 17.702 11.184 1.00 95.19 437 GLY A N 1
ATOM 3586 C CA . GLY A 1 437 ? 11.826 18.200 9.831 1.00 95.19 437 GLY A CA 1
ATOM 3587 C C . GLY A 1 437 ? 10.554 17.679 9.161 1.00 95.19 437 GLY A C 1
ATOM 3588 O O . GLY A 1 437 ? 10.502 17.644 7.933 1.00 95.19 437 GLY A O 1
ATOM 3589 N N . ILE A 1 438 ? 9.517 17.300 9.919 1.00 95.38 438 ILE A N 1
ATOM 3590 C CA . ILE A 1 438 ? 8.255 16.815 9.333 1.00 95.38 438 ILE A CA 1
ATOM 3591 C C . ILE A 1 438 ? 7.610 17.821 8.371 1.00 95.38 438 ILE A C 1
ATOM 3593 O O . ILE A 1 438 ? 7.116 17.425 7.316 1.00 95.38 438 ILE A O 1
ATOM 3597 N N . GLN A 1 439 ? 7.679 19.120 8.682 1.00 95.06 439 GLN A N 1
ATOM 3598 C CA . GLN A 1 439 ? 7.154 20.159 7.797 1.00 95.06 439 GLN A CA 1
ATOM 3599 C C . GLN A 1 439 ? 7.969 20.267 6.505 1.00 95.06 439 GLN A C 1
ATOM 3601 O O . GLN A 1 439 ? 7.392 20.441 5.441 1.00 95.06 439 GLN A O 1
ATOM 3606 N N . ASP A 1 440 ? 9.290 20.074 6.565 1.00 91.62 440 ASP A N 1
ATOM 3607 C CA . ASP A 1 440 ? 10.129 20.089 5.364 1.00 91.62 440 ASP A CA 1
ATOM 3608 C C . ASP A 1 440 ? 9.774 18.938 4.413 1.00 91.62 440 ASP A C 1
ATOM 3610 O O . ASP A 1 440 ? 9.816 19.122 3.197 1.00 91.62 440 ASP A O 1
ATOM 3614 N N . ILE A 1 441 ? 9.421 17.766 4.961 1.00 90.00 441 ILE A N 1
ATOM 3615 C CA . ILE A 1 441 ? 8.937 16.613 4.187 1.00 90.00 441 ILE A CA 1
ATOM 3616 C C . ILE A 1 441 ? 7.593 16.960 3.537 1.00 90.00 441 ILE A C 1
ATOM 3618 O O . ILE A 1 441 ? 7.425 16.774 2.334 1.00 90.00 441 ILE A O 1
ATOM 3622 N N . ILE A 1 442 ? 6.647 17.491 4.318 1.00 91.56 442 ILE A N 1
ATOM 3623 C CA . ILE A 1 442 ? 5.317 17.876 3.825 1.00 91.56 442 ILE A CA 1
ATOM 3624 C C . ILE A 1 442 ? 5.426 18.919 2.710 1.00 91.56 442 ILE A C 1
ATOM 3626 O O . ILE A 1 442 ? 4.823 18.761 1.649 1.00 91.56 442 ILE A O 1
ATOM 3630 N N . ASP A 1 443 ? 6.232 19.955 2.922 1.00 90.12 443 ASP A N 1
ATOM 3631 C CA . ASP A 1 443 ? 6.446 21.010 1.942 1.00 90.12 443 ASP A CA 1
ATOM 3632 C C . ASP A 1 443 ? 7.096 20.448 0.679 1.00 90.12 443 ASP A C 1
ATOM 3634 O O . ASP A 1 443 ? 6.665 20.776 -0.420 1.00 90.12 443 ASP A O 1
ATOM 3638 N N . TYR A 1 444 ? 8.097 19.571 0.811 1.00 84.50 444 TYR A N 1
ATOM 3639 C CA . TYR A 1 444 ? 8.764 18.941 -0.329 1.00 84.50 444 TYR A CA 1
ATOM 3640 C C . TYR A 1 444 ? 7.776 18.252 -1.279 1.00 84.50 444 TYR A C 1
ATOM 3642 O O . TYR A 1 444 ? 7.798 18.516 -2.480 1.00 84.50 444 TYR A O 1
ATOM 3650 N N . TYR A 1 445 ? 6.858 17.440 -0.750 1.00 80.88 445 TYR A N 1
ATOM 3651 C CA . TYR A 1 445 ? 5.888 16.717 -1.579 1.00 80.88 445 TYR A CA 1
ATOM 3652 C C . TYR A 1 445 ? 4.734 17.590 -2.102 1.00 80.88 445 TYR A C 1
ATOM 3654 O O . TYR A 1 445 ? 4.091 17.215 -3.086 1.00 80.88 445 TYR A O 1
ATOM 3662 N N . ASN A 1 446 ? 4.520 18.775 -1.520 1.00 84.56 446 ASN A N 1
ATOM 3663 C CA . ASN A 1 446 ? 3.489 19.731 -1.941 1.00 84.56 446 ASN A CA 1
ATOM 3664 C C . ASN A 1 446 ? 3.995 20.888 -2.833 1.00 84.56 446 ASN A C 1
ATOM 3666 O O . ASN A 1 446 ? 3.169 21.643 -3.335 1.00 84.56 446 ASN A O 1
ATOM 3670 N N . ARG A 1 447 ? 5.311 21.046 -3.051 1.00 76.62 447 ARG A N 1
ATOM 3671 C CA . ARG A 1 447 ? 5.931 22.241 -3.679 1.00 76.62 447 ARG A CA 1
ATOM 3672 C C . ARG A 1 447 ? 5.432 22.630 -5.076 1.00 76.62 447 ARG A C 1
ATOM 3674 O O . ARG A 1 447 ? 5.388 23.822 -5.360 1.00 76.62 447 ARG A O 1
ATOM 3681 N N . ASP A 1 448 ? 5.054 21.669 -5.916 1.00 58.56 448 ASP A N 1
ATOM 3682 C CA . ASP A 1 448 ? 4.667 21.916 -7.317 1.00 58.56 448 ASP A CA 1
ATOM 3683 C C . ASP A 1 448 ? 3.210 21.510 -7.593 1.00 58.56 448 ASP A C 1
ATOM 3685 O O . ASP A 1 448 ? 2.940 20.731 -8.509 1.00 58.56 448 ASP A O 1
ATOM 3689 N N . ARG A 1 449 ? 2.282 21.970 -6.751 1.00 56.53 449 ARG A N 1
ATOM 3690 C CA . ARG A 1 449 ? 0.832 21.795 -6.926 1.00 56.53 449 ARG A CA 1
ATOM 3691 C C . ARG A 1 449 ? 0.115 23.102 -7.216 1.00 56.53 449 ARG A C 1
ATOM 3693 O O . ARG A 1 449 ? 0.518 24.140 -6.644 1.00 56.53 449 ARG A O 1
#

Solvent-accessible surface area (backbone atoms only — not comparable to full-atom values): 24838 Å² total; per-residue (Å²): 64,58,66,54,40,34,75,76,70,72,38,79,77,84,86,82,83,79,92,65,99,43,69,74,56,52,52,52,41,55,72,38,95,84,33,64,60,64,46,61,55,40,54,63,70,60,33,43,57,38,25,77,73,57,41,22,32,55,44,59,85,49,44,89,60,27,61,47,50,62,60,70,51,76,51,62,67,60,39,52,56,50,48,55,32,56,25,43,90,96,48,83,53,31,22,59,48,67,23,46,36,66,75,38,67,45,53,47,62,32,38,31,56,57,34,69,77,69,71,53,78,84,56,65,26,51,64,50,43,49,53,50,32,51,53,46,21,72,76,68,77,42,37,21,26,41,31,63,43,68,68,96,46,76,74,58,30,41,58,43,35,48,41,12,17,12,37,35,39,48,48,49,70,58,35,20,42,76,90,54,51,48,42,48,38,74,77,39,70,46,38,54,53,19,50,54,52,46,42,51,44,56,77,70,50,32,59,41,73,43,66,89,40,91,66,42,64,70,56,57,61,97,62,51,40,35,32,39,40,44,58,62,74,69,63,59,82,74,46,107,44,60,68,44,72,62,93,61,79,45,17,29,90,92,41,95,34,23,29,46,49,29,36,50,52,61,85,70,50,18,39,31,42,34,47,81,48,54,72,70,54,47,50,52,50,39,51,50,57,20,43,24,43,36,73,69,29,29,40,24,36,76,56,22,34,78,83,73,39,22,40,73,44,100,85,72,22,47,36,65,72,55,87,65,92,62,70,86,42,78,82,71,69,87,58,95,60,96,65,65,61,80,62,50,62,60,48,15,43,59,70,70,65,44,44,32,54,72,71,63,85,47,38,70,80,47,65,68,49,48,52,49,51,52,39,47,64,75,36,51,92,63,40,41,44,33,38,43,64,72,74,48,63,70,44,67,72,56,31,55,28,50,52,46,36,50,53,50,54,51,50,51,53,52,42,35,71,74,71,64,57,51,71,69,54,50,50,54,49,51,59,48,30,55,76,36,35,50,59,61,52,34,47,63,73,46,70,92,116

pLDDT: mean 79.51, std 16.26, range [32.44, 97.75]

Radius of gyration: 23.06 Å; Cα contacts (8 Å, |Δi|>4): 727; chains: 1; bounding box: 58×48×61 Å

Mean predicted aligned error: 8.79 Å

Secondary structure (DSSP, 8-state):
-HHHHHHHHS------------HHHHHHHHTSTT--SEEEEE-HHHHHHHHHTTSB--GGGGGGG-HHHHHT--SHHHHHHHHHHHS-TT------B--EEEEEE-EEEEEETHHHHTTPPPPSBHHHHHHHHHHHHHHHSS-SEEEE--TT-GGG-HHHHHHHHHTTS-SSSSEE-TT--EE-GGGSHHHHHHHHHHHHHHHTT-EEEEPS-TTGGGG--TT--EEEEETTT---SSSSS-EE--SS--B-TT-S--EEEEEEE-SS-EEEEBTTS-HHHHHHHHHHHHHTTSHHHHHHHHT--BTTTEEE-TTS-EEESS--SS---TT---S--TTS-TTHHHHS--GGG-SB---GGGBTT-HHHHHHHHHHHHHGGGSEEEEE------SHHHHHHHHHHHHHHHHHHHHHHHH---HHHHHHHHHHHHHTTHHHHHHHHHTT-

Nearest PDB structures (foldseek):
  5gx7-assembly3_C  TM=6.678E-01  e=1.483E-14  Streptobacillus moniliformis DSM 12112
  6jhx-assembly2_B  TM=6.803E-01  e=3.628E-13  Sphingomonas sp.
  3omb-assembly1_A  TM=7.014E-01  e=1.332E-12  Bifidobacterium longum subsp. infantis ATCC 15697 = JCM 1222 = DSM 20088
  5g62-assembly2_B  TM=6.989E-01  e=4.156E-12  Streptococcus pneumoniae TIGR4
  5g5z-assembly1_C  TM=7.028E-01  e=1.164E-11  Streptococcus pneumoniae TIGR4

Sequence (449 aa):
MKQFFKDQFNVEPEFVYYKEENEDNIKKIMESEDRPDLALDMLVSTGYELGENGALLDLKTVENRLPNYLGLWDNQLEKELLMRSITKEGSDSYYTLIPRVYTRPYGGWQYNSLFEEYEYEVPGTIEELYDLAVAHKEKTGNAPIAINVYGNNPATDDLFEGIATAFGTTAFLFAHDSDGNFISPVLDERWFDALRMYHLFRRDNLVWYSEYNWSAYNNLKNNCIFTYGVSTSMRTDNLNRVWTVPVVNIKSDTVDKASSLAVTNAVYHHIAVSNYCEDEVTAKILEILDFLTTEEGIERVYFGEEGKTFEINKDGKIAYKQPINKSICPIFTNTQSKSLPYRFEKYGLDHYFALSYPDWSTTAHNTSFQAWVDLNELNHDNQRYYKLISYYFLDDKINEKVQAVAARVARFTHDFLNSGADYNDYIKMVEGLNEDGIQDIIDYYNRDR